Protein AF-A0A9N9Q1F9-F1 (afdb_monomer)

Structure (mmCIF, N/CA/C/O backbone):
data_AF-A0A9N9Q1F9-F1
#
_entry.id   AF-A0A9N9Q1F9-F1
#
loop_
_atom_site.group_PDB
_atom_site.id
_atom_site.type_symbol
_atom_site.label_atom_id
_atom_site.label_alt_id
_atom_site.label_comp_id
_atom_site.label_asym_id
_atom_site.label_entity_id
_atom_site.label_seq_id
_atom_site.pdbx_PDB_ins_code
_atom_site.Cartn_x
_atom_site.Cartn_y
_atom_site.Cartn_z
_atom_site.occupancy
_atom_site.B_iso_or_equiv
_atom_site.auth_seq_id
_atom_site.auth_comp_id
_atom_site.auth_asym_id
_atom_site.auth_atom_id
_atom_site.pdbx_PDB_model_num
ATOM 1 N N . MET A 1 1 ? 0.744 -7.986 -1.207 1.00 54.53 1 MET A N 1
ATOM 2 C CA . MET A 1 1 ? 1.701 -7.323 -2.105 1.00 54.53 1 MET A CA 1
ATOM 3 C C . MET A 1 1 ? 0.962 -6.364 -3.029 1.00 54.53 1 MET A C 1
ATOM 5 O O . MET A 1 1 ? -0.075 -6.737 -3.593 1.00 54.53 1 MET A O 1
ATOM 9 N N . VAL A 1 2 ? 1.494 -5.152 -3.222 1.00 58.03 2 VAL A N 1
ATOM 10 C CA . VAL A 1 2 ? 0.959 -4.183 -4.187 1.00 58.03 2 VAL A CA 1
ATOM 11 C C . VAL A 1 2 ? 2.035 -3.747 -5.170 1.00 58.03 2 VAL A C 1
ATOM 13 O O . VAL A 1 2 ? 2.921 -2.985 -4.808 1.00 58.03 2 VAL A O 1
ATOM 16 N N . VAL A 1 3 ? 1.899 -4.195 -6.415 1.00 67.56 3 VAL A N 1
ATOM 17 C CA . VAL A 1 3 ? 2.799 -3.896 -7.534 1.00 67.56 3 VAL A CA 1
ATOM 18 C C . VAL A 1 3 ? 2.157 -2.880 -8.480 1.00 67.56 3 VAL A C 1
ATOM 20 O O . VAL A 1 3 ? 1.004 -3.061 -8.887 1.00 67.56 3 VAL A O 1
ATOM 23 N N . ILE A 1 4 ? 2.895 -1.827 -8.836 1.00 59.59 4 ILE A N 1
ATOM 24 C CA . ILE A 1 4 ? 2.479 -0.759 -9.751 1.00 59.59 4 ILE A CA 1
ATOM 25 C C . ILE A 1 4 ? 3.607 -0.429 -10.732 1.00 59.59 4 ILE A C 1
ATOM 27 O O . ILE A 1 4 ? 4.702 -0.069 -10.319 1.00 59.59 4 ILE A O 1
ATOM 31 N N . GLY A 1 5 ? 3.321 -0.473 -12.033 1.00 59.00 5 GLY A N 1
ATOM 32 C CA . GLY A 1 5 ? 4.245 -0.028 -13.076 1.00 59.00 5 GLY A CA 1
ATOM 33 C C . GLY A 1 5 ? 4.016 -0.729 -14.411 1.00 59.00 5 GLY A C 1
ATOM 34 O O . GLY A 1 5 ? 3.220 -1.662 -14.511 1.00 59.00 5 GLY A O 1
ATOM 35 N N . GLY A 1 6 ? 4.729 -0.281 -15.444 1.00 62.16 6 GLY A N 1
ATOM 36 C CA . GLY A 1 6 ? 5.038 -1.139 -16.586 1.00 62.16 6 GLY A CA 1
ATOM 37 C C . GLY A 1 6 ? 6.184 -2.105 -16.242 1.00 62.16 6 GLY A C 1
ATOM 38 O O . GLY A 1 6 ? 6.813 -1.951 -15.193 1.00 62.16 6 GLY A O 1
ATOM 39 N N . PRO A 1 7 ? 6.536 -3.045 -17.140 1.00 62.09 7 PRO A N 1
ATOM 40 C CA . PRO A 1 7 ? 7.573 -4.061 -16.897 1.00 62.09 7 PRO A CA 1
ATOM 41 C C . PRO A 1 7 ? 8.996 -3.509 -16.659 1.00 62.09 7 PRO A C 1
ATOM 43 O O . PRO A 1 7 ? 9.911 -4.274 -16.381 1.00 62.09 7 PRO A O 1
ATOM 46 N N . THR A 1 8 ? 9.205 -2.193 -16.779 1.00 66.44 8 THR A N 1
ATOM 47 C CA . THR A 1 8 ? 10.481 -1.495 -16.531 1.00 66.44 8 THR A CA 1
ATOM 48 C C . THR A 1 8 ? 10.352 -0.360 -15.504 1.00 66.44 8 THR A C 1
ATOM 50 O O . THR A 1 8 ? 11.223 0.504 -15.407 1.00 66.44 8 THR A O 1
ATOM 53 N N . SER A 1 9 ? 9.235 -0.282 -14.778 1.00 77.25 9 SER A N 1
ATOM 54 C CA . SER A 1 9 ? 8.953 0.805 -13.830 1.00 77.25 9 SER A CA 1
ATOM 55 C C . SER A 1 9 ? 8.196 0.309 -12.598 1.00 77.25 9 SER A C 1
ATOM 57 O O . SER A 1 9 ? 7.347 1.020 -12.063 1.00 77.25 9 SER A O 1
ATOM 59 N N . GLU A 1 10 ? 8.468 -0.927 -12.188 1.00 87.44 10 GLU A N 1
ATOM 60 C CA . GLU A 1 10 ? 7.743 -1.595 -11.117 1.00 87.44 10 GLU A CA 1
ATOM 61 C C . GLU A 1 10 ? 8.135 -1.047 -9.734 1.00 87.44 10 GLU A C 1
ATOM 63 O O . GLU A 1 10 ? 9.303 -1.060 -9.336 1.00 87.44 10 GLU A O 1
ATOM 68 N N . ILE A 1 11 ? 7.132 -0.545 -9.015 1.00 90.06 11 ILE A N 1
ATOM 69 C CA . ILE A 1 11 ? 7.194 -0.102 -7.626 1.00 90.06 11 ILE A CA 1
ATOM 70 C C . ILE A 1 11 ? 6.292 -1.031 -6.822 1.00 90.06 11 ILE A C 1
ATOM 72 O O . ILE A 1 11 ? 5.115 -1.208 -7.144 1.00 90.06 11 ILE A O 1
ATOM 76 N N . GLU A 1 12 ? 6.842 -1.598 -5.761 1.00 92.38 12 GLU A N 1
ATOM 77 C CA . GLU A 1 12 ? 6.118 -2.395 -4.787 1.00 92.38 12 GLU A CA 1
ATOM 78 C C . GLU A 1 12 ? 5.976 -1.604 -3.481 1.00 92.38 12 GLU A C 1
ATOM 80 O O . GLU A 1 12 ? 6.921 -0.949 -3.041 1.00 92.38 12 GLU A O 1
ATOM 85 N N . VAL A 1 13 ? 4.803 -1.655 -2.847 1.00 94.06 13 VAL A N 1
ATOM 86 C CA . VAL A 1 13 ? 4.603 -1.121 -1.490 1.00 94.06 13 VAL A CA 1
ATOM 87 C C . VAL A 1 13 ? 3.982 -2.192 -0.609 1.00 94.06 13 VAL A C 1
ATOM 89 O O . VAL A 1 13 ? 2.976 -2.805 -0.979 1.00 94.06 13 VAL A O 1
ATOM 92 N N . ARG A 1 14 ? 4.570 -2.387 0.572 1.00 94.81 14 ARG A N 1
ATOM 93 C CA . ARG A 1 14 ? 4.149 -3.365 1.576 1.00 94.81 14 ARG A CA 1
ATOM 94 C C . ARG A 1 14 ? 4.125 -2.763 2.978 1.00 94.81 14 ARG A C 1
ATOM 96 O O . ARG A 1 14 ? 4.710 -1.715 3.250 1.00 94.81 14 ARG A O 1
ATOM 103 N N . LEU A 1 15 ? 3.449 -3.476 3.874 1.00 95.00 15 LEU A N 1
ATOM 104 C CA . LEU A 1 15 ? 3.528 -3.271 5.315 1.00 95.00 15 LEU A CA 1
ATOM 105 C C . LEU A 1 15 ? 4.297 -4.447 5.916 1.00 95.00 15 LEU A C 1
ATOM 107 O O . LEU A 1 15 ? 3.836 -5.591 5.859 1.00 95.00 15 LEU A O 1
ATOM 111 N N . ARG A 1 16 ? 5.481 -4.161 6.454 1.00 94.88 16 ARG A N 1
ATOM 112 C CA . ARG A 1 16 ? 6.360 -5.117 7.132 1.00 94.88 16 ARG A CA 1
ATOM 113 C C . ARG A 1 16 ? 6.069 -5.090 8.630 1.00 94.88 16 ARG A C 1
ATOM 115 O O . ARG A 1 16 ? 5.907 -4.017 9.201 1.00 94.88 16 ARG A O 1
ATOM 122 N N . LYS A 1 17 ? 6.004 -6.251 9.273 1.00 94.44 17 LYS A N 1
ATOM 123 C CA . LYS A 1 17 ? 5.884 -6.391 10.728 1.00 94.44 17 LYS A CA 1
ATOM 124 C C . LYS A 1 17 ? 7.252 -6.164 11.370 1.00 94.44 17 LYS A C 1
ATOM 126 O O . LYS A 1 17 ? 8.237 -6.760 10.939 1.00 94.44 17 LYS A O 1
ATOM 131 N N . ILE A 1 18 ? 7.313 -5.336 12.410 1.00 92.50 18 ILE A N 1
ATOM 132 C CA . ILE A 1 18 ? 8.529 -5.140 13.206 1.00 92.50 18 ILE A CA 1
ATOM 133 C C . ILE A 1 18 ? 8.450 -6.084 14.408 1.00 92.50 18 ILE A C 1
ATOM 135 O O . ILE A 1 18 ? 7.908 -5.745 15.458 1.00 92.50 18 ILE A O 1
ATOM 139 N N . THR A 1 19 ? 8.967 -7.299 14.238 1.00 89.56 19 THR A N 1
ATOM 140 C CA . THR A 1 19 ? 9.219 -8.234 15.343 1.00 89.56 19 THR A CA 1
ATOM 141 C C . THR A 1 19 ? 10.577 -7.921 15.968 1.00 89.56 19 THR A C 1
ATOM 143 O O . THR A 1 19 ? 11.546 -7.724 15.237 1.00 89.56 19 THR A O 1
ATOM 146 N N . GLY A 1 20 ? 10.647 -7.853 17.302 1.00 81.75 20 GLY A N 1
ATOM 147 C CA . GLY A 1 20 ? 11.796 -7.304 18.033 1.00 81.75 20 GLY A CA 1
ATOM 148 C C . GLY A 1 20 ? 13.166 -7.885 17.648 1.00 81.75 20 GLY A C 1
ATOM 149 O O . GLY A 1 20 ? 13.329 -9.099 17.573 1.00 81.75 20 GLY A O 1
ATOM 150 N N . THR A 1 21 ? 14.119 -6.973 17.432 1.00 64.50 21 THR A N 1
ATOM 151 C CA . THR A 1 21 ? 15.588 -7.129 17.346 1.00 64.50 21 THR A CA 1
ATOM 152 C C . THR A 1 21 ? 16.139 -8.559 17.209 1.00 64.50 21 THR A C 1
ATOM 154 O O . THR A 1 21 ? 16.678 -9.143 18.149 1.00 64.50 21 THR A O 1
ATOM 157 N N . GLY A 1 22 ? 16.081 -9.086 15.984 1.00 73.62 22 GLY A N 1
ATOM 158 C CA . GLY A 1 22 ? 16.832 -10.262 15.545 1.00 73.62 22 GLY A CA 1
ATOM 159 C C . GLY A 1 22 ? 17.310 -10.066 14.106 1.00 73.62 22 GLY A C 1
ATOM 160 O O . GLY A 1 22 ? 16.534 -10.255 13.173 1.00 73.62 22 GLY A O 1
ATOM 161 N N . ASP A 1 23 ? 18.578 -9.687 13.926 1.00 62.78 23 ASP A N 1
ATOM 162 C CA . ASP A 1 23 ? 19.118 -9.062 12.698 1.00 62.78 23 ASP A CA 1
ATOM 163 C C . ASP A 1 23 ? 19.160 -9.933 11.418 1.00 62.78 23 ASP A C 1
ATOM 165 O O . ASP A 1 23 ? 19.724 -9.506 10.414 1.00 62.78 23 ASP A O 1
ATOM 169 N N . ASN A 1 24 ? 18.594 -11.146 11.415 1.00 75.62 24 ASN A N 1
ATOM 170 C CA . ASN A 1 24 ? 18.623 -12.067 10.264 1.00 75.62 24 ASN A CA 1
ATOM 171 C C . ASN A 1 24 ? 17.307 -12.837 10.028 1.00 75.62 24 ASN A C 1
ATOM 173 O O . ASN A 1 24 ? 17.322 -13.881 9.380 1.00 75.62 24 ASN A O 1
ATOM 177 N N . LEU A 1 25 ? 16.170 -12.374 10.557 1.00 82.56 25 LEU A N 1
ATOM 178 C CA . LEU A 1 25 ? 14.877 -12.979 10.217 1.00 82.56 25 LEU A CA 1
ATOM 179 C C . LEU A 1 25 ? 14.363 -12.462 8.868 1.00 82.56 25 LEU A C 1
ATOM 181 O O . LEU A 1 25 ? 14.407 -11.257 8.599 1.00 82.56 25 LEU A O 1
ATOM 185 N N . ASP A 1 26 ? 13.831 -13.378 8.053 1.00 88.31 26 ASP A N 1
ATOM 186 C CA . ASP A 1 26 ? 13.129 -13.042 6.814 1.00 88.31 26 ASP A CA 1
ATOM 187 C C . ASP A 1 26 ? 12.028 -11.999 7.083 1.00 88.31 26 ASP A C 1
ATOM 189 O O . ASP A 1 26 ? 11.359 -12.052 8.124 1.00 88.31 26 ASP A O 1
ATOM 193 N N . PRO A 1 27 ? 11.813 -11.028 6.176 1.00 89.19 27 PRO A N 1
ATOM 194 C CA . PRO A 1 27 ? 10.837 -9.970 6.389 1.00 89.19 27 PRO A CA 1
ATOM 195 C C . PRO A 1 27 ? 9.419 -10.547 6.480 1.00 89.19 27 PRO A C 1
ATOM 197 O O . PRO A 1 27 ? 8.829 -10.992 5.495 1.00 89.19 27 PRO A O 1
ATOM 200 N N . ILE A 1 28 ? 8.849 -10.510 7.684 1.00 92.62 28 ILE A N 1
ATOM 201 C CA . ILE A 1 28 ? 7.460 -10.900 7.918 1.00 92.62 28 ILE A CA 1
ATOM 202 C C . ILE A 1 28 ? 6.567 -9.728 7.507 1.00 92.62 28 ILE A C 1
ATOM 204 O O . ILE A 1 28 ? 6.709 -8.618 8.017 1.00 92.62 28 ILE A O 1
ATOM 208 N N . TYR A 1 29 ? 5.624 -9.960 6.599 1.00 93.25 29 TYR A N 1
ATOM 209 C CA . TYR A 1 29 ? 4.676 -8.945 6.133 1.00 93.25 29 TYR A CA 1
ATOM 210 C C . TYR A 1 29 ? 3.286 -9.148 6.738 1.00 93.25 29 TYR A C 1
ATOM 212 O O . TYR A 1 29 ? 2.964 -10.220 7.252 1.00 93.25 29 TYR A O 1
ATOM 220 N N . PHE A 1 30 ? 2.446 -8.114 6.677 1.00 92.31 30 PHE A N 1
ATOM 221 C CA . PHE A 1 30 ? 1.016 -8.279 6.929 1.00 92.31 30 PHE A CA 1
ATOM 222 C C . PHE A 1 30 ? 0.368 -9.134 5.843 1.00 92.31 30 PHE A C 1
ATOM 224 O O . PHE A 1 30 ? 0.688 -9.012 4.656 1.00 92.31 30 PHE A O 1
ATOM 231 N N . ASP A 1 31 ? -0.609 -9.937 6.254 1.00 93.12 31 ASP A N 1
ATOM 232 C CA . ASP A 1 31 ? -1.518 -10.576 5.319 1.00 93.12 31 ASP A CA 1
ATOM 233 C C . ASP A 1 31 ? -2.417 -9.502 4.699 1.00 93.12 31 ASP A C 1
ATOM 235 O O . ASP A 1 31 ? -3.313 -8.938 5.330 1.00 93.12 31 ASP A O 1
ATOM 239 N N . GLU A 1 32 ? -2.119 -9.185 3.444 1.00 93.50 32 GLU A N 1
ATOM 240 C CA . GLU A 1 32 ? -2.910 -8.291 2.614 1.00 93.50 32 GLU A CA 1
ATOM 241 C C . GLU A 1 32 ? -3.990 -9.075 1.874 1.00 93.50 32 GLU A C 1
ATOM 243 O O . GLU A 1 32 ? -3.724 -10.132 1.304 1.00 93.50 32 GLU A O 1
ATOM 248 N N . TYR A 1 33 ? -5.185 -8.502 1.798 1.00 93.12 33 TYR A N 1
ATOM 249 C CA . TYR A 1 33 ? -6.349 -9.089 1.154 1.00 93.12 33 TYR A CA 1
ATOM 250 C C . TYR A 1 33 ? -6.899 -8.157 0.073 1.00 93.12 33 TYR A C 1
ATOM 252 O O . TYR A 1 33 ? -6.873 -6.933 0.215 1.00 93.12 33 TYR A O 1
ATOM 260 N N . ALA A 1 34 ? -7.432 -8.723 -1.005 1.00 91.19 34 ALA A N 1
ATOM 261 C CA . ALA A 1 34 ? -8.128 -7.990 -2.060 1.00 91.19 34 ALA A CA 1
ATOM 262 C C . ALA A 1 34 ? -9.520 -8.589 -2.308 1.00 91.19 34 ALA A C 1
ATOM 264 O O . ALA A 1 34 ? -9.777 -9.748 -1.975 1.00 91.19 34 ALA A O 1
ATOM 265 N N . SER A 1 35 ? -10.426 -7.774 -2.853 1.00 88.56 35 SER A N 1
ATOM 266 C CA . SER A 1 35 ? -11.763 -8.226 -3.247 1.00 88.56 35 SER A CA 1
ATOM 267 C C . SER A 1 35 ? -11.674 -9.144 -4.469 1.00 88.56 35 SER A C 1
ATOM 269 O O . SER A 1 35 ? -10.903 -8.874 -5.387 1.00 88.56 35 SER A O 1
ATOM 271 N N . THR A 1 36 ? -12.481 -10.206 -4.495 1.00 86.56 36 THR A N 1
ATOM 272 C CA . THR A 1 36 ? -12.654 -11.073 -5.678 1.00 86.56 36 THR A CA 1
ATOM 273 C C . THR A 1 36 ? -13.777 -10.607 -6.613 1.00 86.56 36 THR A C 1
ATOM 275 O O . THR A 1 36 ? -13.859 -11.069 -7.755 1.00 86.56 36 THR A O 1
ATOM 278 N N . SER A 1 37 ? -14.645 -9.701 -6.143 1.00 83.62 37 SER A N 1
ATOM 279 C CA . SER A 1 37 ? -15.818 -9.200 -6.871 1.00 83.62 37 SER A CA 1
ATOM 280 C C . SER A 1 37 ? -15.551 -7.920 -7.665 1.00 83.62 37 SER A C 1
ATOM 282 O O . SER A 1 37 ? -16.303 -7.611 -8.587 1.00 83.62 37 SER A O 1
ATOM 284 N N . GLU A 1 38 ? -14.496 -7.178 -7.326 1.00 83.50 38 GLU A N 1
ATOM 285 C CA . GLU A 1 38 ? -14.116 -5.929 -7.989 1.00 83.50 38 GLU A CA 1
ATOM 286 C C . GLU A 1 38 ? -12.846 -6.114 -8.821 1.00 83.50 38 GLU A C 1
ATOM 288 O O . GLU A 1 38 ? -11.862 -6.692 -8.361 1.00 83.50 38 GLU A O 1
ATOM 293 N N . ARG A 1 39 ? -12.835 -5.569 -10.043 1.00 80.50 39 ARG A N 1
ATOM 294 C CA . ARG A 1 39 ? -11.600 -5.475 -10.824 1.00 80.50 39 ARG A CA 1
ATOM 295 C C . ARG A 1 39 ? -10.703 -4.413 -10.208 1.00 80.50 39 ARG A C 1
ATOM 297 O O . ARG A 1 39 ? -11.152 -3.283 -10.016 1.00 80.50 39 ARG A O 1
ATOM 304 N N . GLU A 1 40 ? -9.426 -4.726 -9.992 1.00 78.44 40 GLU A N 1
ATOM 305 C CA . GLU A 1 40 ? -8.438 -3.660 -9.823 1.00 78.44 40 GLU A CA 1
ATOM 306 C C . GLU A 1 40 ? -8.511 -2.724 -11.040 1.00 78.44 40 GLU A C 1
ATOM 308 O O . GLU A 1 40 ? -8.433 -3.204 -12.178 1.00 78.44 40 GLU A O 1
ATOM 313 N N . PRO A 1 41 ? -8.681 -1.403 -10.841 1.00 73.62 41 PRO A N 1
ATOM 314 C CA . PRO A 1 41 ? -8.658 -0.458 -11.943 1.00 73.62 41 PRO A CA 1
ATOM 315 C C . PRO A 1 41 ? -7.374 -0.635 -12.750 1.00 73.62 41 PRO A C 1
ATOM 317 O O . PRO A 1 41 ? -6.274 -0.612 -12.202 1.00 73.62 41 PRO A O 1
ATOM 320 N N . GLN A 1 42 ? -7.521 -0.804 -14.065 1.00 67.19 42 GLN A N 1
ATOM 321 C CA . GLN A 1 42 ? -6.378 -0.977 -14.966 1.00 67.19 42 GLN A CA 1
ATOM 322 C C . GLN A 1 42 ? -5.502 0.290 -15.029 1.00 67.19 42 GLN A C 1
ATOM 324 O O . GLN A 1 42 ? -4.324 0.214 -15.377 1.00 67.19 42 GLN A O 1
ATOM 329 N N . ASP A 1 43 ? -6.056 1.434 -14.608 1.00 69.44 43 ASP A N 1
ATOM 330 C CA . ASP A 1 43 ? -5.288 2.581 -14.132 1.00 69.44 43 ASP A CA 1
ATOM 331 C C . ASP A 1 43 ? -4.503 2.197 -12.870 1.00 69.44 43 ASP A C 1
ATOM 333 O O . ASP A 1 43 ? -4.952 2.375 -11.733 1.00 69.44 43 ASP A O 1
ATOM 337 N N . ASN A 1 44 ? -3.265 1.754 -13.100 1.00 65.88 44 ASN A N 1
ATOM 338 C CA . ASN A 1 44 ? -2.227 1.415 -12.120 1.00 65.88 44 ASN A CA 1
ATOM 339 C C . ASN A 1 44 ? -1.922 2.513 -11.070 1.00 65.88 44 ASN A C 1
ATOM 341 O O . ASN A 1 44 ? -1.011 2.365 -10.264 1.00 65.88 44 ASN A O 1
ATOM 345 N N . LEU A 1 45 ? -2.646 3.631 -11.057 1.00 82.44 45 LEU A N 1
ATOM 346 C CA . LEU A 1 45 ? -2.497 4.734 -10.112 1.00 82.44 45 LEU A CA 1
ATOM 347 C C . LEU A 1 45 ? -3.253 4.519 -8.792 1.00 82.44 45 LEU A C 1
ATOM 349 O O . LEU A 1 45 ? -2.992 5.252 -7.839 1.00 82.44 45 LEU A O 1
ATOM 353 N N . ARG A 1 46 ? -4.182 3.555 -8.692 1.00 88.75 46 ARG A N 1
ATOM 354 C CA . ARG A 1 46 ? -4.900 3.268 -7.437 1.00 88.75 46 ARG A CA 1
ATOM 355 C C . ARG A 1 46 ? -4.996 1.774 -7.143 1.00 88.75 46 ARG A C 1
ATOM 357 O O . ARG A 1 46 ? -5.625 1.029 -7.881 1.00 88.75 46 ARG A O 1
ATOM 364 N N . LYS A 1 47 ? -4.473 1.379 -5.983 1.00 89.31 47 LYS A N 1
ATOM 365 C CA . LYS A 1 47 ? -4.536 0.016 -5.446 1.00 89.31 47 LYS A CA 1
ATOM 366 C C . LYS A 1 47 ? -5.103 0.045 -4.032 1.00 89.31 47 LYS A C 1
ATOM 368 O O . LYS A 1 47 ? -4.681 0.866 -3.219 1.00 89.31 47 LYS A O 1
ATOM 373 N N . GLU A 1 48 ? -6.040 -0.845 -3.728 1.00 91.56 48 GLU A N 1
ATOM 374 C CA . GLU A 1 48 ? -6.621 -0.983 -2.391 1.00 91.56 48 GLU A CA 1
ATOM 375 C C . GLU A 1 48 ? -6.424 -2.414 -1.871 1.00 91.56 48 GLU A C 1
ATOM 377 O O . GLU A 1 48 ? -6.544 -3.389 -2.616 1.00 91.56 48 GLU A O 1
ATOM 382 N N . ARG A 1 49 ? -6.057 -2.524 -0.594 1.00 92.81 49 ARG A N 1
ATOM 383 C CA . ARG A 1 49 ? -5.842 -3.766 0.147 1.00 92.81 49 ARG A CA 1
ATOM 384 C C . ARG A 1 49 ? -6.527 -3.651 1.492 1.00 92.81 49 ARG A C 1
ATOM 386 O O . ARG A 1 49 ? -6.419 -2.617 2.147 1.00 92.81 49 ARG A O 1
ATOM 393 N N . CYS A 1 50 ? -7.195 -4.711 1.918 1.00 93.50 50 CYS A N 1
ATOM 394 C CA . CYS A 1 50 ? -7.586 -4.868 3.310 1.00 93.50 50 CYS A CA 1
ATOM 395 C C . CYS A 1 50 ? -6.452 -5.551 4.083 1.00 93.50 50 CYS A C 1
ATOM 397 O O . CYS A 1 50 ? -5.741 -6.382 3.523 1.00 93.50 50 CYS A O 1
ATOM 399 N N . ILE A 1 51 ? -6.287 -5.207 5.354 1.00 94.19 51 ILE A N 1
ATOM 400 C CA . ILE A 1 51 ? -5.414 -5.911 6.297 1.00 94.19 51 ILE A CA 1
ATOM 401 C C . ILE A 1 51 ? -6.177 -6.143 7.602 1.00 94.19 51 ILE A C 1
ATOM 403 O O . ILE A 1 51 ? -7.014 -5.320 7.994 1.00 94.19 51 ILE A O 1
ATOM 407 N N . VAL A 1 52 ? -5.861 -7.241 8.283 1.00 92.31 52 VAL A N 1
ATOM 408 C CA . VAL A 1 52 ? -6.283 -7.454 9.671 1.00 92.31 52 VAL A CA 1
ATOM 409 C C . VAL A 1 52 ? -5.279 -6.725 10.575 1.00 92.31 52 VAL A C 1
ATOM 411 O O . VAL A 1 52 ? -4.080 -6.984 10.457 1.00 92.31 52 VAL A O 1
ATOM 414 N N . PRO A 1 53 ? -5.706 -5.780 11.433 1.00 90.69 53 PRO A N 1
ATOM 415 C CA . PRO A 1 53 ? -4.800 -5.108 12.353 1.00 90.69 53 PRO A CA 1
ATOM 416 C C . PRO A 1 53 ? -4.393 -6.051 13.491 1.00 90.69 53 PRO A C 1
ATOM 418 O O . PRO A 1 53 ? -5.237 -6.592 14.205 1.00 90.69 53 PRO A O 1
ATOM 421 N N . GLU A 1 54 ? -3.088 -6.180 13.688 1.00 89.94 54 GLU A N 1
ATOM 422 C CA . GLU A 1 54 ? -2.456 -6.862 14.819 1.00 89.94 54 GLU A CA 1
ATOM 423 C C . GLU A 1 54 ? -1.860 -5.798 15.758 1.00 89.94 54 GLU A C 1
ATOM 425 O O . GLU A 1 54 ? -1.474 -4.732 15.277 1.00 89.94 54 GLU A O 1
ATOM 430 N N . ASP A 1 55 ? -1.778 -6.065 17.069 1.00 90.81 55 ASP A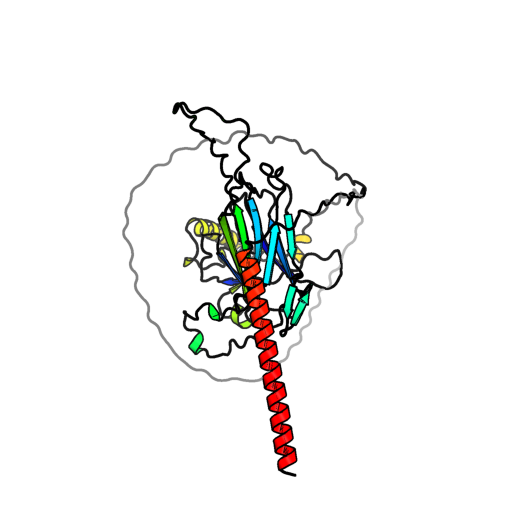 N 1
ATOM 431 C CA . ASP A 1 55 ? -1.184 -5.160 18.078 1.00 90.81 55 ASP A CA 1
ATOM 432 C C . ASP A 1 55 ? 0.355 -5.136 17.987 1.00 90.81 55 ASP A C 1
ATOM 434 O O . ASP A 1 55 ? 1.064 -5.547 18.906 1.00 90.81 55 ASP A O 1
ATOM 438 N N . ILE A 1 56 ? 0.878 -4.702 16.840 1.00 91.81 56 ILE A N 1
ATOM 439 C CA . ILE A 1 56 ? 2.306 -4.727 16.518 1.00 91.81 56 ILE A CA 1
ATOM 440 C C . ILE A 1 56 ? 2.758 -3.448 15.811 1.00 91.81 56 ILE A C 1
ATOM 442 O O . ILE A 1 56 ? 2.001 -2.774 15.099 1.00 91.81 56 ILE A O 1
ATOM 446 N N . ASN A 1 57 ? 4.044 -3.153 15.979 1.00 93.25 57 ASN A N 1
ATOM 447 C CA . ASN A 1 57 ? 4.742 -2.141 15.203 1.00 93.25 57 ASN A CA 1
ATOM 448 C C . ASN A 1 57 ? 4.912 -2.611 13.750 1.00 93.25 57 ASN A C 1
ATOM 450 O O . ASN A 1 57 ? 5.083 -3.804 13.472 1.00 93.25 57 ASN A O 1
ATOM 454 N N . TYR A 1 58 ? 4.883 -1.669 12.812 1.00 94.12 58 TYR A N 1
ATOM 455 C CA . TYR A 1 58 ? 5.057 -1.934 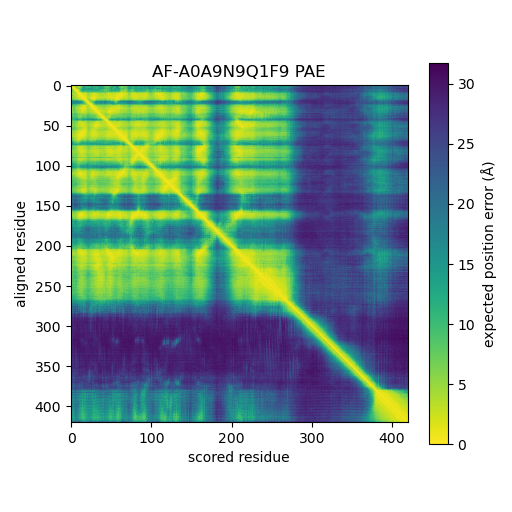11.391 1.00 94.12 58 TYR A CA 1
ATOM 456 C C . TYR A 1 58 ? 5.965 -0.903 10.730 1.00 94.12 58 TYR A C 1
ATOM 458 O O . TYR A 1 58 ? 6.030 0.252 11.137 1.00 94.12 58 TYR A O 1
ATOM 466 N N . ALA A 1 59 ? 6.631 -1.322 9.661 1.00 94.94 59 ALA A N 1
ATOM 467 C CA . ALA A 1 59 ? 7.290 -0.426 8.732 1.00 94.94 59 ALA A CA 1
ATOM 468 C C . ALA A 1 59 ? 6.519 -0.377 7.412 1.00 94.94 59 ALA A C 1
ATOM 470 O O . ALA A 1 59 ? 5.937 -1.369 6.965 1.00 94.94 59 ALA A O 1
ATOM 471 N N . ILE A 1 60 ? 6.531 0.785 6.769 1.00 95.44 60 ILE A N 1
ATOM 472 C CA . ILE A 1 60 ? 6.126 0.915 5.371 1.00 95.44 60 ILE A CA 1
ATOM 473 C C . ILE A 1 60 ? 7.370 0.646 4.532 1.00 95.44 60 ILE A C 1
ATOM 475 O O . ILE A 1 60 ? 8.355 1.371 4.641 1.00 95.44 60 ILE A O 1
ATOM 479 N N . GLU A 1 61 ? 7.316 -0.385 3.701 1.00 95.56 61 GLU A N 1
ATOM 480 C CA . GLU A 1 61 ? 8.397 -0.756 2.794 1.00 95.56 61 GLU A CA 1
ATOM 481 C C . GLU A 1 61 ? 7.999 -0.363 1.370 1.00 95.56 61 GLU A C 1
ATOM 483 O O . GLU A 1 61 ? 6.909 -0.705 0.904 1.00 95.56 61 GLU A O 1
ATOM 488 N N . VAL A 1 62 ? 8.862 0.389 0.687 1.00 94.69 62 VAL A N 1
ATOM 489 C CA . VAL A 1 62 ? 8.683 0.787 -0.713 1.00 94.69 62 VAL A CA 1
ATOM 490 C C . VAL A 1 62 ? 9.889 0.323 -1.511 1.00 94.69 62 VAL A C 1
ATOM 492 O O . VAL A 1 62 ? 10.998 0.818 -1.314 1.00 94.69 62 VAL A O 1
ATOM 495 N N . VAL A 1 63 ? 9.663 -0.628 -2.412 1.00 94.19 63 VAL A N 1
ATOM 496 C CA . VAL A 1 63 ? 10.703 -1.271 -3.215 1.00 94.19 63 VAL A CA 1
ATOM 497 C C . VAL A 1 63 ? 10.580 -0.818 -4.663 1.00 94.19 63 VAL A C 1
ATOM 499 O O . VAL A 1 63 ? 9.574 -1.064 -5.322 1.00 94.19 63 VAL A O 1
ATOM 502 N N . PHE A 1 64 ? 11.619 -0.178 -5.185 1.00 91.56 64 PHE A N 1
ATOM 503 C CA . PHE A 1 64 ? 11.763 0.071 -6.616 1.00 91.56 64 PHE A CA 1
ATOM 504 C C . PHE A 1 64 ? 12.490 -1.130 -7.213 1.00 91.56 64 PHE A C 1
ATOM 506 O O . PHE A 1 64 ? 13.656 -1.362 -6.889 1.00 91.56 64 PHE A O 1
ATOM 513 N N . LYS A 1 65 ? 11.807 -1.926 -8.039 1.00 92.00 65 LYS A N 1
ATOM 514 C CA . LYS A 1 65 ? 12.352 -3.198 -8.526 1.00 92.00 65 LYS A CA 1
ATOM 515 C C . LYS A 1 65 ? 13.577 -3.023 -9.412 1.00 92.00 65 LYS A C 1
ATOM 517 O O . LYS A 1 65 ? 13.744 -2.020 -10.111 1.00 92.00 65 LYS A O 1
ATOM 522 N N . LYS A 1 66 ? 14.404 -4.064 -9.466 1.00 90.62 66 LYS A N 1
ATOM 523 C CA . LYS A 1 66 ? 15.408 -4.256 -10.510 1.00 90.62 66 LYS A CA 1
ATOM 524 C C . LYS A 1 66 ? 14.797 -3.994 -11.889 1.00 90.62 66 LYS A C 1
ATOM 526 O O . LYS A 1 66 ? 13.725 -4.486 -12.220 1.00 90.62 66 LYS A O 1
ATOM 531 N N . GLY A 1 67 ? 15.502 -3.220 -12.706 1.00 87.38 67 GLY A N 1
ATOM 532 C CA . GLY A 1 67 ? 15.009 -2.763 -14.004 1.00 87.38 67 GLY A CA 1
ATOM 533 C C . GLY A 1 67 ? 14.252 -1.433 -13.961 1.00 87.38 67 GLY A C 1
ATOM 534 O O . GLY A 1 67 ? 14.098 -0.831 -15.020 1.00 87.38 67 GLY A O 1
ATOM 535 N N . PHE A 1 68 ? 13.852 -0.924 -12.785 1.00 86.06 68 PHE A N 1
ATOM 536 C CA . PHE A 1 68 ? 13.167 0.366 -12.658 1.00 86.06 68 PHE A CA 1
ATOM 537 C C . PHE A 1 68 ? 13.978 1.490 -13.317 1.00 86.06 68 PHE A C 1
ATOM 539 O O . PHE A 1 68 ? 15.157 1.696 -13.012 1.00 86.06 68 PHE A O 1
ATOM 546 N N . THR A 1 69 ? 13.344 2.230 -14.229 1.00 79.94 69 THR A N 1
ATOM 547 C CA . THR A 1 69 ? 13.935 3.404 -14.879 1.00 79.94 69 THR A CA 1
ATOM 548 C C . THR A 1 69 ? 13.251 4.689 -14.427 1.00 79.94 69 THR A C 1
ATOM 550 O O . THR A 1 69 ? 12.078 4.917 -14.721 1.00 79.94 69 THR A O 1
ATOM 553 N N . ILE A 1 70 ? 14.020 5.600 -13.825 1.00 72.75 70 ILE A N 1
ATOM 554 C CA . ILE A 1 70 ? 13.562 6.957 -13.472 1.00 72.75 70 ILE A CA 1
ATOM 555 C C . ILE A 1 70 ? 13.147 7.749 -14.732 1.00 72.75 70 ILE A C 1
ATOM 557 O O . ILE A 1 70 ? 12.290 8.631 -14.671 1.00 72.75 70 ILE A O 1
ATOM 561 N N . GLY A 1 71 ? 13.691 7.407 -15.905 1.00 71.38 71 GLY A N 1
ATOM 562 C CA . GLY A 1 71 ? 13.402 8.055 -17.187 1.00 71.38 71 GLY A CA 1
ATOM 563 C C . GLY A 1 71 ? 14.125 9.397 -17.367 1.00 71.38 71 GLY A C 1
ATOM 564 O O . GLY A 1 71 ? 14.884 9.837 -16.510 1.00 71.38 71 GLY A O 1
ATOM 565 N N . LYS A 1 72 ? 13.868 10.078 -18.492 1.00 60.66 72 LYS A N 1
ATOM 566 C CA . LYS A 1 72 ? 14.649 11.241 -18.978 1.00 60.66 72 LYS A CA 1
ATOM 567 C C . LYS A 1 72 ? 14.568 12.533 -18.138 1.00 60.66 72 LYS A C 1
ATOM 569 O O . LYS A 1 72 ? 15.110 13.556 -18.551 1.00 60.66 72 LYS A O 1
ATOM 574 N N . TYR A 1 73 ? 13.874 12.534 -17.004 1.00 59.50 73 TYR A N 1
ATOM 575 C CA . TYR A 1 73 ? 13.586 13.747 -16.233 1.00 59.50 73 TYR A CA 1
ATOM 576 C C . TYR A 1 73 ? 14.466 13.847 -14.983 1.00 59.50 73 TYR A C 1
ATOM 578 O O . TYR A 1 73 ? 14.756 12.838 -14.346 1.00 59.50 73 TYR A O 1
ATOM 586 N N . ASP A 1 74 ? 14.809 15.076 -14.582 1.00 64.75 74 ASP A N 1
ATOM 587 C CA . ASP A 1 74 ? 15.240 15.390 -13.210 1.00 64.75 74 ASP A CA 1
ATOM 588 C C . ASP A 1 74 ? 14.022 15.253 -12.273 1.00 64.75 74 ASP A C 1
ATOM 590 O O . ASP A 1 74 ? 13.409 16.239 -11.855 1.00 64.75 74 ASP A O 1
ATOM 594 N N . ALA A 1 75 ? 13.599 14.007 -12.059 1.00 65.94 75 ALA A N 1
ATOM 595 C CA . ALA A 1 75 ? 12.457 13.651 -11.237 1.00 65.94 75 ALA A CA 1
ATOM 596 C C . ALA A 1 75 ? 12.926 13.362 -9.810 1.00 65.94 75 ALA A C 1
ATOM 598 O O . ALA A 1 75 ? 13.592 12.361 -9.545 1.00 65.94 75 ALA A O 1
ATOM 599 N N . GLU A 1 76 ? 12.537 14.239 -8.894 1.00 83.31 76 GLU A N 1
ATOM 600 C CA . GLU A 1 76 ? 12.529 13.917 -7.473 1.00 83.31 76 GLU A CA 1
ATOM 601 C C . GLU A 1 76 ? 11.323 13.013 -7.223 1.00 83.31 76 GLU A C 1
ATOM 603 O O . GLU A 1 76 ? 10.256 13.200 -7.812 1.00 83.31 76 GLU A O 1
ATOM 608 N N . TRP A 1 77 ? 11.474 12.017 -6.363 1.00 86.81 77 TRP A N 1
ATOM 609 C CA . TRP A 1 77 ? 10.339 11.226 -5.902 1.00 86.81 77 TRP A CA 1
ATOM 610 C C . TRP A 1 77 ? 9.976 11.673 -4.496 1.00 86.81 77 TRP A C 1
ATOM 612 O O . TRP A 1 77 ? 10.854 12.022 -3.708 1.00 86.81 77 TRP A O 1
ATOM 622 N N . CYS A 1 78 ? 8.691 11.671 -4.160 1.00 91.06 78 CYS A N 1
ATOM 623 C CA . CYS A 1 78 ? 8.281 11.821 -2.773 1.00 91.06 78 CYS A CA 1
ATOM 624 C C . CYS A 1 78 ? 7.284 10.742 -2.375 1.00 91.06 78 CYS A C 1
ATOM 626 O O . CYS A 1 78 ? 6.343 10.431 -3.104 1.00 91.06 78 CYS A O 1
ATOM 628 N N . ILE A 1 79 ? 7.524 10.159 -1.206 1.00 92.44 79 ILE A N 1
ATOM 629 C CA . ILE A 1 79 ? 6.620 9.214 -0.566 1.00 92.44 79 ILE A CA 1
ATOM 630 C C . ILE A 1 79 ? 5.972 9.972 0.580 1.00 92.44 79 ILE A C 1
ATOM 632 O O . ILE A 1 79 ? 6.674 10.563 1.401 1.00 92.44 79 ILE A O 1
ATOM 636 N N . TYR A 1 80 ? 4.645 9.991 0.644 1.00 93.31 80 TYR A N 1
ATOM 637 C CA . TYR A 1 80 ? 3.939 10.542 1.795 1.00 93.31 80 TYR A CA 1
ATOM 638 C C . TYR A 1 80 ? 2.827 9.619 2.265 1.00 93.31 80 TYR A C 1
ATOM 640 O O . TYR A 1 80 ? 2.172 8.938 1.477 1.00 93.31 80 TYR A O 1
ATOM 648 N N . VAL A 1 81 ? 2.601 9.626 3.572 1.00 93.56 81 VAL A N 1
ATOM 649 C CA . VAL A 1 81 ? 1.620 8.774 4.243 1.00 93.56 81 VAL A CA 1
ATOM 650 C C . VAL A 1 81 ? 0.522 9.665 4.798 1.00 93.56 81 VAL A C 1
ATOM 652 O O . VAL A 1 81 ? 0.801 10.713 5.386 1.00 93.56 81 VAL A O 1
ATOM 655 N N . ARG A 1 82 ? -0.737 9.273 4.605 1.00 93.31 82 ARG A N 1
ATOM 656 C CA . ARG A 1 82 ? -1.892 9.895 5.258 1.00 93.31 82 ARG A CA 1
ATOM 657 C C . ARG A 1 82 ? -2.697 8.847 6.008 1.00 93.31 82 ARG A C 1
ATOM 659 O O . ARG A 1 82 ? -2.896 7.755 5.487 1.00 93.31 82 ARG A O 1
ATOM 666 N N . ASP A 1 83 ? -3.216 9.202 7.173 1.00 91.06 83 ASP A N 1
ATOM 667 C CA . ASP A 1 83 ? -4.314 8.445 7.777 1.00 91.06 83 ASP A CA 1
ATOM 668 C C . ASP A 1 83 ? -5.592 8.689 6.955 1.00 91.06 83 ASP A C 1
ATOM 670 O O . ASP A 1 83 ? -5.893 9.821 6.569 1.00 91.06 83 ASP A O 1
ATOM 674 N N . LEU A 1 84 ? -6.334 7.625 6.652 1.00 90.38 84 LEU A N 1
ATOM 675 C CA . LEU A 1 84 ? -7.574 7.699 5.879 1.00 90.38 84 LEU A CA 1
ATOM 676 C C . LEU A 1 84 ? -8.711 8.385 6.644 1.00 90.38 84 LEU A C 1
ATOM 678 O O . LEU A 1 84 ? -9.546 9.036 6.012 1.00 90.38 84 LEU A O 1
ATOM 682 N N . SER A 1 85 ? -8.737 8.263 7.974 1.00 86.00 85 SER A N 1
ATOM 683 C CA . SER A 1 85 ? -9.854 8.730 8.798 1.00 86.00 85 SER A CA 1
ATOM 684 C C . SER A 1 85 ? -9.822 10.247 9.024 1.00 86.00 85 SER A C 1
ATOM 686 O O . SER A 1 85 ? -10.757 10.950 8.638 1.00 86.00 85 SER A O 1
ATOM 688 N N . SER A 1 86 ? -8.717 10.783 9.546 1.00 85.31 86 SER A N 1
ATOM 689 C CA . SER A 1 86 ? -8.495 12.226 9.716 1.00 85.31 86 SER A CA 1
ATOM 690 C C . SER A 1 86 ? -8.087 12.942 8.424 1.00 85.31 86 SER A C 1
ATOM 692 O O . SER A 1 86 ? -8.183 14.165 8.344 1.00 85.31 86 SER A O 1
ATOM 694 N N . LYS A 1 87 ? -7.622 12.200 7.404 1.00 88.00 87 LYS A N 1
ATOM 695 C CA . LYS A 1 87 ? -6.983 12.714 6.170 1.00 88.00 87 LYS A CA 1
ATOM 696 C C . LYS A 1 87 ? -5.659 13.456 6.408 1.00 88.00 87 LYS A C 1
ATOM 698 O O . LYS A 1 87 ? -5.100 14.016 5.458 1.00 88.00 87 LYS A O 1
ATOM 703 N N . THR A 1 88 ? -5.145 13.436 7.638 1.00 87.62 88 THR A N 1
ATOM 704 C CA . THR A 1 88 ? -3.900 14.100 8.039 1.00 87.62 88 THR A CA 1
ATOM 705 C C . THR A 1 88 ? -2.707 13.455 7.345 1.00 87.62 88 THR A C 1
ATOM 707 O O . THR A 1 88 ? -2.596 12.230 7.285 1.00 87.62 88 THR A O 1
ATOM 710 N N . ARG A 1 89 ? -1.793 14.278 6.822 1.00 89.38 89 ARG A N 1
ATOM 711 C CA . ARG A 1 89 ? -0.488 13.836 6.314 1.00 89.38 89 ARG A CA 1
ATOM 712 C C . ARG A 1 89 ? 0.416 13.541 7.510 1.00 89.38 89 ARG A C 1
ATOM 714 O O . ARG A 1 89 ? 0.835 14.471 8.186 1.00 89.38 89 ARG A O 1
ATOM 721 N N . LEU A 1 90 ? 0.677 12.258 7.752 1.00 88.44 90 LEU A N 1
ATOM 722 C CA . LEU A 1 90 ? 1.516 11.769 8.847 1.00 88.44 90 LEU A CA 1
ATOM 723 C C . LEU A 1 90 ? 2.998 12.002 8.541 1.00 88.44 90 LEU A C 1
ATOM 725 O O . LEU A 1 90 ? 3.745 12.474 9.383 1.00 88.44 90 LEU A O 1
ATOM 729 N N . PHE A 1 91 ? 3.415 11.695 7.312 1.00 88.25 91 PHE A N 1
ATOM 730 C CA . PHE A 1 91 ? 4.823 11.652 6.923 1.00 88.25 91 PHE A CA 1
ATOM 731 C C . PHE A 1 91 ? 5.010 12.114 5.480 1.00 88.25 91 PHE A C 1
ATOM 733 O O . PHE A 1 91 ? 4.127 11.899 4.647 1.00 88.25 91 PHE A O 1
ATOM 740 N N . ILE A 1 92 ? 6.163 12.712 5.174 1.00 91.19 92 ILE A N 1
ATOM 741 C CA . ILE A 1 92 ? 6.650 12.937 3.808 1.00 91.19 92 ILE A CA 1
ATOM 742 C C . ILE A 1 92 ? 8.172 12.767 3.766 1.00 91.19 92 ILE A C 1
ATOM 744 O O . ILE A 1 92 ? 8.894 13.354 4.570 1.00 91.19 92 ILE A O 1
ATOM 748 N N . LYS A 1 93 ? 8.661 11.997 2.794 1.00 90.62 93 LYS A N 1
ATOM 749 C CA . LYS A 1 93 ? 10.082 11.814 2.492 1.00 90.62 93 LYS A CA 1
ATOM 750 C C . LYS A 1 93 ? 10.329 12.120 1.023 1.00 90.62 93 LYS A C 1
ATOM 752 O O . LYS A 1 93 ? 9.572 11.681 0.160 1.00 90.62 93 LYS A O 1
ATOM 757 N N . TRP A 1 94 ? 11.393 12.867 0.757 1.00 88.75 94 TRP A N 1
ATOM 758 C CA . TRP A 1 94 ? 11.873 13.170 -0.587 1.00 88.75 94 TRP A CA 1
ATOM 759 C C . TRP A 1 94 ? 13.092 12.305 -0.911 1.00 88.75 94 TRP A C 1
ATOM 761 O O . TRP A 1 94 ? 13.961 12.110 -0.060 1.00 88.75 94 TRP A O 1
ATOM 771 N N . PHE A 1 95 ? 13.148 11.816 -2.147 1.00 84.88 95 PHE A N 1
ATOM 772 C CA . PHE A 1 95 ? 14.216 10.993 -2.701 1.00 84.88 95 PHE A CA 1
ATOM 773 C C . PHE A 1 95 ? 14.758 11.693 -3.939 1.00 84.88 95 PHE A C 1
ATOM 775 O O . PHE A 1 95 ? 14.090 11.795 -4.973 1.00 84.88 95 PHE A O 1
ATOM 782 N N . CYS A 1 96 ? 15.986 12.181 -3.822 1.00 78.31 96 CYS A N 1
ATOM 783 C CA . CYS A 1 96 ? 16.735 12.724 -4.939 1.00 78.31 96 CYS A CA 1
ATOM 784 C C . CYS A 1 96 ? 17.625 11.609 -5.486 1.00 78.31 96 CYS A C 1
ATOM 786 O O . CYS A 1 96 ? 18.666 11.302 -4.905 1.00 78.31 96 CYS A O 1
ATOM 788 N N . PHE A 1 97 ? 17.234 11.001 -6.604 1.00 73.25 97 PHE A N 1
ATOM 789 C CA . PHE A 1 97 ? 18.144 10.123 -7.333 1.00 73.25 97 PHE A CA 1
ATOM 790 C C . PHE A 1 97 ? 19.268 10.974 -7.931 1.00 73.25 97 PHE A C 1
ATOM 792 O O . PHE A 1 97 ? 19.006 11.988 -8.580 1.00 73.25 97 PHE A O 1
ATOM 799 N N . HIS A 1 98 ? 20.527 10.590 -7.695 1.00 69.25 98 HIS A N 1
ATOM 800 C CA . HIS A 1 98 ? 21.673 11.379 -8.154 1.00 69.25 98 HIS A CA 1
ATOM 801 C C . HIS A 1 98 ? 21.604 11.571 -9.682 1.00 69.25 98 HIS A C 1
ATOM 803 O O . HIS A 1 98 ? 21.333 10.602 -10.396 1.00 69.25 98 HIS A O 1
ATOM 809 N N . PRO A 1 99 ? 21.904 12.758 -10.242 1.00 65.38 99 PRO A N 1
ATOM 810 C CA . PRO A 1 99 ? 21.769 13.022 -11.681 1.00 65.38 99 PRO A CA 1
ATOM 811 C C . PRO A 1 99 ? 22.581 12.118 -12.635 1.00 65.38 99 PRO A C 1
ATOM 813 O O . PRO A 1 99 ? 22.400 12.226 -13.846 1.00 65.38 99 PRO A O 1
ATOM 816 N N . HIS A 1 100 ? 23.424 11.208 -12.128 1.00 64.88 100 HIS A N 1
ATOM 817 C CA . HIS A 1 100 ? 24.111 10.169 -12.909 1.00 64.88 100 HIS A CA 1
ATOM 818 C C . HIS A 1 100 ? 23.282 8.876 -13.097 1.00 64.88 100 HIS A C 1
ATOM 820 O O . HIS A 1 100 ? 23.672 8.021 -13.888 1.00 64.88 100 HIS A O 1
ATOM 826 N N . PHE A 1 101 ? 22.127 8.727 -12.433 1.00 62.91 101 PHE A N 1
ATOM 827 C CA . PHE A 1 101 ? 21.222 7.573 -12.590 1.00 62.91 101 PHE A CA 1
ATOM 828 C C . PHE A 1 101 ? 20.290 7.655 -13.815 1.00 62.91 101 PHE A C 1
ATOM 830 O O . PHE A 1 101 ? 19.568 6.704 -14.097 1.00 62.91 101 PHE A O 1
ATOM 837 N N . LYS A 1 102 ? 20.308 8.757 -14.577 1.00 59.88 102 LYS A N 1
ATOM 838 C CA . LYS A 1 102 ? 19.329 9.063 -15.647 1.00 59.88 102 LYS A CA 1
ATOM 839 C C . LYS A 1 102 ? 19.188 8.015 -16.755 1.00 59.88 102 LYS A C 1
ATOM 841 O O . LYS A 1 102 ? 18.152 7.972 -17.411 1.00 59.88 102 LYS A O 1
ATOM 846 N N . GLU A 1 103 ? 20.216 7.198 -16.966 1.00 60.91 103 GLU A N 1
ATOM 847 C CA . GLU A 1 103 ? 20.284 6.212 -18.055 1.00 60.91 103 GLU A CA 1
ATOM 848 C C . GLU A 1 103 ? 20.557 4.786 -17.558 1.00 60.91 103 GLU A C 1
ATOM 850 O O . GLU A 1 103 ? 20.706 3.867 -18.357 1.00 60.91 103 GLU A O 1
ATOM 855 N N . ARG A 1 104 ? 20.626 4.575 -16.237 1.00 64.94 104 ARG A N 1
ATOM 856 C CA . ARG A 1 104 ? 20.889 3.258 -15.649 1.00 64.94 104 ARG A CA 1
ATOM 857 C C . ARG A 1 104 ? 19.656 2.790 -14.895 1.00 64.94 104 ARG A C 1
ATOM 859 O O . ARG A 1 104 ? 19.373 3.286 -13.809 1.00 64.94 104 ARG A O 1
ATOM 866 N N . SER A 1 105 ? 18.959 1.810 -15.466 1.00 78.31 105 SER A N 1
ATOM 867 C CA . SER A 1 105 ? 18.003 0.987 -14.724 1.00 78.31 105 SER A CA 1
ATOM 868 C C . SER A 1 105 ? 18.667 0.432 -13.464 1.00 78.31 105 SER A C 1
ATOM 870 O O . SER A 1 105 ? 19.827 0.002 -13.530 1.00 78.31 105 SER A O 1
ATOM 872 N N . HIS A 1 106 ? 17.957 0.395 -12.338 1.00 80.00 106 HIS A N 1
ATOM 873 C CA . HIS A 1 106 ? 18.519 -0.180 -11.115 1.00 80.00 106 HIS A CA 1
ATOM 874 C C . HIS A 1 106 ? 18.898 -1.652 -11.348 1.00 80.00 106 HIS A C 1
ATOM 876 O O . HIS A 1 106 ? 18.119 -2.428 -11.903 1.00 80.00 106 HIS A O 1
ATOM 882 N N . LYS A 1 107 ? 20.133 -2.027 -10.985 1.00 87.12 107 LYS A N 1
ATOM 883 C CA . LYS A 1 107 ? 20.661 -3.393 -11.184 1.00 87.12 107 LYS A CA 1
ATOM 884 C C . LYS A 1 107 ? 20.057 -4.415 -10.218 1.00 87.12 107 LYS A C 1
ATOM 886 O O . LYS A 1 107 ? 20.071 -5.610 -10.511 1.00 87.12 107 LYS A O 1
ATOM 891 N N . GLU A 1 108 ? 19.548 -3.915 -9.102 1.00 91.31 108 GLU A N 1
ATOM 892 C CA . GLU A 1 108 ? 19.037 -4.603 -7.920 1.00 91.31 108 GLU A CA 1
ATOM 893 C C . GLU A 1 108 ? 17.822 -3.814 -7.407 1.00 91.31 108 GLU A C 1
ATOM 895 O O . GLU A 1 108 ? 17.647 -2.647 -7.776 1.00 91.31 108 GLU A O 1
ATOM 900 N N . ASP A 1 109 ? 16.997 -4.445 -6.576 1.00 92.56 109 ASP A N 1
ATOM 901 C CA . ASP A 1 109 ? 15.865 -3.797 -5.909 1.00 92.56 109 ASP A CA 1
ATOM 902 C C . ASP A 1 109 ? 16.371 -2.700 -4.950 1.00 92.56 109 ASP A C 1
ATOM 904 O O . ASP A 1 109 ? 17.281 -2.928 -4.152 1.00 92.56 109 ASP A O 1
ATOM 908 N N . GLN A 1 110 ? 15.782 -1.502 -5.004 1.00 91.44 110 GLN A N 1
ATOM 909 C CA . GLN A 1 110 ? 16.045 -0.437 -4.030 1.00 91.44 110 GLN A CA 1
ATOM 910 C C . GLN A 1 110 ? 14.916 -0.364 -3.012 1.00 91.44 110 GLN A C 1
ATOM 912 O O . GLN A 1 110 ? 13.811 0.079 -3.328 1.00 91.44 110 GLN A O 1
ATOM 917 N N . ILE A 1 111 ? 15.219 -0.802 -1.793 1.00 93.25 111 ILE A N 1
ATOM 918 C CA . ILE A 1 111 ? 14.286 -0.880 -0.672 1.00 93.25 111 ILE A CA 1
ATOM 919 C C . ILE A 1 111 ? 14.401 0.396 0.167 1.00 93.25 111 ILE A C 1
ATOM 921 O O . ILE A 1 111 ? 15.488 0.763 0.614 1.00 93.25 111 ILE A O 1
ATOM 925 N N . PHE A 1 112 ? 13.271 1.058 0.405 1.00 92.81 112 PHE A N 1
ATOM 926 C CA . PHE A 1 112 ? 13.149 2.171 1.340 1.00 92.81 112 PHE A CA 1
ATOM 927 C C . PHE A 1 112 ? 12.153 1.800 2.439 1.00 92.81 112 PHE A C 1
ATOM 929 O O . PHE A 1 112 ? 10.973 1.591 2.164 1.00 92.81 112 PHE A O 1
ATOM 936 N N . GLU A 1 113 ? 12.632 1.728 3.679 1.00 94.19 113 GLU A N 1
ATOM 937 C CA . GLU A 1 113 ? 11.842 1.340 4.849 1.00 94.19 113 GLU A CA 1
ATOM 938 C C . GLU A 1 113 ? 11.561 2.556 5.752 1.00 94.19 113 GLU A C 1
ATOM 940 O O . GLU A 1 113 ? 12.434 3.403 5.967 1.00 94.19 113 GLU A O 1
ATOM 945 N N . PHE A 1 114 ? 10.335 2.650 6.278 1.00 92.69 114 PHE A N 1
ATOM 946 C CA . PHE A 1 114 ? 9.899 3.699 7.206 1.00 92.69 114 PHE A CA 1
ATOM 947 C C . PHE A 1 114 ? 9.183 3.071 8.408 1.00 92.69 114 PHE A C 1
ATOM 949 O O . PHE A 1 114 ? 7.995 2.758 8.327 1.00 92.69 114 PHE A O 1
ATOM 956 N N . SER A 1 115 ? 9.907 2.881 9.512 1.00 92.69 115 SER A N 1
ATOM 957 C CA . SER A 1 115 ? 9.395 2.368 10.794 1.00 92.69 115 SER A CA 1
ATOM 958 C C . SER A 1 115 ? 8.880 3.469 11.734 1.00 92.69 115 SER A C 1
ATOM 960 O O . SER A 1 115 ? 7.976 3.229 12.535 1.00 92.69 115 SER A O 1
ATOM 962 N N . SER A 1 116 ? 9.414 4.689 11.618 1.00 93.06 116 SER A N 1
ATOM 963 C CA . SER A 1 116 ? 9.042 5.843 12.442 1.00 93.06 116 SER A CA 1
ATOM 964 C C . SER A 1 116 ? 8.680 7.082 11.617 1.00 93.06 116 SER A C 1
ATOM 966 O O . SER A 1 116 ? 9.068 7.252 10.456 1.00 93.06 116 SER A O 1
ATOM 968 N N . VAL A 1 117 ? 7.912 7.973 12.243 1.00 89.12 117 VAL A N 1
ATOM 969 C CA . VAL A 1 117 ? 7.567 9.304 11.742 1.00 89.12 117 VAL A CA 1
ATOM 970 C C . VAL A 1 117 ? 8.362 10.340 12.547 1.00 89.12 117 VAL A C 1
ATOM 972 O O . VAL A 1 117 ? 8.168 10.406 13.759 1.00 89.12 117 VAL A O 1
ATOM 975 N N . PRO A 1 118 ? 9.187 11.204 11.918 1.00 88.94 118 PRO A N 1
ATOM 976 C CA . PRO A 1 118 ? 10.073 12.121 12.642 1.00 88.94 118 PRO A CA 1
ATOM 977 C C . PRO A 1 118 ? 9.362 13.063 13.617 1.00 88.94 118 PRO A C 1
ATOM 979 O O . PRO A 1 118 ? 9.953 13.477 14.605 1.00 88.94 118 PRO A O 1
ATOM 982 N N . GLN A 1 119 ? 8.104 13.423 13.342 1.00 86.56 119 GLN A N 1
ATOM 983 C CA . GLN A 1 119 ? 7.277 14.201 14.258 1.00 86.56 119 GLN A CA 1
ATOM 984 C C . GLN A 1 119 ? 5.786 13.936 14.008 1.00 86.56 119 GLN A C 1
ATOM 986 O O . GLN A 1 119 ? 5.317 14.080 12.878 1.00 86.56 119 GLN A O 1
ATOM 991 N N . ALA A 1 120 ? 5.029 13.585 15.050 1.00 84.69 120 ALA A N 1
ATOM 992 C CA . ALA A 1 120 ? 3.585 13.344 14.972 1.00 84.69 120 ALA A CA 1
ATOM 993 C C . ALA A 1 120 ? 2.843 13.836 16.227 1.00 84.69 120 ALA A C 1
ATOM 995 O O . ALA A 1 120 ? 3.434 14.008 17.293 1.00 84.69 120 ALA A O 1
ATOM 996 N N . LEU A 1 121 ? 1.530 14.062 16.103 1.00 78.25 121 LEU A N 1
ATOM 997 C CA . LEU A 1 121 ? 0.663 14.399 17.235 1.00 78.25 121 LEU A CA 1
ATOM 998 C C . LEU A 1 121 ? 0.091 13.110 17.848 1.00 78.25 121 LEU A C 1
ATOM 1000 O O . LEU A 1 121 ? -0.753 12.456 17.238 1.00 78.25 121 LEU A O 1
ATOM 1004 N N . VAL A 1 122 ? 0.530 12.759 19.054 1.00 80.88 122 VAL A N 1
ATOM 1005 C CA . VAL A 1 122 ? 0.109 11.563 19.795 1.00 80.88 122 VAL A CA 1
ATOM 1006 C C . VAL A 1 122 ? -0.587 12.014 21.074 1.00 80.88 122 VAL A C 1
ATOM 1008 O O . VAL A 1 122 ? 0.006 12.707 21.891 1.00 80.88 122 VAL A O 1
ATOM 1011 N N . ASN A 1 123 ? -1.859 11.645 21.249 1.00 81.31 123 ASN A N 1
ATOM 1012 C CA . ASN A 1 123 ? -2.681 12.027 22.410 1.00 81.31 123 ASN A CA 1
ATOM 1013 C C . ASN A 1 123 ? -2.739 13.550 22.687 1.00 81.31 123 ASN A C 1
ATOM 1015 O O . ASN A 1 123 ? -2.901 13.970 23.827 1.00 81.31 123 ASN A O 1
ATOM 1019 N N . GLY A 1 124 ? -2.610 14.382 21.646 1.00 83.12 124 GLY A N 1
ATOM 1020 C CA . GLY A 1 124 ? -2.581 15.848 21.759 1.00 83.12 124 GLY A CA 1
ATOM 1021 C C . GLY A 1 124 ? -1.190 16.451 22.003 1.00 83.12 124 GLY A C 1
ATOM 1022 O O . GLY A 1 124 ? -1.035 17.667 21.911 1.00 83.12 124 GLY A O 1
ATOM 1023 N N . GLU A 1 125 ? -0.169 15.626 22.233 1.00 87.69 125 GLU A N 1
ATOM 1024 C CA . GLU A 1 125 ? 1.225 16.050 22.374 1.00 87.69 125 GLU A CA 1
ATOM 1025 C C . GLU A 1 125 ? 1.983 15.880 21.057 1.00 87.69 125 GLU A C 1
ATOM 1027 O O . GLU A 1 125 ? 1.789 14.902 20.337 1.00 87.69 125 GLU A O 1
ATOM 1032 N N . VAL A 1 126 ? 2.884 16.810 20.736 1.00 88.06 126 VAL A N 1
ATOM 1033 C CA . VAL A 1 126 ? 3.818 16.625 19.617 1.00 88.06 126 VAL A CA 1
ATOM 1034 C C . VAL A 1 126 ? 4.983 15.777 20.116 1.00 88.06 126 VAL A C 1
ATOM 1036 O O . VAL A 1 126 ? 5.667 16.183 21.052 1.00 88.06 126 VAL A O 1
ATOM 1039 N N . ARG A 1 127 ? 5.199 14.618 19.495 1.00 90.38 127 ARG A N 1
ATOM 1040 C CA . ARG A 1 127 ? 6.294 13.691 19.801 1.00 90.38 127 ARG A CA 1
ATOM 1041 C C . ARG A 1 127 ? 7.165 13.485 18.568 1.00 90.38 127 ARG A C 1
ATOM 1043 O O . ARG A 1 127 ? 6.676 13.610 17.445 1.00 90.38 127 ARG A O 1
ATOM 1050 N N . GLU A 1 128 ? 8.437 13.192 18.793 1.00 93.81 128 GLU A N 1
ATOM 1051 C CA . GLU A 1 128 ? 9.438 12.941 17.750 1.00 93.81 128 GLU A CA 1
ATOM 1052 C C . GLU A 1 128 ? 9.706 11.435 17.616 1.00 93.81 128 GLU A C 1
ATOM 1054 O O . GLU A 1 128 ? 9.396 10.679 18.537 1.00 93.81 128 GLU A O 1
ATOM 1059 N N . ASP A 1 129 ? 10.192 11.013 16.444 1.00 92.56 129 ASP A N 1
ATOM 1060 C CA . ASP A 1 129 ? 10.497 9.616 16.080 1.00 92.56 129 ASP A CA 1
ATOM 1061 C C . ASP A 1 129 ? 9.419 8.591 16.489 1.00 92.56 129 ASP A C 1
ATOM 1063 O O . ASP A 1 129 ? 9.687 7.504 16.999 1.00 92.56 129 ASP A O 1
ATOM 1067 N N . VAL A 1 130 ? 8.157 8.941 16.234 1.00 92.62 130 VAL A N 1
ATOM 1068 C CA . VAL A 1 130 ? 6.986 8.151 16.625 1.00 92.62 130 VAL A CA 1
ATOM 1069 C C . VAL A 1 130 ? 6.894 6.886 15.778 1.00 92.62 130 VAL A C 1
ATOM 1071 O O . VAL A 1 130 ? 6.676 6.961 14.567 1.00 92.62 130 VAL A O 1
ATOM 1074 N N . GLU A 1 131 ? 7.015 5.725 16.418 1.00 93.44 131 GLU A N 1
ATOM 1075 C CA . GLU A 1 131 ? 6.842 4.423 15.771 1.00 93.44 131 GLU A CA 1
ATOM 1076 C C . GLU A 1 131 ? 5.432 4.242 15.198 1.00 93.44 131 GLU A C 1
ATOM 1078 O O . GLU A 1 131 ? 4.416 4.622 15.792 1.00 93.44 131 GLU A O 1
ATOM 1083 N N . LEU A 1 132 ? 5.373 3.615 14.027 1.00 90.69 132 LEU A N 1
ATOM 1084 C CA . LEU A 1 132 ? 4.128 3.239 13.386 1.00 90.69 132 LEU A CA 1
ATOM 1085 C C . LEU A 1 132 ? 3.611 1.921 13.980 1.00 90.69 132 LEU A C 1
ATOM 1087 O O . LEU A 1 132 ? 4.247 0.878 13.865 1.00 90.69 132 LEU A O 1
ATOM 1091 N N . SER A 1 133 ? 2.429 1.960 14.595 1.00 90.81 133 SER A N 1
ATOM 1092 C CA . SER A 1 133 ? 1.737 0.779 15.125 1.00 90.81 133 SER A CA 1
ATOM 1093 C C . SER A 1 133 ? 0.286 0.748 14.669 1.00 90.81 133 SER A C 1
ATOM 1095 O O . SER A 1 133 ? -0.377 1.786 14.554 1.00 90.81 133 SER A O 1
ATOM 1097 N N . PHE A 1 134 ? -0.220 -0.450 14.383 1.00 86.19 134 PHE A N 1
ATOM 1098 C CA . PHE A 1 134 ? -1.657 -0.666 14.404 1.00 86.19 134 PHE A CA 1
ATOM 1099 C C . PHE A 1 134 ? -1.998 -1.134 15.809 1.00 86.19 134 PHE A C 1
ATOM 1101 O O . PHE A 1 134 ? -1.345 -2.009 16.363 1.00 86.19 134 PHE A O 1
ATOM 1108 N N . ARG A 1 135 ? -3.031 -0.538 16.397 1.00 81.88 135 ARG A N 1
ATOM 1109 C CA . ARG A 1 135 ? -3.735 -1.212 17.482 1.00 81.88 135 ARG A CA 1
ATOM 1110 C C . ARG A 1 135 ? -4.737 -2.144 16.837 1.00 81.88 135 ARG A C 1
ATOM 1112 O O . ARG A 1 135 ? -5.381 -1.748 15.856 1.00 81.88 135 ARG A O 1
ATOM 1119 N N . ARG A 1 136 ? -4.905 -3.331 17.410 1.00 75.62 136 ARG A N 1
ATOM 1120 C CA . ARG A 1 136 ? -6.048 -4.194 17.158 1.00 75.62 136 ARG A CA 1
ATOM 1121 C C . ARG A 1 136 ? -7.281 -3.366 17.457 1.00 75.62 136 ARG A C 1
ATOM 1123 O O . ARG A 1 136 ? -7.662 -3.119 18.600 1.00 75.62 136 ARG A O 1
ATOM 1130 N N . LEU A 1 137 ? -7.884 -2.870 16.387 1.00 63.03 137 LEU A N 1
ATOM 1131 C CA . LEU A 1 137 ? -9.226 -2.352 16.469 1.00 63.03 137 LEU A CA 1
ATOM 1132 C C . LEU A 1 137 ? -10.069 -3.510 17.003 1.00 63.03 137 LEU A C 1
ATOM 1134 O O . LEU A 1 137 ? -9.978 -4.611 16.471 1.00 63.03 137 LEU A O 1
ATOM 1138 N N . VAL A 1 138 ? -10.878 -3.259 18.030 1.00 57.09 138 VAL A N 1
ATOM 1139 C CA . VAL A 1 138 ? -12.177 -3.924 18.130 1.00 57.09 138 VAL A CA 1
ATOM 1140 C C . VAL A 1 138 ? -13.008 -3.195 17.082 1.00 57.09 138 VAL A C 1
ATOM 1142 O O . VAL A 1 138 ? -13.403 -2.050 17.328 1.00 57.09 138 VAL A O 1
ATOM 1145 N N . PRO A 1 139 ? -13.136 -3.718 15.850 1.00 54.28 139 PRO A N 1
ATOM 1146 C CA . PRO A 1 139 ? -13.796 -2.982 14.800 1.00 54.28 139 PRO A CA 1
ATOM 1147 C C . PRO A 1 139 ? -15.266 -3.193 15.098 1.00 54.28 139 PRO A C 1
ATOM 1149 O O . PRO A 1 139 ? -15.773 -4.305 14.980 1.00 54.28 139 PRO A O 1
ATOM 1152 N N . ASP A 1 140 ? -15.936 -2.133 15.530 1.00 55.81 140 ASP A N 1
ATOM 1153 C CA . ASP A 1 140 ? -17.376 -2.141 15.743 1.00 55.81 140 ASP A CA 1
ATOM 1154 C C . ASP A 1 140 ? -18.066 -2.119 14.362 1.00 55.81 140 ASP A C 1
ATOM 1156 O O . ASP A 1 140 ? -18.734 -1.174 13.961 1.00 55.81 140 ASP A O 1
ATOM 1160 N N . GLU A 1 141 ? -17.811 -3.165 13.570 1.00 60.12 141 GLU A N 1
ATOM 1161 C CA . GLU A 1 141 ? -18.479 -3.511 12.310 1.00 60.12 141 GLU A CA 1
ATOM 1162 C C . GLU A 1 141 ? -19.896 -4.061 12.573 1.00 60.12 141 GLU A C 1
ATOM 1164 O O . GLU A 1 141 ? -20.668 -4.309 11.638 1.00 60.12 141 GLU A O 1
ATOM 1169 N N . THR A 1 142 ? -20.226 -4.208 13.859 1.00 54.78 142 THR A N 1
ATOM 1170 C CA . THR A 1 142 ? -21.553 -4.263 14.470 1.00 54.78 142 THR A CA 1
ATOM 1171 C C . THR A 1 142 ? -22.256 -2.899 14.564 1.00 54.78 142 THR A C 1
ATOM 1173 O O . THR A 1 142 ? -23.463 -2.896 14.812 1.00 54.78 142 THR A O 1
ATOM 1176 N N . LEU A 1 143 ? -21.588 -1.759 14.302 1.00 52.16 143 LEU A N 1
ATOM 1177 C CA . LEU A 1 143 ? -22.254 -0.452 14.165 1.00 52.16 143 LEU A CA 1
ATOM 1178 C C . LEU A 1 143 ? -23.177 -0.438 12.948 1.00 52.16 143 LEU A C 1
ATOM 1180 O O . LEU A 1 143 ? -22.763 -0.166 11.823 1.00 52.16 143 LEU A O 1
ATOM 1184 N N . ASP A 1 144 ? -24.441 -0.702 13.257 1.00 51.97 144 ASP A N 1
ATOM 1185 C CA . ASP A 1 144 ? -25.640 -0.590 12.439 1.00 51.97 144 ASP A CA 1
ATOM 1186 C C . ASP A 1 144 ? -25.539 -1.201 11.020 1.00 51.97 144 ASP A C 1
ATOM 1188 O O . ASP A 1 144 ? -25.027 -0.568 10.086 1.00 51.97 144 ASP A O 1
ATOM 1192 N N . PRO A 1 145 ? -26.110 -2.403 10.783 1.00 56.81 145 PRO A N 1
ATOM 1193 C CA . PRO A 1 145 ? -26.195 -2.969 9.437 1.00 56.81 145 PRO A CA 1
ATOM 1194 C C . PRO A 1 145 ? -26.949 -2.066 8.440 1.00 56.81 145 PRO A C 1
ATOM 1196 O O . PRO A 1 145 ? -26.765 -2.229 7.234 1.00 56.81 145 PRO A O 1
ATOM 1199 N N . GLY A 1 146 ? -27.717 -1.066 8.894 1.00 54.91 146 GLY A N 1
ATOM 1200 C CA . GLY A 1 146 ? -28.285 -0.012 8.051 1.00 54.91 146 GLY A CA 1
ATOM 1201 C C . GLY A 1 146 ? -27.245 0.812 7.274 1.00 54.91 146 GLY A C 1
ATOM 1202 O O . GLY A 1 146 ? -27.557 1.316 6.192 1.00 54.91 146 GLY A O 1
ATOM 1203 N N . ILE A 1 147 ? -25.998 0.893 7.756 1.00 52.72 147 ILE A N 1
ATOM 1204 C CA . ILE A 1 147 ? -24.884 1.592 7.089 1.00 52.72 147 ILE A CA 1
ATOM 1205 C C . ILE A 1 147 ? -24.278 0.744 5.950 1.00 52.72 147 ILE A C 1
ATOM 1207 O O . ILE A 1 147 ? -23.638 1.287 5.050 1.00 52.72 147 ILE A O 1
ATOM 1211 N N . ARG A 1 148 ? -24.524 -0.577 5.908 1.00 47.50 148 ARG A N 1
ATOM 1212 C CA . ARG A 1 148 ? -23.936 -1.496 4.909 1.00 47.50 148 ARG A CA 1
ATOM 1213 C C . ARG A 1 148 ? -24.509 -1.373 3.486 1.00 47.50 148 ARG A C 1
ATOM 1215 O O . ARG A 1 148 ? -24.047 -2.083 2.602 1.00 47.50 148 ARG A O 1
ATOM 1222 N N . LYS A 1 149 ? -25.477 -0.487 3.227 1.00 51.00 149 LYS A N 1
ATOM 1223 C CA . LYS A 1 149 ? -26.037 -0.265 1.878 1.00 51.00 149 LYS A CA 1
ATOM 1224 C C . LYS A 1 149 ? -25.044 0.454 0.955 1.00 51.00 149 LYS A C 1
ATOM 1226 O O . LYS A 1 149 ? -25.044 1.681 0.953 1.00 51.00 149 LYS A O 1
ATOM 1231 N N . ASP A 1 150 ? -24.227 -0.301 0.209 1.00 44.34 150 ASP A N 1
ATOM 1232 C CA . ASP A 1 150 ? -23.563 -0.050 -1.105 1.00 44.34 150 ASP A CA 1
ATOM 1233 C C . ASP A 1 150 ? -23.120 1.382 -1.492 1.00 44.34 150 ASP A C 1
ATOM 1235 O O . ASP A 1 150 ? -22.943 1.732 -2.658 1.00 44.34 150 ASP A O 1
ATOM 1239 N N . GLY A 1 151 ? -22.919 2.239 -0.502 1.00 50.25 151 GLY A N 1
ATOM 1240 C CA . GLY A 1 151 ? -22.734 3.676 -0.662 1.00 50.25 151 GLY A CA 1
ATOM 1241 C C . GLY A 1 151 ? -22.240 4.338 0.621 1.00 50.25 151 GLY A C 1
ATOM 1242 O O . GLY A 1 151 ? -22.252 5.567 0.720 1.00 50.25 151 GLY A O 1
ATOM 1243 N N . ALA A 1 152 ? -21.779 3.539 1.595 1.00 48.19 152 ALA A N 1
ATOM 1244 C CA . ALA A 1 152 ? -21.071 4.006 2.779 1.00 48.19 152 ALA A CA 1
ATOM 1245 C C . ALA A 1 152 ? -19.863 4.840 2.332 1.00 48.19 152 ALA A C 1
ATOM 1247 O O . ALA A 1 152 ? -18.818 4.317 1.932 1.00 48.19 152 ALA A O 1
ATOM 1248 N N . THR A 1 153 ? -20.048 6.164 2.319 1.00 51.62 153 THR A N 1
ATOM 1249 C CA . THR A 1 153 ? -19.073 7.085 1.731 1.00 51.62 153 THR A CA 1
ATOM 1250 C C . THR A 1 153 ? -17.700 6.867 2.358 1.00 51.62 153 THR A C 1
ATOM 1252 O O . THR A 1 153 ? -17.586 6.554 3.544 1.00 51.62 153 THR A O 1
ATOM 1255 N N . SER A 1 154 ? -16.633 7.087 1.585 1.00 54.09 154 SER A N 1
ATOM 1256 C CA . SER A 1 154 ? -15.244 6.766 1.959 1.00 54.09 154 SER A CA 1
ATOM 1257 C C . SER A 1 154 ? -14.718 7.419 3.254 1.00 54.09 154 SER A C 1
ATOM 1259 O O . SER A 1 154 ? -13.567 7.203 3.617 1.00 54.09 154 SER A O 1
ATOM 1261 N N . LYS A 1 155 ? -15.539 8.224 3.939 1.00 53.47 155 LYS A N 1
ATOM 1262 C CA . LYS A 1 155 ? -15.297 8.886 5.225 1.00 53.47 155 LYS A CA 1
ATOM 1263 C C . LYS A 1 155 ? -15.136 7.924 6.414 1.00 53.47 155 LYS A C 1
ATOM 1265 O O . LYS A 1 155 ? -14.586 8.349 7.420 1.00 53.47 155 LYS A O 1
ATOM 1270 N N . GLN A 1 156 ? -15.596 6.671 6.324 1.00 66.81 156 GLN A N 1
ATOM 1271 C CA . GLN A 1 156 ? -15.488 5.688 7.420 1.00 66.81 156 GLN A CA 1
ATOM 1272 C C . GLN A 1 156 ? -14.343 4.668 7.267 1.00 66.81 156 GLN A C 1
ATOM 1274 O O . GLN A 1 156 ? -14.107 3.878 8.181 1.00 66.81 156 GLN A O 1
ATOM 1279 N N . LYS A 1 157 ? -13.589 4.664 6.155 1.00 77.31 157 LYS A N 1
ATOM 1280 C CA . LYS A 1 157 ? -12.450 3.741 6.004 1.00 77.31 157 LYS A CA 1
ATOM 1281 C C . LYS A 1 157 ? -11.311 4.163 6.947 1.00 77.31 157 LYS A C 1
ATOM 1283 O O . LYS A 1 157 ? -10.641 5.156 6.688 1.00 77.31 157 LYS A O 1
ATOM 1288 N N . ARG A 1 158 ? -11.080 3.403 8.025 1.00 87.19 158 ARG A N 1
ATOM 1289 C CA . ARG A 1 158 ? -9.849 3.483 8.835 1.00 87.19 158 ARG A CA 1
ATOM 1290 C C . ARG A 1 158 ? -8.698 2.778 8.112 1.00 87.19 158 ARG A C 1
ATOM 1292 O O . ARG A 1 158 ? -8.924 1.774 7.434 1.00 87.19 158 ARG A O 1
ATOM 1299 N N . GLY A 1 159 ? -7.481 3.291 8.273 1.00 91.50 159 GLY A N 1
ATOM 1300 C CA . GLY A 1 159 ? -6.274 2.744 7.654 1.00 91.50 159 GLY A CA 1
ATOM 1301 C C . GLY A 1 159 ? -5.367 3.823 7.072 1.00 91.50 159 GLY A C 1
ATOM 1302 O O . GLY A 1 159 ? -5.480 4.996 7.426 1.00 91.50 159 GLY A O 1
ATOM 1303 N N . LEU A 1 160 ? -4.478 3.433 6.163 1.00 93.75 160 LEU A N 1
ATOM 1304 C CA . LEU A 1 160 ? -3.444 4.294 5.595 1.00 93.75 160 LEU A CA 1
ATOM 1305 C C . LEU A 1 160 ? -3.631 4.512 4.097 1.00 93.75 160 LEU A C 1
ATOM 1307 O O . LEU A 1 160 ? -4.021 3.610 3.357 1.00 93.75 160 LEU A O 1
ATOM 1311 N N . LYS A 1 161 ? -3.246 5.702 3.640 1.00 95.12 161 LYS A N 1
ATOM 1312 C CA . LYS A 1 161 ? -2.931 5.995 2.246 1.00 95.12 161 LYS A CA 1
ATOM 1313 C C . LYS A 1 161 ? -1.436 6.273 2.127 1.00 95.12 161 LYS A C 1
ATOM 1315 O O . LYS A 1 161 ? -0.989 7.344 2.536 1.00 95.12 161 LYS A O 1
ATOM 1320 N N . VAL A 1 162 ? -0.684 5.355 1.530 1.00 94.75 162 VAL A N 1
ATOM 1321 C CA . VAL A 1 162 ? 0.687 5.626 1.077 1.00 94.75 162 VAL A CA 1
ATOM 1322 C C . VAL A 1 162 ? 0.603 6.170 -0.345 1.00 94.75 162 VAL A C 1
ATOM 1324 O O . VAL A 1 162 ? -0.132 5.651 -1.187 1.00 94.75 162 VAL A O 1
ATOM 1327 N N . VAL A 1 163 ? 1.311 7.259 -0.617 1.00 93.88 163 VAL A N 1
ATOM 1328 C CA . VAL A 1 163 ? 1.386 7.860 -1.946 1.00 93.88 163 VAL A CA 1
ATOM 1329 C C . VAL A 1 163 ? 2.828 7.927 -2.384 1.00 93.88 163 VAL A C 1
ATOM 1331 O O . VAL A 1 163 ? 3.641 8.528 -1.691 1.00 93.88 163 VAL A O 1
ATOM 1334 N N . VAL A 1 164 ? 3.111 7.355 -3.551 1.00 92.69 164 VAL A N 1
ATOM 1335 C CA . VAL A 1 164 ? 4.405 7.450 -4.224 1.00 92.69 164 VAL A CA 1
ATOM 1336 C C . VAL A 1 164 ? 4.230 8.391 -5.415 1.00 92.69 164 VAL A C 1
ATOM 1338 O O . VAL A 1 164 ? 3.568 8.059 -6.399 1.00 92.69 164 VAL A O 1
ATOM 1341 N N . CYS A 1 165 ? 4.766 9.602 -5.294 1.00 91.00 165 CYS A N 1
ATOM 1342 C CA . CYS A 1 165 ? 4.673 10.663 -6.290 1.00 91.00 165 CYS A CA 1
ATOM 1343 C C . CYS A 1 165 ? 5.976 10.811 -7.072 1.00 91.00 165 CYS A C 1
ATOM 1345 O O . CYS A 1 165 ? 7.052 10.949 -6.487 1.00 91.00 165 CYS A O 1
ATOM 1347 N N . ARG A 1 166 ? 5.847 10.932 -8.393 1.00 87.19 166 ARG A N 1
ATOM 1348 C CA . ARG A 1 166 ? 6.903 11.393 -9.292 1.00 87.19 166 ARG A CA 1
ATOM 1349 C C . ARG A 1 166 ? 6.788 12.906 -9.469 1.00 87.19 166 ARG A C 1
ATOM 1351 O O . ARG A 1 166 ? 5.842 13.403 -10.091 1.00 87.19 166 ARG A O 1
ATOM 1358 N N . VAL A 1 167 ? 7.757 13.649 -8.948 1.00 84.38 167 VAL A N 1
ATOM 1359 C CA . VAL A 1 167 ? 7.798 15.113 -9.003 1.00 84.38 167 VAL A CA 1
ATOM 1360 C C . VAL A 1 167 ? 8.781 15.545 -10.080 1.00 84.38 167 VAL A C 1
ATOM 1362 O O . VAL A 1 167 ? 9.995 15.573 -9.888 1.00 84.38 167 VAL A O 1
ATOM 1365 N N . SER A 1 168 ? 8.248 15.903 -11.247 1.00 77.38 168 SER A N 1
ATOM 1366 C CA . SER A 1 168 ? 9.064 16.451 -12.324 1.00 77.38 168 SER A CA 1
ATOM 1367 C C . SER A 1 168 ? 9.315 17.940 -12.083 1.00 77.38 168 SER A C 1
ATOM 1369 O O . SER A 1 168 ? 8.389 18.761 -12.062 1.00 77.38 168 SER A O 1
ATOM 1371 N N . LYS A 1 169 ? 10.584 18.328 -11.952 1.00 69.88 169 LYS A N 1
ATOM 1372 C CA . LYS A 1 169 ? 10.969 19.715 -12.214 1.00 69.88 169 LYS A CA 1
ATOM 1373 C C . LYS A 1 169 ? 11.028 19.856 -13.728 1.00 69.88 169 LYS A C 1
ATOM 1375 O O . LYS A 1 169 ? 11.939 19.330 -14.368 1.00 69.88 169 LYS A O 1
ATOM 1380 N N . LYS A 1 170 ? 10.042 20.539 -14.327 1.00 62.09 170 LYS A N 1
ATOM 1381 C CA . LYS A 1 170 ? 10.165 20.941 -15.732 1.00 62.09 170 LYS A CA 1
ATOM 1382 C C . LYS A 1 170 ? 11.399 21.833 -15.797 1.00 62.09 170 LYS A C 1
ATOM 1384 O O . LYS A 1 170 ? 11.367 22.937 -15.256 1.00 62.09 170 LYS A O 1
ATO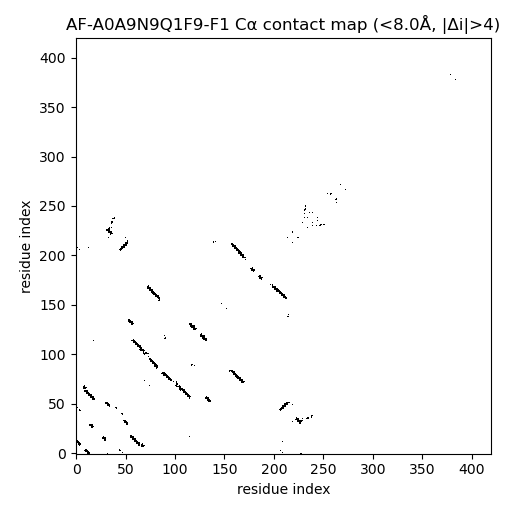M 1389 N N . ARG A 1 171 ? 12.477 21.362 -16.436 1.00 58.84 171 ARG A N 1
ATOM 1390 C CA . ARG A 1 171 ? 13.576 22.248 -16.822 1.00 58.84 171 ARG A CA 1
ATOM 1391 C C . ARG A 1 171 ? 12.937 23.371 -17.626 1.00 58.84 171 ARG A C 1
ATOM 1393 O O . ARG A 1 171 ? 12.385 23.122 -18.697 1.00 58.84 171 ARG A O 1
ATOM 1400 N N . SER A 1 172 ? 12.970 24.587 -17.094 1.00 59.66 172 SER A N 1
ATOM 1401 C CA . SER A 1 172 ? 12.888 25.754 -17.952 1.00 59.66 172 SER A CA 1
ATOM 1402 C C . SER A 1 172 ? 14.078 25.631 -18.889 1.00 59.66 172 SER A C 1
ATOM 1404 O O . SER A 1 172 ? 15.222 25.721 -18.435 1.00 59.66 172 SER A O 1
ATOM 1406 N N . GLU A 1 173 ? 13.820 25.370 -20.168 1.00 61.84 173 GLU A N 1
ATOM 1407 C CA . GLU A 1 173 ? 14.823 25.655 -21.186 1.00 61.84 173 GLU A CA 1
ATOM 1408 C C . GLU A 1 173 ? 15.289 27.095 -20.944 1.00 61.84 173 GLU A C 1
ATOM 1410 O O . GLU A 1 173 ? 14.440 27.954 -20.662 1.00 61.84 173 GLU A O 1
ATOM 1415 N N . PRO A 1 174 ? 16.606 27.361 -20.929 1.00 59.78 174 PRO A N 1
ATOM 1416 C CA . PRO A 1 174 ? 17.102 28.705 -20.695 1.00 59.78 174 PRO A CA 1
ATOM 1417 C C . PRO A 1 174 ? 16.535 29.593 -21.799 1.00 59.78 174 PRO A C 1
ATOM 1419 O O . PRO A 1 174 ? 16.948 29.484 -22.952 1.00 59.78 174 PRO A O 1
ATOM 1422 N N . ILE A 1 175 ? 15.545 30.421 -21.448 1.00 62.12 175 ILE A N 1
ATOM 1423 C CA . ILE A 1 175 ? 14.881 31.315 -22.396 1.00 62.12 175 ILE A CA 1
ATOM 1424 C C . ILE A 1 175 ? 15.989 32.176 -23.004 1.00 62.12 175 ILE A C 1
ATOM 1426 O O . ILE A 1 175 ? 16.651 32.890 -22.243 1.00 62.12 175 ILE A O 1
ATOM 1430 N N . PRO A 1 176 ? 16.226 32.119 -24.329 1.00 61.69 176 PRO A N 1
ATOM 1431 C CA . PRO A 1 176 ? 17.264 32.926 -24.945 1.00 61.69 176 PRO A CA 1
ATOM 1432 C C . PRO A 1 176 ? 16.947 34.395 -24.677 1.00 61.69 176 PRO A C 1
ATOM 1434 O O . PRO A 1 176 ? 15.929 34.906 -25.150 1.00 61.69 176 PRO A O 1
ATOM 1437 N N . GLN A 1 177 ? 17.783 35.064 -23.878 1.00 57.81 177 GLN A N 1
ATOM 1438 C CA . GLN A 1 177 ? 17.596 36.474 -23.550 1.00 57.81 177 GLN A CA 1
ATOM 1439 C C . GLN A 1 177 ? 17.848 37.315 -24.803 1.00 57.81 177 GLN A C 1
ATOM 1441 O O . GLN A 1 177 ? 18.965 37.736 -25.089 1.00 57.81 177 GLN A O 1
ATOM 1446 N N . LYS A 1 178 ? 16.780 37.549 -25.566 1.00 57.12 178 LYS A N 1
ATOM 1447 C CA . LYS A 1 178 ? 16.742 38.517 -26.657 1.00 57.12 178 LYS A CA 1
ATOM 1448 C C . LYS A 1 178 ? 16.624 39.921 -26.071 1.00 57.12 178 LYS A C 1
ATOM 1450 O O . LYS A 1 178 ? 15.522 40.420 -25.862 1.00 57.12 178 LYS A O 1
ATOM 1455 N N . THR A 1 179 ? 17.761 40.547 -25.798 1.00 53.81 179 THR A N 1
ATOM 1456 C CA . THR A 1 179 ? 17.838 41.987 -25.543 1.00 53.81 179 THR A CA 1
ATOM 1457 C C . THR A 1 179 ? 17.670 42.752 -26.856 1.00 53.81 179 THR A C 1
ATOM 1459 O O . THR A 1 179 ? 18.406 42.511 -27.813 1.00 53.81 179 THR A O 1
ATOM 1462 N N . LEU A 1 180 ? 16.692 43.664 -26.911 1.00 50.84 180 LEU A N 1
ATOM 1463 C CA . LEU A 1 180 ? 16.722 44.754 -27.886 1.00 50.84 180 LEU A CA 1
ATOM 1464 C C . LEU A 1 180 ? 17.799 45.747 -27.442 1.00 50.84 180 LEU A C 1
ATOM 1466 O O . LEU A 1 180 ? 17.847 46.126 -26.274 1.00 50.84 180 LEU A O 1
ATOM 1470 N N . ASP A 1 181 ? 18.637 46.155 -28.382 1.00 61.06 181 ASP A N 1
ATOM 1471 C CA . ASP A 1 181 ? 19.463 47.351 -28.299 1.00 61.06 181 ASP A CA 1
ATOM 1472 C C . ASP A 1 181 ? 18.688 48.568 -28.848 1.00 61.06 181 ASP A C 1
ATOM 1474 O O . ASP A 1 181 ? 17.646 48.427 -29.497 1.00 61.06 181 ASP A O 1
ATOM 1478 N N . ASP A 1 182 ? 19.210 49.777 -28.634 1.00 61.03 182 ASP A N 1
ATOM 1479 C CA . ASP A 1 182 ? 18.537 51.044 -28.986 1.00 61.03 182 ASP A CA 1
ATOM 1480 C C . ASP A 1 182 ? 18.360 51.273 -30.506 1.00 61.03 182 ASP A C 1
ATOM 1482 O O . ASP A 1 182 ? 17.798 52.279 -30.936 1.00 61.03 182 ASP A O 1
ATOM 1486 N N . ARG A 1 183 ? 18.832 50.334 -31.338 1.00 66.50 183 ARG A N 1
ATOM 1487 C CA . ARG A 1 183 ? 18.633 50.291 -32.797 1.00 66.50 183 ARG A CA 1
ATOM 1488 C C . ARG A 1 183 ? 17.624 49.223 -33.242 1.00 66.50 183 ARG A C 1
ATOM 1490 O O . ARG A 1 183 ? 17.468 49.008 -34.441 1.00 66.50 183 ARG A O 1
ATOM 1497 N N . GLY A 1 184 ? 16.971 48.517 -32.314 1.00 66.00 184 GLY A N 1
ATOM 1498 C CA . GLY A 1 184 ? 16.028 47.430 -32.620 1.00 66.00 184 GLY A CA 1
ATOM 1499 C C . GLY A 1 184 ? 16.672 46.190 -33.264 1.00 66.00 184 GLY A C 1
ATOM 1500 O O . GLY A 1 184 ? 15.980 45.372 -33.865 1.00 66.00 184 GLY A O 1
ATOM 1501 N N . THR A 1 185 ? 17.992 46.043 -33.151 1.00 64.62 185 THR A N 1
ATOM 1502 C CA . THR A 1 185 ? 18.846 45.044 -33.807 1.00 64.62 185 THR A CA 1
ATOM 1503 C C . THR A 1 185 ? 19.360 44.009 -32.793 1.00 64.62 185 THR A C 1
ATOM 1505 O O . THR A 1 185 ? 20.542 43.972 -32.471 1.00 64.62 185 THR A O 1
ATOM 1508 N N . LEU A 1 186 ? 18.451 43.152 -32.301 1.00 54.69 186 LEU A N 1
ATOM 1509 C CA . LEU A 1 186 ? 18.680 42.001 -31.397 1.00 54.69 186 LEU A CA 1
ATOM 1510 C C . LEU A 1 186 ? 20.158 41.597 -31.173 1.00 54.69 186 LEU A C 1
ATOM 1512 O O . LEU A 1 186 ? 20.686 40.721 -31.862 1.00 54.69 186 LEU A O 1
ATOM 1516 N N . SER A 1 187 ? 20.790 42.192 -30.160 1.00 56.44 187 SER A N 1
ATOM 1517 C CA . SER A 1 187 ? 22.203 41.991 -29.827 1.00 56.44 187 SER A CA 1
ATOM 1518 C C . SER A 1 187 ? 22.342 41.362 -28.441 1.00 56.44 187 SER A C 1
ATOM 1520 O O . SER A 1 187 ? 21.633 41.733 -27.504 1.00 56.44 187 SER A O 1
ATOM 1522 N N . ALA A 1 188 ? 23.225 40.370 -28.303 1.00 55.56 188 ALA A N 1
ATOM 1523 C CA . ALA A 1 188 ? 23.353 39.568 -27.088 1.00 55.56 188 ALA A CA 1
ATOM 1524 C C . ALA A 1 188 ? 24.128 40.319 -25.987 1.00 55.56 188 ALA A C 1
ATOM 1526 O O . ALA A 1 188 ? 25.352 40.436 -26.045 1.00 55.56 188 ALA A O 1
ATOM 1527 N N . ALA A 1 189 ? 23.424 40.804 -24.959 1.00 57.53 189 ALA A N 1
ATOM 1528 C CA . ALA A 1 189 ? 24.037 41.503 -23.829 1.00 57.53 189 ALA A CA 1
ATOM 1529 C C . ALA A 1 189 ? 24.886 40.547 -22.947 1.00 57.53 189 ALA A C 1
ATOM 1531 O O . ALA A 1 189 ? 24.335 39.580 -22.417 1.00 57.53 189 ALA A O 1
ATOM 1532 N N . PRO A 1 190 ? 26.190 40.807 -22.698 1.00 58.12 190 PRO A N 1
ATOM 1533 C CA . PRO A 1 190 ? 27.065 39.813 -22.054 1.00 58.12 190 PRO A CA 1
ATOM 1534 C C . PRO A 1 190 ? 26.812 39.502 -20.565 1.00 58.12 190 PRO A C 1
ATOM 1536 O O . PRO A 1 190 ? 27.284 38.472 -20.081 1.00 58.12 190 PRO A O 1
ATOM 1539 N N . HIS A 1 191 ? 26.149 40.384 -19.799 1.00 59.09 191 HIS A N 1
ATOM 1540 C CA . HIS A 1 191 ? 26.250 40.387 -18.322 1.00 59.09 191 HIS A CA 1
ATOM 1541 C C . HIS A 1 191 ? 24.935 40.611 -17.545 1.00 59.09 191 HIS A C 1
ATOM 1543 O O . HIS A 1 191 ? 24.952 41.085 -16.407 1.00 59.09 191 HIS A O 1
ATOM 1549 N N . SER A 1 192 ? 23.778 40.257 -18.112 1.00 59.88 192 SER A N 1
ATOM 1550 C CA . SER A 1 192 ? 22.519 40.268 -17.349 1.00 59.88 192 SER A CA 1
ATOM 1551 C C . SER A 1 192 ? 22.541 39.176 -16.259 1.00 59.88 192 SER A C 1
ATOM 1553 O O . SER A 1 192 ? 22.861 38.016 -16.526 1.00 59.88 192 SER A O 1
ATOM 1555 N N . LYS A 1 193 ? 22.235 39.538 -15.002 1.00 65.12 193 LYS A N 1
ATOM 1556 C CA . LYS A 1 193 ? 22.143 38.560 -13.903 1.00 65.12 193 LYS A CA 1
ATOM 1557 C C . LYS A 1 193 ? 20.968 37.614 -14.190 1.00 65.12 193 LYS A C 1
ATOM 1559 O O . LYS A 1 193 ? 19.867 38.109 -14.434 1.00 65.12 193 LYS A O 1
ATOM 1564 N N . PRO A 1 194 ? 21.150 36.281 -14.127 1.00 57.06 194 PRO A N 1
ATOM 1565 C CA . PRO A 1 194 ? 20.086 35.347 -14.468 1.00 57.06 194 PRO A CA 1
ATOM 1566 C C . PRO A 1 194 ? 18.890 35.536 -13.531 1.00 57.06 194 PRO A C 1
ATOM 1568 O O . PRO A 1 194 ? 19.003 35.383 -12.312 1.00 57.06 194 PRO A O 1
ATOM 1571 N N . LEU A 1 195 ? 17.734 35.853 -14.118 1.00 54.16 195 LEU A N 1
ATOM 1572 C CA . LEU A 1 195 ? 16.455 35.850 -13.419 1.00 54.16 195 LEU A CA 1
ATOM 1573 C C . LEU A 1 195 ? 16.233 34.454 -12.831 1.00 54.16 195 LEU A C 1
ATOM 1575 O O . LEU A 1 195 ? 16.165 33.466 -13.564 1.00 54.16 195 LEU A O 1
ATOM 1579 N N . LYS A 1 196 ? 16.120 34.371 -11.502 1.00 54.12 196 LYS A N 1
ATOM 1580 C CA . LYS A 1 196 ? 15.771 33.130 -10.806 1.00 54.12 196 LYS A CA 1
ATOM 1581 C C . LYS A 1 196 ? 14.322 32.772 -11.146 1.00 54.12 196 LYS A C 1
ATOM 1583 O O . LYS A 1 196 ? 13.403 33.200 -10.453 1.00 54.12 196 LYS A O 1
ATOM 1588 N N . LEU A 1 197 ? 14.106 31.995 -12.210 1.00 53.62 197 LEU A N 1
ATOM 1589 C CA . LEU A 1 197 ? 12.800 31.385 -12.442 1.00 53.62 197 LEU A CA 1
ATOM 1590 C C . LEU A 1 197 ? 12.478 30.469 -11.258 1.00 53.62 197 LEU A C 1
ATOM 1592 O O . LEU A 1 197 ? 13.170 29.480 -11.013 1.00 53.62 197 LEU A O 1
ATOM 1596 N N . HIS A 1 198 ? 11.395 30.784 -10.551 1.00 53.12 198 HIS A N 1
ATOM 1597 C CA . HIS A 1 198 ? 10.801 29.884 -9.574 1.00 53.12 198 HIS A CA 1
ATOM 1598 C C . HIS A 1 198 ? 10.213 28.685 -10.327 1.00 53.12 198 HIS A C 1
ATOM 1600 O O . HIS A 1 198 ? 9.109 28.743 -10.869 1.00 53.12 198 HIS A O 1
ATOM 1606 N N . ALA A 1 199 ? 10.990 27.604 -10.414 1.00 57.28 199 ALA A N 1
ATOM 1607 C CA . ALA A 1 199 ? 10.573 26.374 -11.068 1.00 57.28 199 ALA A CA 1
ATOM 1608 C C . ALA A 1 199 ? 9.414 25.737 -10.286 1.00 57.28 199 ALA A C 1
ATOM 1610 O O . ALA A 1 199 ? 9.623 25.076 -9.268 1.00 57.28 199 ALA A O 1
ATOM 1611 N N . THR A 1 200 ? 8.186 25.927 -10.770 1.00 62.62 200 THR A N 1
ATOM 1612 C CA . THR A 1 200 ? 7.008 25.250 -10.226 1.00 62.62 200 THR A CA 1
ATOM 1613 C C . THR A 1 200 ? 7.103 23.759 -10.535 1.00 62.62 200 THR A C 1
ATOM 1615 O O . THR A 1 200 ? 6.972 23.320 -11.680 1.00 62.62 200 THR A O 1
ATOM 1618 N N . ALA A 1 201 ? 7.382 22.968 -9.499 1.00 64.50 201 ALA A N 1
ATOM 1619 C CA . ALA A 1 201 ? 7.417 21.518 -9.600 1.00 64.50 201 ALA A CA 1
ATOM 1620 C C . ALA A 1 201 ? 6.030 20.996 -10.006 1.00 64.50 201 ALA A C 1
ATOM 1622 O O . ALA A 1 201 ? 5.020 21.369 -9.406 1.00 64.50 201 ALA A O 1
ATOM 1623 N N . LYS A 1 202 ? 5.973 20.135 -11.026 1.00 70.19 202 LYS A N 1
ATOM 1624 C CA . LYS A 1 202 ? 4.725 19.511 -11.472 1.00 70.19 202 LYS A CA 1
ATOM 1625 C C . LYS A 1 202 ? 4.751 18.029 -11.130 1.00 70.19 202 LYS A C 1
ATOM 1627 O O . LYS A 1 202 ? 5.616 17.289 -11.607 1.00 70.19 202 LYS A O 1
ATOM 1632 N N . TYR A 1 203 ? 3.781 17.608 -10.321 1.00 69.94 203 TYR A N 1
ATOM 1633 C CA . TYR A 1 203 ? 3.452 16.198 -10.141 1.00 69.94 203 TYR A CA 1
ATOM 1634 C C . TYR A 1 203 ? 3.108 15.616 -11.512 1.00 69.94 203 TYR A C 1
ATOM 1636 O O . TYR A 1 203 ? 2.180 16.085 -12.169 1.00 69.94 203 TYR A O 1
ATOM 1644 N N . GLN A 1 204 ? 3.916 14.662 -11.967 1.00 76.50 204 GLN A N 1
ATOM 1645 C CA . GLN A 1 204 ? 3.760 14.034 -13.278 1.00 76.50 204 GLN A CA 1
ATOM 1646 C C . GLN A 1 204 ? 2.938 12.750 -13.167 1.00 76.50 204 GLN A C 1
ATOM 1648 O O . GLN A 1 204 ? 2.142 12.445 -14.045 1.00 76.50 204 GLN A O 1
ATOM 1653 N N . GLU A 1 205 ? 3.135 12.021 -12.071 1.00 83.19 205 GLU A N 1
ATOM 1654 C CA . GLU A 1 205 ? 2.529 10.723 -11.811 1.00 83.19 205 GLU A CA 1
ATOM 1655 C C . GLU A 1 205 ? 2.369 10.552 -10.294 1.00 83.19 205 GLU A C 1
ATOM 1657 O O . GLU A 1 205 ? 3.149 11.100 -9.504 1.00 83.19 205 GLU A O 1
ATOM 1662 N N . SER A 1 206 ? 1.313 9.872 -9.855 1.00 87.94 206 SER A N 1
ATOM 1663 C CA . SER A 1 206 ? 1.010 9.696 -8.431 1.00 87.94 206 SER A CA 1
ATOM 1664 C C . SER A 1 206 ? 0.304 8.370 -8.213 1.00 87.94 206 SER A C 1
ATOM 1666 O O . SER A 1 206 ? -0.837 8.186 -8.632 1.00 87.94 206 SER A O 1
ATOM 1668 N N . HIS A 1 207 ? 0.991 7.458 -7.537 1.00 89.69 207 HIS A N 1
ATOM 1669 C CA . HIS A 1 207 ? 0.507 6.120 -7.249 1.00 89.69 207 HIS A CA 1
ATOM 1670 C C . HIS A 1 207 ? -0.037 6.069 -5.823 1.00 89.69 207 HIS A C 1
ATOM 1672 O O . HIS A 1 207 ? 0.642 6.449 -4.868 1.00 89.69 207 HIS A O 1
ATOM 1678 N N . HIS A 1 208 ? -1.286 5.641 -5.679 1.00 92.31 208 HIS A N 1
ATOM 1679 C CA . HIS A 1 208 ? -2.038 5.660 -4.434 1.00 92.31 208 HIS A CA 1
ATOM 1680 C C . HIS A 1 208 ? -2.298 4.238 -3.930 1.00 92.31 208 HIS A C 1
ATOM 1682 O O . HIS A 1 208 ? -3.096 3.498 -4.508 1.00 92.31 208 HIS A O 1
ATOM 1688 N N . TYR A 1 209 ? -1.686 3.907 -2.801 1.00 92.75 209 TYR A N 1
ATOM 1689 C CA . TYR A 1 209 ? -1.795 2.627 -2.117 1.00 92.75 209 TYR A CA 1
ATOM 1690 C C . TYR A 1 209 ? -2.659 2.810 -0.872 1.00 92.75 209 TYR A C 1
ATOM 1692 O O . TYR A 1 209 ? -2.366 3.658 -0.028 1.00 92.75 209 TYR A O 1
ATOM 1700 N N . TYR A 1 210 ? -3.739 2.047 -0.765 1.00 93.69 210 TYR A N 1
ATOM 1701 C CA . TYR A 1 210 ? -4.687 2.121 0.341 1.00 93.69 210 TYR A CA 1
ATOM 1702 C C . TYR A 1 210 ? -4.622 0.822 1.147 1.00 93.69 210 TYR A C 1
ATOM 1704 O O . TYR A 1 210 ? -4.967 -0.230 0.615 1.00 93.69 210 TYR A O 1
ATOM 1712 N N . PHE A 1 211 ? -4.218 0.903 2.414 1.00 94.06 211 PHE A N 1
ATOM 1713 C CA . PHE A 1 211 ? -4.234 -0.211 3.366 1.00 94.06 211 PHE A CA 1
ATOM 1714 C C . PHE A 1 211 ? -5.371 0.019 4.360 1.00 94.06 211 PHE A C 1
ATOM 1716 O O . PHE A 1 211 ? -5.290 0.894 5.220 1.00 94.06 211 PHE A O 1
ATOM 1723 N N . VAL A 1 212 ? -6.465 -0.713 4.190 1.00 92.62 212 VAL A N 1
ATOM 1724 C CA . VAL A 1 212 ? -7.744 -0.513 4.878 1.00 92.62 212 VAL A CA 1
ATOM 1725 C C . VAL A 1 212 ? -7.899 -1.554 5.985 1.00 92.62 212 VAL A C 1
ATOM 1727 O O . VAL A 1 212 ? -7.740 -2.745 5.744 1.00 92.62 212 VAL A O 1
ATOM 1730 N N . LEU A 1 213 ? -8.227 -1.120 7.202 1.00 91.81 213 LEU A N 1
ATOM 1731 C CA . LEU A 1 213 ? -8.359 -2.025 8.350 1.00 91.81 213 LEU A CA 1
ATOM 1732 C C . LEU A 1 213 ? -9.730 -2.722 8.350 1.00 91.81 213 LEU A C 1
ATOM 1734 O O . LEU A 1 213 ? -10.750 -2.058 8.124 1.00 91.81 213 LEU A O 1
ATOM 1738 N N . ARG A 1 214 ? -9.753 -4.035 8.616 1.00 90.44 214 ARG A N 1
ATOM 1739 C CA . ARG A 1 214 ? -10.957 -4.889 8.725 1.00 90.44 214 ARG A CA 1
ATOM 1740 C C . ARG A 1 214 ? -10.801 -5.971 9.798 1.00 90.44 214 ARG A C 1
ATOM 1742 O O . ARG A 1 214 ? -9.671 -6.321 10.133 1.00 90.44 214 ARG A O 1
ATOM 1749 N N . THR A 1 215 ? -11.907 -6.514 10.314 1.00 89.38 215 THR A N 1
ATOM 1750 C CA . THR A 1 215 ? -11.872 -7.808 11.032 1.00 89.38 215 THR A CA 1
ATOM 1751 C C . THR A 1 215 ? -11.449 -8.955 10.102 1.00 89.38 215 THR A C 1
ATOM 1753 O O . THR A 1 215 ? -11.548 -8.848 8.876 1.00 89.38 215 THR A O 1
ATOM 1756 N N . ALA A 1 216 ? -11.025 -10.077 10.693 1.00 89.88 216 ALA A N 1
ATOM 1757 C CA . ALA A 1 216 ? -10.942 -11.354 9.985 1.00 89.88 216 ALA A CA 1
ATOM 1758 C C . ALA A 1 216 ? -12.335 -11.784 9.481 1.00 89.88 216 ALA A C 1
ATOM 1760 O O . ALA A 1 216 ? -12.506 -12.024 8.288 1.00 89.88 216 ALA A O 1
ATOM 1761 N N . ASP A 1 217 ? -13.349 -11.729 10.350 1.00 87.94 217 ASP A N 1
ATOM 1762 C CA . ASP A 1 217 ? -14.744 -12.070 10.060 1.00 87.94 217 ASP A CA 1
ATOM 1763 C C . ASP A 1 217 ? -15.267 -11.361 8.796 1.00 87.94 217 ASP A C 1
ATOM 1765 O O . ASP A 1 217 ? -15.852 -11.988 7.915 1.00 87.94 217 ASP A O 1
ATOM 1769 N N . TYR A 1 218 ? -15.025 -10.056 8.644 1.00 88.06 218 TYR A N 1
ATOM 1770 C CA . TYR A 1 218 ? -15.421 -9.293 7.460 1.00 88.06 218 TYR A CA 1
ATOM 1771 C C . TYR A 1 218 ? -14.738 -9.809 6.196 1.00 88.06 218 TYR A C 1
ATOM 1773 O O . TYR A 1 218 ? -15.385 -9.927 5.156 1.00 88.06 218 TYR A O 1
ATOM 1781 N N . ILE A 1 219 ? -13.442 -10.103 6.265 1.00 89.62 219 ILE A N 1
ATOM 1782 C CA . ILE A 1 219 ? -12.664 -10.605 5.129 1.00 89.62 219 ILE A CA 1
ATOM 1783 C C . ILE A 1 219 ? -13.204 -11.971 4.685 1.00 89.62 219 ILE A C 1
ATOM 1785 O O . ILE A 1 219 ? -13.431 -12.178 3.490 1.00 89.62 219 ILE A O 1
ATOM 1789 N N . GLU A 1 220 ? -13.498 -12.855 5.639 1.00 88.25 220 GLU A N 1
ATOM 1790 C CA . GLU A 1 220 ? -14.090 -14.173 5.396 1.00 88.25 220 GLU A CA 1
ATOM 1791 C C . GLU A 1 220 ? -15.484 -14.075 4.755 1.00 88.25 220 GLU A C 1
ATOM 1793 O O . GLU A 1 220 ? -15.745 -14.723 3.738 1.00 88.25 220 GLU A O 1
ATOM 1798 N N . HIS A 1 221 ? -16.360 -13.214 5.286 1.00 88.31 221 HIS A N 1
ATOM 1799 C CA . HIS A 1 221 ? -17.758 -13.108 4.849 1.00 88.31 221 HIS A CA 1
ATOM 1800 C C . HIS A 1 221 ? -17.973 -12.270 3.576 1.00 88.31 221 HIS A C 1
ATOM 1802 O O . HIS A 1 221 ? -18.979 -12.458 2.896 1.00 88.31 221 HIS A O 1
ATOM 1808 N N . ASN A 1 222 ? -17.067 -11.348 3.225 1.00 86.06 222 ASN A N 1
ATOM 1809 C CA . ASN A 1 222 ? -17.248 -10.419 2.093 1.00 86.06 222 ASN A CA 1
ATOM 1810 C C . ASN A 1 222 ? -16.431 -10.808 0.844 1.00 86.06 222 ASN A C 1
ATOM 1812 O O . ASN A 1 222 ? -16.145 -9.961 -0.001 1.00 86.06 222 ASN A O 1
ATOM 1816 N N . GLY A 1 223 ? -16.031 -12.078 0.715 1.00 87.06 223 GLY A N 1
ATOM 1817 C CA . GLY A 1 223 ? -15.374 -12.582 -0.498 1.00 87.06 223 GLY A CA 1
ATOM 1818 C C . GLY A 1 223 ? -13.970 -12.015 -0.739 1.00 87.06 223 GLY A C 1
ATOM 1819 O O . GLY A 1 223 ? -13.529 -11.926 -1.888 1.00 87.06 223 GLY A O 1
ATOM 1820 N N . PHE A 1 224 ? -13.257 -11.631 0.320 1.00 90.50 224 PHE A N 1
ATOM 1821 C CA . PHE A 1 224 ? -11.859 -11.227 0.215 1.00 90.50 224 PHE A CA 1
ATOM 1822 C C . PHE A 1 224 ? -10.939 -12.457 0.192 1.00 90.50 224 PHE A C 1
ATOM 1824 O O . PHE A 1 224 ? -11.248 -13.521 0.743 1.00 90.50 224 PHE A O 1
ATOM 1831 N N . ARG A 1 225 ? -9.791 -12.323 -0.479 1.00 90.88 225 ARG A N 1
ATOM 1832 C CA . ARG A 1 225 ? -8.751 -13.360 -0.574 1.00 90.88 225 ARG A CA 1
ATOM 1833 C C . ARG A 1 225 ? -7.366 -12.754 -0.389 1.00 90.88 225 ARG A C 1
ATOM 1835 O O . ARG A 1 225 ? -7.152 -11.587 -0.719 1.00 90.88 225 ARG A O 1
ATOM 1842 N N . LYS A 1 226 ? -6.447 -13.551 0.161 1.00 91.69 226 LYS A N 1
ATOM 1843 C CA . LYS A 1 226 ? -5.049 -13.170 0.393 1.00 91.69 226 LYS A CA 1
ATOM 1844 C C . LYS A 1 226 ? -4.380 -12.808 -0.940 1.00 91.69 226 LYS A C 1
ATOM 1846 O O . LYS A 1 226 ? -4.630 -13.453 -1.954 1.00 91.69 226 LYS A O 1
ATOM 1851 N N . ALA A 1 227 ? -3.589 -11.740 -0.948 1.00 87.81 227 ALA A N 1
ATOM 1852 C CA . ALA A 1 227 ? -2.991 -11.162 -2.146 1.00 87.81 227 ALA A CA 1
ATOM 1853 C C . ALA A 1 227 ? -1.541 -11.655 -2.360 1.00 87.81 227 ALA A C 1
ATOM 1855 O O . ALA A 1 227 ? -0.762 -11.641 -1.403 1.00 87.81 227 ALA A O 1
ATOM 1856 N N . PRO A 1 228 ? -1.115 -11.964 -3.602 1.00 86.69 228 PRO A N 1
ATOM 1857 C CA . PRO A 1 228 ? -1.846 -11.784 -4.860 1.00 86.69 228 PRO A CA 1
ATOM 1858 C C . PRO A 1 228 ? -2.990 -12.793 -5.031 1.00 86.69 228 PRO A C 1
ATOM 1860 O O . PRO A 1 228 ? -2.832 -13.972 -4.740 1.00 86.69 228 PRO A O 1
ATOM 1863 N N . VAL A 1 229 ? -4.139 -12.315 -5.515 1.00 85.19 229 VAL A N 1
ATOM 1864 C CA . VAL A 1 229 ? -5.278 -13.185 -5.834 1.00 85.19 229 VAL A CA 1
ATOM 1865 C C . VAL A 1 229 ? -4.982 -13.880 -7.158 1.00 85.19 229 VAL A C 1
ATOM 1867 O O . VAL A 1 229 ? -4.677 -13.211 -8.147 1.00 85.19 229 VAL A O 1
ATOM 1870 N N . LEU A 1 230 ? -5.059 -15.210 -7.172 1.00 86.25 230 LEU A N 1
ATOM 1871 C CA . LEU A 1 230 ? -4.862 -16.009 -8.380 1.00 86.25 230 LEU A CA 1
ATOM 1872 C C . LEU A 1 230 ? -5.974 -15.722 -9.410 1.00 86.25 230 LEU A C 1
ATOM 1874 O O . LEU A 1 230 ? -7.097 -15.345 -9.052 1.00 86.25 230 LEU A O 1
ATOM 1878 N N . LEU A 1 231 ? -5.676 -15.873 -10.704 1.00 86.69 231 LEU A N 1
ATOM 1879 C CA . LEU A 1 231 ? -6.616 -15.517 -11.780 1.00 86.69 231 LEU A CA 1
ATOM 1880 C C . LEU A 1 231 ? -7.868 -16.405 -11.751 1.00 86.69 231 LEU A C 1
ATOM 1882 O O . LEU A 1 231 ? -8.978 -15.928 -11.957 1.00 86.69 231 LEU A O 1
ATOM 1886 N N . GLU A 1 232 ? -7.685 -17.679 -11.441 1.00 88.50 232 GLU A N 1
ATOM 1887 C CA . GLU A 1 232 ? -8.696 -18.712 -11.233 1.00 88.50 232 GLU A CA 1
ATOM 1888 C C . GLU A 1 232 ? -9.555 -18.493 -9.975 1.00 88.50 232 GLU A C 1
ATOM 1890 O O . GLU A 1 232 ? -10.670 -19.002 -9.901 1.00 88.50 232 GLU A O 1
ATOM 1895 N N . MET A 1 233 ? -9.087 -17.686 -9.014 1.00 86.31 233 MET A N 1
ATOM 1896 C CA . MET A 1 233 ? -9.854 -17.296 -7.820 1.00 86.31 233 MET A CA 1
ATOM 1897 C C . MET A 1 233 ? -10.627 -15.981 -7.996 1.00 86.31 233 MET A C 1
ATOM 1899 O O . MET A 1 233 ? -11.408 -15.596 -7.123 1.00 86.31 233 MET A O 1
ATOM 1903 N N . SER A 1 234 ? -10.396 -15.266 -9.096 1.00 86.44 234 SER A N 1
ATOM 1904 C CA . SER A 1 234 ? -11.083 -14.015 -9.416 1.00 86.44 234 SER A CA 1
ATOM 1905 C C . SER A 1 234 ? -12.419 -14.282 -10.114 1.00 86.44 234 SER A C 1
ATOM 1907 O O . SER A 1 234 ? -12.553 -15.228 -10.889 1.00 86.44 234 SER A O 1
ATOM 1909 N N . SER A 1 235 ? -13.422 -13.426 -9.893 1.00 88.62 235 SER A N 1
ATOM 1910 C CA . SER A 1 235 ? -14.714 -13.556 -10.576 1.00 88.62 235 SER A CA 1
ATOM 1911 C C . SER A 1 235 ? -14.546 -13.528 -12.100 1.00 88.62 235 SER A C 1
ATOM 1913 O O . SER A 1 235 ? -13.929 -12.620 -12.658 1.00 88.62 235 SER A O 1
ATOM 1915 N N . TRP A 1 236 ? -15.155 -14.479 -12.815 1.00 90.56 236 TRP A N 1
ATOM 1916 C CA . TRP A 1 236 ? -15.069 -14.533 -14.280 1.00 90.56 236 TRP A CA 1
ATOM 1917 C C . TRP A 1 236 ? -15.575 -13.244 -14.950 1.00 90.56 236 TRP A C 1
ATOM 1919 O O . TRP A 1 236 ? -15.084 -12.841 -16.002 1.00 90.56 236 TRP A O 1
ATOM 1929 N N . ASN A 1 237 ? -16.518 -12.534 -14.329 1.00 91.06 237 ASN A N 1
ATOM 1930 C CA . ASN A 1 237 ? -17.032 -11.263 -14.850 1.00 91.06 237 ASN A CA 1
ATOM 1931 C C . ASN A 1 237 ? -16.037 -10.099 -14.690 1.00 91.06 237 ASN A C 1
ATOM 1933 O O . ASN A 1 237 ? -16.118 -9.124 -15.433 1.00 91.06 237 ASN A O 1
ATOM 1937 N N . VAL A 1 238 ? -15.080 -10.225 -13.768 1.00 87.94 238 VAL A N 1
ATOM 1938 C CA . VAL A 1 238 ? -14.026 -9.243 -13.473 1.00 87.94 238 VAL A CA 1
ATOM 1939 C C . VAL A 1 238 ? -12.842 -9.357 -14.444 1.00 87.94 238 VAL A C 1
ATOM 1941 O O . VAL A 1 238 ? -12.217 -8.349 -14.773 1.00 87.94 238 VAL A O 1
ATOM 1944 N N . LEU A 1 239 ? -12.548 -10.560 -14.944 1.00 89.56 239 LEU A N 1
ATOM 1945 C CA . LEU A 1 239 ? -11.413 -10.808 -15.838 1.00 89.56 239 LEU A CA 1
ATOM 1946 C C . LEU A 1 239 ? -11.631 -10.255 -17.260 1.00 89.56 239 LEU A C 1
ATOM 1948 O O . LEU A 1 239 ? -12.680 -10.458 -17.885 1.00 89.56 239 LEU A O 1
ATOM 1952 N N . ASN A 1 240 ? -10.599 -9.624 -17.823 1.00 90.75 240 ASN A N 1
ATOM 1953 C CA . ASN A 1 240 ? -10.543 -9.233 -19.233 1.00 90.75 240 ASN A CA 1
ATOM 1954 C C . ASN A 1 240 ? -10.333 -10.449 -20.159 1.00 90.75 240 ASN A C 1
ATOM 1956 O O . ASN A 1 240 ? -10.058 -11.554 -19.700 1.00 90.75 240 ASN A O 1
ATOM 1960 N N . TYR A 1 241 ? -10.449 -10.267 -21.478 1.00 93.94 241 TYR A N 1
ATOM 1961 C CA . TYR A 1 241 ? -10.329 -11.371 -22.440 1.00 93.94 241 TYR A CA 1
ATOM 1962 C C . TYR A 1 241 ? -8.989 -12.132 -22.365 1.00 93.94 241 TYR A C 1
ATOM 1964 O O . TYR A 1 241 ? -8.983 -13.358 -22.362 1.00 93.94 241 TYR A O 1
ATOM 1972 N N . GLN A 1 242 ? -7.853 -11.438 -22.256 1.00 92.94 242 GLN A N 1
ATOM 1973 C CA . GLN A 1 242 ? -6.533 -12.072 -22.134 1.00 92.94 242 GLN A CA 1
ATOM 1974 C C . GLN A 1 242 ? -6.356 -12.767 -20.776 1.00 92.94 242 GLN A C 1
ATOM 1976 O O . GLN A 1 242 ? -5.800 -13.862 -20.713 1.00 92.94 242 GLN A O 1
ATOM 1981 N N . GLU A 1 243 ? -6.853 -12.155 -19.697 1.00 92.50 243 GLU A N 1
ATOM 1982 C CA . GLU A 1 243 ? -6.879 -12.760 -18.357 1.00 92.50 243 GLU A CA 1
ATOM 1983 C C . GLU A 1 243 ? -7.730 -14.042 -18.350 1.00 92.50 243 GLU A C 1
ATOM 1985 O O . GLU A 1 243 ? -7.289 -15.050 -17.809 1.00 92.50 243 GLU A O 1
ATOM 1990 N N . LYS A 1 244 ? -8.887 -14.047 -19.028 1.00 95.06 244 LYS A N 1
ATOM 1991 C CA . LYS A 1 244 ? -9.745 -15.229 -19.225 1.00 95.06 244 LYS A CA 1
ATOM 1992 C C . LYS A 1 244 ? -9.045 -16.349 -19.981 1.00 95.06 244 LYS A C 1
ATOM 1994 O O . LYS A 1 244 ? -9.131 -17.489 -19.550 1.00 95.06 244 LYS A O 1
ATOM 1999 N N . GLN A 1 245 ? -8.330 -16.043 -21.065 1.00 96.19 245 GLN A N 1
ATOM 2000 C CA . GLN A 1 245 ? -7.567 -17.053 -21.813 1.00 96.19 245 GLN A CA 1
ATOM 2001 C C . GLN A 1 245 ? -6.457 -17.683 -20.952 1.00 96.19 245 GLN A C 1
ATOM 2003 O O . GLN A 1 245 ? -6.267 -18.896 -20.980 1.00 96.19 245 GLN A O 1
ATOM 2008 N N . ARG A 1 246 ? -5.758 -16.883 -20.132 1.00 94.31 246 ARG A N 1
ATOM 2009 C CA . ARG A 1 246 ? -4.753 -17.391 -19.179 1.00 94.31 246 ARG A CA 1
ATOM 2010 C C . ARG A 1 246 ? -5.384 -18.232 -18.068 1.00 94.31 246 ARG A C 1
ATOM 2012 O O . ARG A 1 246 ? -4.929 -19.342 -17.832 1.00 94.31 246 ARG A O 1
ATOM 2019 N N . CYS A 1 247 ? -6.440 -17.722 -17.438 1.00 94.56 247 CYS A N 1
ATOM 2020 C CA . CYS A 1 247 ? -7.216 -18.414 -16.408 1.00 94.56 247 CYS A CA 1
ATOM 2021 C C . CYS A 1 247 ? -7.751 -19.760 -16.925 1.00 94.56 247 CYS A C 1
ATOM 2023 O O . CYS A 1 247 ? -7.561 -20.786 -16.285 1.00 94.56 247 CYS A O 1
ATOM 2025 N N . PHE A 1 248 ? -8.324 -19.783 -18.132 1.00 96.00 248 PHE A N 1
ATOM 2026 C CA . PHE A 1 248 ? -8.795 -21.008 -18.775 1.00 96.00 248 PHE A CA 1
ATOM 2027 C C . PHE A 1 248 ? -7.666 -22.023 -18.991 1.00 96.00 248 PHE A C 1
ATOM 2029 O O . PHE A 1 248 ? -7.850 -23.191 -18.669 1.00 96.00 248 PHE A O 1
ATOM 2036 N N . LYS A 1 249 ? -6.483 -21.587 -19.450 1.00 95.19 249 LYS A N 1
ATOM 2037 C CA . LYS A 1 249 ? -5.313 -22.467 -19.600 1.00 95.19 249 LYS A CA 1
ATOM 2038 C C . LYS A 1 249 ? -4.864 -23.072 -18.262 1.00 95.19 249 LYS A C 1
ATOM 2040 O O . LYS A 1 249 ? -4.658 -24.278 -18.198 1.00 95.19 249 LYS A O 1
ATOM 2045 N N . VAL A 1 250 ? -4.777 -22.265 -17.200 1.00 93.25 250 VAL A N 1
ATOM 2046 C CA . VAL A 1 250 ? -4.441 -22.740 -15.840 1.00 93.25 250 VAL A CA 1
ATOM 2047 C C . VAL A 1 250 ? -5.484 -23.743 -15.335 1.00 93.25 250 VAL A C 1
ATOM 2049 O O . VAL A 1 250 ? -5.133 -24.794 -14.808 1.00 93.25 250 VAL A O 1
ATOM 2052 N N . LEU A 1 251 ? -6.775 -23.473 -15.553 1.00 93.94 251 LEU A N 1
ATOM 2053 C CA . LEU A 1 251 ? -7.853 -24.397 -15.195 1.00 93.94 251 LEU A CA 1
ATOM 2054 C C . LEU A 1 251 ? -7.789 -25.711 -15.991 1.00 93.94 251 LEU A C 1
ATOM 2056 O O . LEU A 1 251 ? -8.003 -26.771 -15.411 1.00 93.94 251 LEU A O 1
ATOM 2060 N N . GLN A 1 252 ? -7.456 -25.673 -17.286 1.00 95.25 252 GLN A N 1
ATOM 2061 C CA . GLN A 1 252 ? -7.231 -26.883 -18.087 1.00 95.25 252 GLN A CA 1
ATOM 2062 C C . GLN A 1 252 ? -6.044 -27.699 -17.562 1.00 95.25 252 GLN A C 1
ATOM 2064 O O . GLN A 1 252 ? -6.157 -28.913 -17.428 1.00 95.25 252 GLN A O 1
ATOM 2069 N N . GLU A 1 253 ? -4.932 -27.045 -17.219 1.00 94.38 253 GLU A N 1
ATOM 2070 C CA . GLU A 1 253 ? -3.765 -27.700 -16.616 1.00 94.38 253 GLU A CA 1
ATOM 2071 C C . GLU A 1 253 ? -4.141 -28.362 -15.276 1.00 94.38 253 GLU A C 1
ATOM 2073 O O . GLU A 1 253 ? -3.861 -29.548 -15.087 1.00 94.38 253 GLU A O 1
ATOM 2078 N N . ARG A 1 254 ? -4.888 -27.667 -14.404 1.00 92.88 254 ARG A N 1
ATOM 2079 C CA . ARG A 1 254 ? -5.422 -28.210 -13.138 1.00 92.88 254 ARG A CA 1
ATOM 2080 C C . ARG A 1 254 ? -6.337 -29.427 -13.318 1.00 92.88 254 ARG A C 1
ATOM 2082 O O . ARG A 1 254 ? -6.239 -30.365 -12.528 1.00 92.88 254 ARG A O 1
ATOM 2089 N N . VAL A 1 255 ? -7.181 -29.463 -14.355 1.00 95.62 255 VAL A N 1
ATOM 2090 C CA . VAL A 1 255 ? -8.018 -30.644 -14.657 1.00 95.62 255 VAL A CA 1
ATOM 2091 C C . VAL A 1 255 ? -7.156 -31.885 -14.917 1.00 95.62 255 VAL A C 1
ATOM 2093 O O . VAL A 1 255 ? -7.500 -32.957 -14.428 1.00 95.62 255 VAL A O 1
ATOM 2096 N N . THR A 1 256 ? -5.996 -31.753 -15.574 1.00 95.62 256 THR A N 1
ATOM 2097 C CA . THR A 1 256 ? -5.116 -32.912 -15.831 1.00 95.62 256 THR A CA 1
ATOM 2098 C C . THR A 1 256 ? -4.480 -33.512 -14.573 1.00 95.62 256 THR A C 1
ATOM 2100 O O . THR A 1 256 ? -4.121 -34.687 -14.588 1.00 95.62 256 THR A O 1
ATOM 2103 N N . TYR A 1 257 ? -4.347 -32.746 -13.484 1.00 95.19 257 TYR A N 1
ATOM 2104 C CA . TYR A 1 257 ? -3.939 -33.281 -12.178 1.00 95.19 257 TYR A CA 1
ATOM 2105 C C . TYR A 1 257 ? -5.111 -33.996 -11.499 1.00 95.19 257 TYR A C 1
ATOM 2107 O O . TYR A 1 257 ? -4.973 -35.138 -11.061 1.00 95.19 257 TYR A O 1
ATOM 2115 N N . PHE A 1 258 ? -6.298 -33.378 -11.513 1.00 93.69 258 PHE A N 1
ATOM 2116 C CA . PHE A 1 258 ? -7.514 -33.968 -10.951 1.00 93.69 258 PHE A CA 1
ATOM 2117 C C . PHE A 1 258 ? -7.872 -35.319 -11.597 1.00 93.69 258 PHE A C 1
ATOM 2119 O O . PHE A 1 258 ? -8.183 -36.272 -10.887 1.00 93.69 258 PHE A O 1
ATOM 2126 N N . GLU A 1 259 ? -7.761 -35.440 -12.924 1.00 95.69 259 GLU A N 1
ATOM 2127 C CA . GLU A 1 259 ? -8.005 -36.694 -13.659 1.00 95.69 259 GLU A CA 1
ATOM 2128 C C . GLU A 1 259 ? -7.034 -37.830 -13.287 1.00 95.69 259 GLU A C 1
ATOM 2130 O O . GLU A 1 259 ? -7.380 -39.002 -13.433 1.00 95.69 259 GLU A O 1
ATOM 2135 N N . LYS A 1 260 ? -5.843 -37.507 -12.768 1.00 97.06 260 LYS A N 1
ATOM 2136 C CA . LYS A 1 260 ? -4.868 -38.488 -12.262 1.00 97.06 260 LYS A CA 1
ATOM 2137 C C . LYS A 1 260 ? -5.017 -38.787 -10.767 1.00 97.06 260 LYS A C 1
ATOM 2139 O O . LYS A 1 260 ? -4.341 -39.680 -10.265 1.00 97.06 260 LYS A O 1
ATOM 2144 N N . GLY A 1 261 ? -5.851 -38.034 -10.046 1.00 96.06 261 GLY A N 1
ATOM 2145 C CA . GLY A 1 261 ? -5.874 -38.042 -8.580 1.00 96.06 261 GLY A CA 1
ATOM 2146 C C . GLY A 1 261 ? -4.655 -37.361 -7.938 1.00 96.06 261 GLY A C 1
ATOM 2147 O O . GLY A 1 261 ? -4.348 -37.633 -6.780 1.00 96.06 261 GLY A O 1
ATOM 2148 N N . GLU A 1 262 ? -3.957 -36.495 -8.677 1.00 96.19 262 GLU A N 1
ATOM 2149 C CA . GLU A 1 262 ? -2.810 -35.715 -8.201 1.00 96.19 262 GLU A CA 1
ATOM 2150 C C . GLU A 1 262 ? -3.266 -34.332 -7.694 1.00 96.19 262 GLU A C 1
ATOM 2152 O O . GLU A 1 262 ? -4.160 -33.704 -8.267 1.00 96.19 262 GLU A O 1
ATOM 2157 N N . THR A 1 263 ? -2.622 -33.815 -6.645 1.00 92.06 263 THR A N 1
ATOM 2158 C CA . THR A 1 263 ? -2.784 -32.413 -6.218 1.00 92.06 263 THR A CA 1
ATOM 2159 C C . THR A 1 263 ? -1.908 -31.507 -7.096 1.00 92.06 263 THR A C 1
ATOM 2161 O O . THR A 1 263 ? -0.726 -31.823 -7.258 1.00 92.06 263 THR A O 1
ATOM 2164 N N . PRO A 1 264 ? -2.419 -30.382 -7.640 1.00 91.00 264 PRO A N 1
ATOM 2165 C CA . PRO A 1 264 ? -1.602 -29.424 -8.384 1.00 91.00 264 PRO A CA 1
ATOM 2166 C C . PRO A 1 264 ? -0.386 -28.945 -7.567 1.00 91.00 264 PRO A C 1
ATOM 2168 O O . PRO A 1 264 ? -0.540 -28.672 -6.372 1.00 91.00 264 PRO A O 1
ATOM 2171 N N . PRO A 1 265 ? 0.813 -28.801 -8.167 1.00 88.19 265 PRO A N 1
ATOM 2172 C CA . PRO A 1 265 ? 2.027 -28.435 -7.436 1.00 88.19 265 PRO A CA 1
ATOM 2173 C C . PRO A 1 265 ? 1.933 -27.121 -6.655 1.00 88.19 265 PRO A C 1
ATOM 2175 O O . PRO A 1 265 ? 2.604 -26.976 -5.636 1.00 88.19 265 PRO A O 1
ATOM 2178 N N . GLU A 1 266 ? 1.116 -26.167 -7.108 1.00 83.81 266 GLU A N 1
ATOM 2179 C CA . GLU A 1 266 ? 0.900 -24.896 -6.413 1.00 83.81 266 GLU A CA 1
ATOM 2180 C C . GLU A 1 266 ? -0.013 -24.988 -5.176 1.00 83.81 266 GLU A C 1
ATOM 2182 O O . GLU A 1 266 ? 0.040 -24.099 -4.326 1.00 83.81 266 GLU A O 1
ATOM 2187 N N . ASP A 1 267 ? -0.817 -26.051 -5.058 1.00 86.31 267 ASP A N 1
ATOM 2188 C CA . ASP A 1 267 ? -1.709 -26.296 -3.916 1.00 86.31 267 ASP A CA 1
ATOM 2189 C C . ASP A 1 267 ? -1.015 -27.155 -2.825 1.00 86.31 267 ASP A C 1
ATOM 2191 O O . ASP A 1 267 ? -1.547 -27.318 -1.724 1.00 86.31 267 ASP A O 1
ATOM 2195 N N . LEU A 1 268 ? 0.188 -27.685 -3.097 1.00 87.94 268 LEU A N 1
ATOM 2196 C CA . LEU A 1 268 ? 1.015 -28.399 -2.117 1.00 87.94 268 LEU A CA 1
ATOM 2197 C C . LEU A 1 268 ? 1.666 -27.426 -1.110 1.00 87.94 268 LEU A C 1
ATOM 2199 O O . LEU A 1 268 ? 2.139 -26.351 -1.493 1.00 87.94 268 LEU A O 1
ATOM 2203 N N . PRO A 1 269 ? 1.768 -27.789 0.183 1.00 82.62 269 PRO A N 1
ATOM 2204 C CA . PRO A 1 269 ? 2.427 -26.944 1.171 1.00 82.62 269 PRO A CA 1
ATOM 2205 C C . PRO A 1 269 ? 3.924 -26.801 0.846 1.00 82.62 269 PRO A C 1
ATOM 2207 O O . PRO A 1 269 ? 4.647 -27.790 0.736 1.00 82.62 269 PRO A O 1
ATOM 2210 N N . GLN A 1 270 ? 4.415 -25.558 0.756 1.00 70.50 270 GLN A N 1
ATOM 2211 C CA . GLN A 1 270 ? 5.790 -25.222 0.324 1.00 70.50 270 GLN A CA 1
ATOM 2212 C C . GLN A 1 270 ? 6.912 -25.938 1.107 1.00 70.50 270 GLN A C 1
ATOM 2214 O O . GLN A 1 270 ? 8.034 -26.075 0.617 1.00 70.50 270 GLN A O 1
ATOM 2219 N N . SER A 1 271 ? 6.619 -26.420 2.318 1.00 69.88 271 SER A N 1
ATOM 2220 C CA . SER A 1 271 ? 7.506 -27.257 3.133 1.00 69.88 271 SER A CA 1
ATOM 2221 C C . SER A 1 271 ? 7.860 -28.610 2.501 1.00 69.88 271 SER A C 1
ATOM 2223 O O . SER A 1 271 ? 8.897 -29.181 2.839 1.00 69.88 271 SER A O 1
ATOM 2225 N N . GLU A 1 272 ? 7.017 -29.140 1.612 1.00 59.66 272 GLU A N 1
ATOM 2226 C CA . GLU A 1 272 ? 7.222 -30.432 0.945 1.00 59.66 272 GLU A CA 1
ATOM 2227 C C . GLU A 1 272 ? 8.004 -30.286 -0.362 1.00 59.66 272 GLU A C 1
ATOM 2229 O O . GLU A 1 272 ? 8.897 -31.089 -0.638 1.00 59.66 272 GLU A O 1
ATOM 2234 N N . THR A 1 273 ? 7.759 -29.213 -1.121 1.00 54.69 273 THR A N 1
ATOM 2235 C CA . THR A 1 273 ? 8.441 -28.934 -2.397 1.00 54.69 273 THR A CA 1
ATOM 2236 C C . THR A 1 273 ? 9.962 -28.854 -2.230 1.00 54.69 273 THR A C 1
ATOM 2238 O O . THR A 1 273 ? 10.709 -29.308 -3.091 1.00 54.69 273 THR A O 1
ATOM 2241 N N . ASN A 1 274 ? 10.439 -28.351 -1.085 1.00 55.00 274 ASN A N 1
ATOM 2242 C CA . ASN A 1 274 ? 11.869 -28.224 -0.782 1.00 55.00 274 ASN A CA 1
ATOM 2243 C C . ASN A 1 274 ? 12.529 -29.537 -0.289 1.00 55.00 274 ASN A C 1
ATOM 2245 O O . ASN A 1 274 ? 13.708 -29.544 0.059 1.00 55.00 274 ASN A O 1
ATOM 2249 N N . ARG A 1 275 ? 11.784 -30.655 -0.225 1.00 55.97 275 ARG A N 1
ATOM 2250 C CA . ARG A 1 275 ? 12.320 -31.997 0.089 1.00 55.97 275 ARG A CA 1
ATOM 2251 C C . ARG A 1 275 ? 12.535 -32.873 -1.145 1.00 55.97 275 ARG A C 1
ATOM 2253 O O . ARG A 1 275 ? 13.282 -33.844 -1.055 1.00 55.97 275 ARG A O 1
ATOM 2260 N N . GLN A 1 276 ? 11.956 -32.523 -2.294 1.00 50.75 276 GLN A N 1
ATOM 2261 C CA . GLN A 1 276 ? 12.198 -33.205 -3.570 1.00 50.75 276 GLN A CA 1
ATOM 2262 C C . GLN A 1 276 ? 13.473 -32.691 -4.260 1.00 50.75 276 GLN A C 1
ATOM 2264 O O . GLN A 1 276 ? 13.468 -32.279 -5.419 1.00 50.75 276 GLN A O 1
ATOM 2269 N N . SER A 1 277 ? 14.600 -32.764 -3.549 1.00 50.06 277 SER A N 1
ATOM 2270 C CA . SER A 1 277 ? 15.905 -32.811 -4.215 1.00 50.06 277 SER A CA 1
ATOM 2271 C C . SER A 1 277 ? 15.946 -34.057 -5.111 1.00 50.06 277 SER A C 1
ATOM 2273 O O . SER A 1 277 ? 15.460 -35.109 -4.682 1.00 50.06 277 SER A O 1
ATOM 2275 N N . PRO A 1 278 ? 16.519 -33.992 -6.329 1.00 53.09 278 PRO A N 1
ATOM 2276 C CA . PRO A 1 278 ? 16.648 -35.176 -7.170 1.00 53.09 278 PRO A CA 1
ATOM 2277 C C . PRO A 1 278 ? 17.430 -36.262 -6.415 1.00 53.09 278 PRO A C 1
ATOM 2279 O O . PRO A 1 278 ? 18.370 -35.922 -5.685 1.00 53.09 278 PRO A O 1
ATOM 2282 N N . PRO A 1 279 ? 17.070 -37.551 -6.567 1.00 52.84 279 PRO A N 1
ATOM 2283 C CA . PRO A 1 279 ? 17.760 -38.626 -5.874 1.00 52.84 279 PRO A CA 1
ATOM 2284 C C . PRO A 1 279 ? 19.246 -38.565 -6.219 1.00 52.84 279 PRO A C 1
ATOM 2286 O O . PRO A 1 279 ? 19.633 -38.638 -7.388 1.00 52.84 279 PRO A O 1
ATOM 2289 N N . VAL A 1 280 ? 20.082 -38.413 -5.189 1.00 55.91 280 VAL A N 1
ATOM 2290 C CA . VAL A 1 280 ? 21.528 -38.561 -5.334 1.00 55.91 280 VAL A CA 1
ATOM 2291 C C . VAL A 1 280 ? 21.752 -39.969 -5.860 1.00 55.91 280 VAL A C 1
ATOM 2293 O O . VAL A 1 280 ? 21.437 -40.938 -5.173 1.00 55.91 280 VAL A O 1
ATOM 2296 N N . ALA A 1 281 ? 22.257 -40.072 -7.089 1.00 53.56 281 ALA A N 1
ATOM 2297 C CA . ALA A 1 281 ? 22.609 -41.344 -7.692 1.00 53.56 281 ALA A CA 1
ATOM 2298 C C . ALA A 1 281 ? 23.746 -41.969 -6.875 1.00 53.56 281 ALA A C 1
ATOM 2300 O O . ALA A 1 281 ? 24.924 -41.671 -7.087 1.00 53.56 281 ALA A O 1
ATOM 2301 N N . VAL A 1 282 ? 23.373 -42.808 -5.908 1.00 55.06 282 VAL A N 1
ATOM 2302 C CA . VAL A 1 282 ? 24.296 -43.692 -5.209 1.00 55.06 282 VAL A CA 1
ATOM 2303 C C . VAL A 1 282 ? 24.874 -44.606 -6.277 1.00 55.06 282 VAL A C 1
ATOM 2305 O O . VAL A 1 282 ? 24.155 -45.399 -6.880 1.00 55.06 282 VAL A O 1
ATOM 2308 N N . LYS A 1 283 ? 26.169 -44.451 -6.553 1.00 50.88 283 LYS A N 1
ATOM 2309 C CA . LYS A 1 283 ? 26.897 -45.444 -7.334 1.00 50.88 283 LYS A CA 1
ATOM 2310 C C . LYS A 1 283 ? 26.927 -46.720 -6.507 1.00 50.88 283 LYS A C 1
ATOM 2312 O O . LYS A 1 283 ? 27.530 -46.728 -5.437 1.00 50.88 283 LYS A O 1
ATOM 2317 N N . GLU A 1 284 ? 26.277 -47.761 -7.003 1.00 50.00 284 GLU A N 1
ATOM 2318 C CA . GLU A 1 284 ? 26.473 -49.113 -6.498 1.00 50.00 284 GLU A CA 1
ATOM 2319 C C . GLU A 1 284 ? 27.939 -49.497 -6.741 1.00 50.00 284 GLU A C 1
ATOM 2321 O O . GLU A 1 284 ? 28.404 -49.516 -7.882 1.00 50.00 284 GLU A O 1
ATOM 2326 N N . GLU A 1 285 ? 28.687 -49.754 -5.667 1.00 50.03 285 GLU A N 1
ATOM 2327 C CA . GLU A 1 285 ? 29.919 -50.534 -5.769 1.00 50.03 285 GLU A CA 1
ATOM 2328 C C . GLU A 1 285 ? 29.531 -52.011 -5.870 1.00 50.03 285 GLU A C 1
ATOM 2330 O O . GLU A 1 285 ? 28.755 -52.517 -5.055 1.00 50.03 285 GLU A O 1
ATOM 2335 N N . GLU A 1 286 ? 30.066 -52.704 -6.877 1.00 53.91 286 GLU A N 1
ATOM 2336 C CA . GLU A 1 286 ? 29.884 -54.145 -7.029 1.00 53.91 286 GLU A CA 1
ATOM 2337 C C . GLU A 1 286 ? 30.422 -54.889 -5.799 1.00 53.91 286 GLU A C 1
ATOM 2339 O O . GLU A 1 286 ? 31.595 -54.760 -5.440 1.00 53.91 286 GLU A O 1
ATOM 2344 N N . MET A 1 287 ? 29.597 -55.754 -5.209 1.00 46.25 287 MET A N 1
ATOM 2345 C CA . MET A 1 287 ? 30.071 -56.802 -4.309 1.00 46.25 287 MET A CA 1
ATOM 2346 C C . MET A 1 287 ? 29.510 -58.157 -4.742 1.00 46.25 287 MET A C 1
ATOM 2348 O O . MET A 1 287 ? 28.374 -58.261 -5.202 1.00 46.25 287 MET A O 1
ATOM 2352 N N . GLY A 1 288 ? 30.363 -59.180 -4.658 1.00 43.25 288 GLY A N 1
ATOM 2353 C CA . GLY A 1 288 ? 30.156 -60.487 -5.280 1.00 43.25 288 GLY A CA 1
ATOM 2354 C C . GLY A 1 288 ? 29.054 -61.371 -4.667 1.00 43.25 288 GLY A C 1
ATOM 2355 O O . GLY A 1 288 ? 28.387 -60.984 -3.709 1.00 43.25 288 GLY A O 1
ATOM 2356 N N . PRO A 1 289 ? 28.850 -62.573 -5.240 1.00 49.84 289 PRO A N 1
ATOM 2357 C CA . PRO A 1 289 ? 27.576 -63.284 -5.163 1.00 49.84 289 PRO A CA 1
ATOM 2358 C C . PRO A 1 289 ? 27.630 -64.441 -4.123 1.00 49.84 289 PRO A C 1
ATOM 2360 O O . PRO A 1 289 ? 28.498 -64.439 -3.252 1.00 49.84 289 PRO A O 1
ATOM 2363 N N . PRO A 1 290 ? 26.664 -65.378 -4.070 1.00 51.22 290 PRO A N 1
ATOM 2364 C CA . PRO A 1 290 ? 25.641 -65.329 -3.033 1.00 51.22 290 PRO A CA 1
ATOM 2365 C C . PRO A 1 290 ? 25.699 -66.542 -2.095 1.00 51.22 290 PRO A C 1
ATOM 2367 O O . PRO A 1 290 ? 26.204 -67.602 -2.463 1.00 51.22 290 PRO A O 1
ATOM 2370 N N . ASN A 1 291 ? 25.082 -66.439 -0.914 1.00 35.50 291 ASN A N 1
ATOM 2371 C CA . ASN A 1 291 ? 24.832 -67.620 -0.089 1.00 35.50 291 ASN A CA 1
ATOM 2372 C C . ASN A 1 291 ? 23.355 -67.757 0.295 1.00 35.50 291 ASN A C 1
ATOM 2374 O O . ASN A 1 291 ? 22.804 -66.974 1.063 1.00 35.50 291 ASN A O 1
ATOM 2378 N N . SER A 1 292 ? 22.753 -68.787 -0.300 1.00 44.47 292 SER A N 1
ATOM 2379 C CA . SER A 1 292 ? 21.621 -69.580 0.181 1.00 44.47 292 SER A CA 1
ATOM 2380 C C . SER A 1 292 ? 21.263 -69.387 1.664 1.00 44.47 292 SER A C 1
ATOM 2382 O O . SER A 1 292 ? 22.107 -69.625 2.521 1.00 44.47 292 SER A O 1
ATOM 2384 N N . HIS A 1 293 ? 19.997 -69.079 1.970 1.00 35.09 293 HIS A N 1
ATOM 2385 C CA . HIS A 1 293 ? 19.062 -70.045 2.579 1.00 35.09 293 HIS A CA 1
ATOM 2386 C C . HIS A 1 293 ? 17.661 -69.436 2.808 1.00 35.09 293 HIS A C 1
ATOM 2388 O O . HIS A 1 293 ? 17.502 -68.356 3.365 1.00 35.09 293 HIS A O 1
ATOM 2394 N N . ALA A 1 294 ? 16.641 -70.198 2.419 1.00 36.12 294 ALA A N 1
ATOM 2395 C CA . ALA A 1 294 ? 15.238 -70.109 2.845 1.00 36.12 294 ALA A CA 1
ATOM 2396 C C . ALA A 1 294 ? 14.831 -71.523 3.346 1.00 36.12 294 ALA A C 1
ATOM 2398 O O . ALA A 1 294 ? 15.660 -72.433 3.196 1.00 36.12 294 ALA A O 1
ATOM 2399 N N . PRO A 1 295 ? 13.611 -71.794 3.867 1.00 56.34 295 PRO A N 1
ATOM 2400 C CA . PRO A 1 295 ? 12.442 -70.922 4.083 1.00 56.34 295 PRO A CA 1
ATOM 2401 C C . PRO A 1 295 ? 11.856 -71.043 5.518 1.00 56.34 295 PRO A C 1
ATOM 2403 O O . PRO A 1 295 ? 12.457 -71.692 6.371 1.00 56.34 295 PRO A O 1
ATOM 2406 N N . THR A 1 296 ? 10.656 -70.496 5.779 1.00 36.19 296 THR A N 1
ATOM 2407 C CA . THR A 1 296 ? 9.463 -71.246 6.277 1.00 36.19 296 THR A CA 1
ATOM 2408 C C . THR A 1 296 ? 8.258 -70.305 6.472 1.00 36.19 296 THR A C 1
ATOM 2410 O O . THR A 1 296 ? 8.419 -69.146 6.840 1.00 36.19 296 THR A O 1
ATOM 2413 N N . ILE A 1 297 ? 7.059 -70.821 6.182 1.00 40.25 297 ILE A N 1
ATOM 2414 C CA . ILE A 1 297 ? 5.742 -70.162 6.251 1.00 40.25 297 ILE A CA 1
ATOM 2415 C C . ILE A 1 297 ? 5.073 -70.488 7.596 1.00 40.25 297 ILE A C 1
ATOM 2417 O O . ILE A 1 297 ? 5.179 -71.629 8.045 1.00 40.25 297 ILE A O 1
ATOM 2421 N N . ILE A 1 298 ? 4.330 -69.543 8.185 1.00 38.66 298 ILE A N 1
ATOM 2422 C CA . ILE A 1 298 ? 3.272 -69.835 9.170 1.00 38.66 298 ILE A CA 1
ATOM 2423 C C . ILE A 1 298 ? 2.065 -68.933 8.875 1.00 38.66 298 ILE A C 1
ATOM 2425 O O . ILE A 1 298 ? 2.130 -67.727 9.105 1.00 38.66 298 ILE A O 1
ATOM 2429 N N . ASP A 1 299 ? 0.976 -69.539 8.405 1.00 44.59 299 ASP A N 1
ATOM 2430 C CA . ASP A 1 299 ? -0.382 -68.993 8.509 1.00 44.59 299 ASP A CA 1
ATOM 2431 C C . ASP A 1 299 ? -0.963 -69.359 9.883 1.00 44.59 299 ASP A C 1
ATOM 2433 O O . ASP A 1 299 ? -0.666 -70.439 10.400 1.00 44.59 299 ASP A O 1
ATOM 2437 N N . LEU A 1 300 ? -1.816 -68.505 10.460 1.00 45.25 300 LEU A N 1
ATOM 2438 C CA . LEU A 1 300 ? -2.717 -68.883 11.555 1.00 45.25 300 LEU A CA 1
ATOM 2439 C C . LEU A 1 300 ? -3.943 -67.956 11.599 1.00 45.25 300 LEU A C 1
ATOM 2441 O O . LEU A 1 300 ? -3.825 -66.768 11.899 1.00 45.25 300 LEU A O 1
ATOM 2445 N N . ASP A 1 301 ? -5.115 -68.531 11.333 1.00 42.78 301 ASP A N 1
ATOM 2446 C CA . ASP A 1 301 ? -6.428 -67.929 11.579 1.00 42.78 301 ASP A CA 1
ATOM 2447 C C . ASP A 1 301 ? -6.727 -67.809 13.085 1.00 42.78 301 ASP A C 1
ATOM 2449 O O . ASP A 1 301 ? -6.179 -68.567 13.891 1.00 42.78 301 ASP A O 1
ATOM 2453 N N . SER A 1 302 ? -7.675 -66.941 13.462 1.00 47.25 302 SER A N 1
ATOM 2454 C CA . SER A 1 302 ? -8.626 -67.200 14.564 1.00 47.25 302 SER A CA 1
ATOM 2455 C C . SER A 1 302 ? -9.773 -66.186 14.590 1.00 47.25 302 SER A C 1
ATOM 2457 O O . SER A 1 302 ? -9.554 -64.975 14.649 1.00 47.25 302 SER A O 1
ATOM 2459 N N . ASP A 1 303 ? -10.997 -66.709 14.601 1.00 43.28 303 ASP A N 1
ATOM 2460 C CA . ASP A 1 303 ? -12.256 -65.973 14.727 1.00 43.28 303 ASP A CA 1
ATOM 2461 C C . ASP A 1 303 ? -12.530 -65.460 16.155 1.00 43.28 303 ASP A C 1
ATOM 2463 O O . ASP A 1 303 ? -12.016 -65.994 17.139 1.00 43.28 303 ASP A O 1
ATOM 2467 N N . SER A 1 304 ? -13.451 -64.496 16.283 1.00 47.81 304 SER A N 1
ATOM 2468 C CA . SER A 1 304 ? -14.318 -64.380 17.469 1.00 47.81 304 SER A CA 1
ATOM 2469 C C . SER A 1 304 ? -15.583 -63.570 17.167 1.00 47.81 304 SER A C 1
ATOM 2471 O O . SER A 1 304 ? -15.525 -62.372 16.896 1.00 47.81 304 SER A O 1
ATOM 2473 N N . GLU A 1 305 ? -16.741 -64.214 17.287 1.00 51.03 305 GLU A N 1
ATOM 2474 C CA . GLU A 1 305 ? -18.074 -63.601 17.196 1.00 51.03 305 GLU A CA 1
ATOM 2475 C C . GLU A 1 305 ? -18.478 -62.867 18.496 1.00 51.03 305 GLU A C 1
ATOM 2477 O O . GLU A 1 305 ? -17.982 -63.216 19.572 1.00 51.03 305 GLU A O 1
ATOM 2482 N N . ASN A 1 306 ? -19.422 -61.910 18.394 1.00 41.59 306 ASN A N 1
ATOM 2483 C CA . ASN A 1 306 ? -20.685 -61.788 19.175 1.00 41.59 306 ASN A CA 1
ATOM 2484 C C . ASN A 1 306 ? -21.172 -60.324 19.400 1.00 41.59 306 ASN A C 1
ATOM 2486 O O . ASN A 1 306 ? -20.690 -59.637 20.295 1.00 41.59 306 ASN A O 1
ATOM 2490 N N . ASP A 1 307 ? -22.145 -59.871 18.590 1.00 38.78 307 ASP A N 1
ATOM 2491 C CA . ASP A 1 307 ? -23.573 -59.652 18.951 1.00 38.78 307 ASP A CA 1
ATOM 2492 C C . ASP A 1 307 ? -24.025 -58.850 20.224 1.00 38.78 307 ASP A C 1
ATOM 2494 O O . ASP A 1 307 ? -23.346 -58.848 21.245 1.00 38.78 307 ASP A O 1
ATOM 2498 N N . PRO A 1 308 ? -25.276 -58.302 20.283 1.00 66.19 308 PRO A N 1
ATOM 2499 C CA . PRO A 1 308 ? -25.914 -57.317 19.375 1.00 66.19 308 PRO A CA 1
ATOM 2500 C C . PRO A 1 308 ? -26.817 -56.274 20.144 1.00 66.19 308 PRO A C 1
ATOM 2502 O O . PRO A 1 308 ? -26.661 -56.091 21.347 1.00 66.19 308 PRO A O 1
ATOM 2505 N N . ILE A 1 309 ? -27.857 -55.691 19.488 1.00 38.03 309 ILE A N 1
ATOM 2506 C CA . ILE A 1 309 ? -29.036 -54.950 20.071 1.00 38.03 309 ILE A CA 1
ATOM 2507 C C . ILE A 1 309 ? -28.708 -53.484 20.496 1.00 38.03 309 ILE A C 1
ATOM 2509 O O . ILE A 1 309 ? -27.701 -53.262 21.144 1.00 38.03 309 ILE A O 1
ATOM 2513 N N . ARG A 1 310 ? -29.432 -52.369 20.239 1.00 34.91 310 ARG A N 1
ATOM 2514 C CA . ARG A 1 310 ? -30.778 -51.920 19.749 1.00 34.91 310 ARG A CA 1
ATOM 2515 C C . ARG A 1 310 ? -30.571 -50.502 19.111 1.00 34.91 310 ARG A C 1
ATOM 2517 O O . ARG A 1 310 ? -29.514 -49.930 19.330 1.00 34.91 310 ARG A O 1
ATOM 2524 N N . ALA A 1 311 ? -31.466 -49.795 18.400 1.00 34.06 311 ALA A N 1
ATOM 2525 C CA . ALA A 1 311 ? -32.856 -49.966 17.941 1.00 34.06 311 ALA A CA 1
ATOM 2526 C C . ALA A 1 311 ? -33.137 -49.052 16.702 1.00 34.06 311 ALA A C 1
ATOM 2528 O O . ALA A 1 311 ? -32.258 -48.333 16.242 1.00 34.06 311 ALA A O 1
ATOM 2529 N N . ALA A 1 312 ? -34.391 -49.021 16.229 1.00 39.31 312 ALA A N 1
ATOM 2530 C CA . ALA A 1 312 ? -35.000 -47.993 15.355 1.00 39.31 312 ALA A CA 1
ATOM 2531 C C . ALA A 1 312 ? -36.181 -47.318 16.137 1.00 39.31 312 ALA A C 1
ATOM 2533 O O . ALA A 1 312 ? -36.302 -47.640 17.324 1.00 39.31 312 ALA A O 1
ATOM 2534 N N . PRO A 1 313 ? -37.104 -46.483 15.581 1.00 55.25 313 PRO A N 1
ATOM 2535 C CA . PRO A 1 313 ? -37.254 -46.007 14.193 1.00 55.25 313 PRO A CA 1
ATOM 2536 C C . PRO A 1 313 ? -37.673 -44.518 14.017 1.00 55.25 313 PRO A C 1
ATOM 2538 O O . PRO A 1 313 ? -38.103 -43.850 14.952 1.00 55.25 313 PRO A O 1
ATOM 2541 N N . SER A 1 314 ? -37.694 -44.025 12.771 1.00 35.09 314 SER A N 1
ATOM 2542 C CA . SER A 1 314 ? -38.935 -43.531 12.120 1.00 35.09 314 SER A CA 1
ATOM 2543 C C . SER A 1 314 ? -38.686 -43.010 10.694 1.00 35.09 314 SER A C 1
ATOM 2545 O O . SER A 1 314 ? -37.913 -42.090 10.460 1.00 35.09 314 SER A O 1
ATOM 2547 N N . ALA A 1 315 ? -39.386 -43.614 9.733 1.00 35.38 315 ALA A N 1
ATOM 2548 C CA . ALA A 1 315 ? -39.695 -43.030 8.422 1.00 35.38 315 ALA A CA 1
ATOM 2549 C C . ALA A 1 315 ? -40.970 -42.127 8.583 1.00 35.38 315 ALA A C 1
ATOM 2551 O O . ALA A 1 315 ? -41.453 -42.075 9.720 1.00 35.38 315 ALA A O 1
ATOM 2552 N N . PRO A 1 316 ? -41.591 -41.471 7.559 1.00 48.62 316 PRO A N 1
ATOM 2553 C CA . PRO A 1 316 ? -41.692 -41.970 6.174 1.00 48.62 316 PRO A CA 1
ATOM 2554 C C . PRO A 1 316 ? -41.819 -40.943 5.004 1.00 48.62 316 PRO A C 1
ATOM 2556 O O . PRO A 1 316 ? -42.166 -39.789 5.210 1.00 48.62 316 PRO A O 1
ATOM 2559 N N . ASN A 1 317 ? -41.735 -41.461 3.760 1.00 33.81 317 ASN A N 1
ATOM 2560 C CA . ASN A 1 317 ? -42.569 -41.074 2.588 1.00 33.81 317 ASN A CA 1
ATOM 2561 C C . ASN A 1 317 ? -42.387 -39.648 1.951 1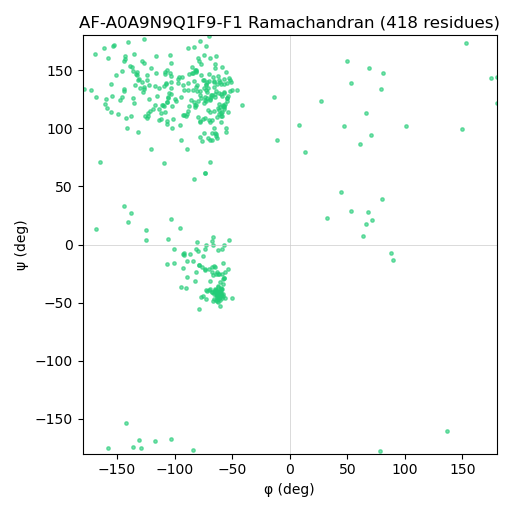.00 33.81 317 ASN A C 1
ATOM 2563 O O . ASN A 1 317 ? -42.050 -38.694 2.629 1.00 33.81 317 ASN A O 1
ATOM 2567 N N . THR A 1 318 ? -42.626 -39.357 0.651 1.00 30.77 318 THR A N 1
ATOM 2568 C CA . THR A 1 318 ? -43.024 -40.173 -0.525 1.00 30.77 318 THR A CA 1
ATOM 2569 C C . THR A 1 318 ? -42.994 -39.360 -1.851 1.00 30.77 318 THR A C 1
ATOM 2571 O O . THR A 1 318 ? -43.588 -38.295 -1.928 1.00 30.77 318 THR A O 1
ATOM 2574 N N . ILE A 1 319 ? -42.383 -39.919 -2.915 1.00 30.08 319 ILE A N 1
ATOM 2575 C CA . ILE A 1 319 ? -42.889 -39.970 -4.322 1.00 30.08 319 ILE A CA 1
ATOM 2576 C C . ILE A 1 319 ? -43.047 -38.662 -5.176 1.00 30.08 319 ILE A C 1
ATOM 2578 O O . ILE A 1 319 ? -44.027 -37.937 -5.064 1.00 30.08 319 ILE A O 1
ATOM 2582 N N . ARG A 1 320 ? -42.195 -38.572 -6.232 1.00 28.27 320 ARG A N 1
ATOM 2583 C CA . ARG A 1 320 ? -42.552 -38.495 -7.693 1.00 28.27 320 ARG A CA 1
ATOM 2584 C C . ARG A 1 320 ? -42.555 -37.165 -8.485 1.00 28.27 320 ARG A C 1
ATOM 2586 O O . ARG A 1 320 ? -43.564 -36.488 -8.604 1.00 28.27 320 ARG A O 1
ATOM 2593 N N . ALA A 1 321 ? -41.466 -37.014 -9.248 1.00 27.53 321 ALA A N 1
ATOM 2594 C CA . ALA A 1 321 ? -41.379 -36.909 -10.722 1.00 27.53 321 ALA A CA 1
ATOM 2595 C C . ALA A 1 321 ? -42.196 -35.877 -11.538 1.00 27.53 321 ALA A C 1
ATOM 2597 O O . ALA A 1 321 ? -43.424 -35.855 -11.506 1.00 27.53 321 ALA A O 1
ATOM 2598 N N . LYS A 1 322 ? -41.511 -35.291 -12.538 1.00 28.41 322 LYS A N 1
ATOM 2599 C CA . LYS A 1 322 ? -41.788 -35.563 -13.969 1.00 28.41 322 LYS A CA 1
ATOM 2600 C C . LYS A 1 322 ? -40.582 -35.239 -14.867 1.00 28.41 322 LYS A C 1
ATOM 2602 O O . LYS A 1 322 ? -39.679 -34.523 -14.453 1.00 28.41 322 LYS A O 1
ATOM 2607 N N . ALA A 1 323 ? -40.573 -35.814 -16.070 1.00 29.00 323 ALA A N 1
ATOM 2608 C CA . ALA A 1 323 ? -39.507 -35.726 -17.074 1.00 29.00 323 ALA A CA 1
ATOM 2609 C C . ALA A 1 323 ? -40.092 -35.494 -18.489 1.00 29.00 323 ALA A C 1
ATOM 2611 O O . ALA A 1 323 ? -41.314 -35.405 -18.628 1.00 29.00 323 ALA A O 1
ATOM 2612 N N . ALA A 1 324 ? -39.212 -35.512 -19.507 1.00 31.45 324 ALA A N 1
ATOM 2613 C CA . ALA A 1 324 ? -39.432 -35.268 -20.949 1.00 31.45 324 ALA A CA 1
ATOM 2614 C C . ALA A 1 324 ? -39.482 -33.769 -21.341 1.00 31.45 324 ALA A C 1
ATOM 2616 O O . ALA A 1 324 ? -39.890 -32.943 -20.534 1.00 31.45 324 ALA A O 1
ATOM 2617 N N . GLN A 1 325 ? -39.047 -33.328 -22.533 1.00 30.39 325 GLN A N 1
ATOM 2618 C CA . GLN A 1 325 ? -38.699 -33.997 -23.813 1.00 30.39 325 GLN A CA 1
ATOM 2619 C C . GLN A 1 325 ? -37.330 -33.454 -24.318 1.00 30.39 325 GLN A C 1
ATOM 2621 O O . GLN A 1 325 ? -36.972 -32.335 -23.973 1.00 30.39 325 GLN A O 1
ATOM 2626 N N . VAL A 1 326 ? -36.421 -34.178 -24.990 1.00 32.72 326 VAL A N 1
ATOM 2627 C CA . VAL A 1 326 ? -36.483 -34.892 -26.291 1.00 32.72 326 VAL A CA 1
ATOM 2628 C C . VAL A 1 326 ? -36.777 -33.977 -27.495 1.00 32.72 326 VAL A C 1
ATOM 2630 O O . VAL A 1 326 ? -37.920 -33.890 -27.922 1.00 32.72 326 VAL A O 1
ATOM 2633 N N . VAL A 1 327 ? -35.728 -33.380 -28.092 1.00 31.55 327 VAL A N 1
ATOM 2634 C CA . VAL A 1 327 ? -35.685 -32.962 -29.516 1.00 31.55 327 VAL A CA 1
ATOM 2635 C C . VAL A 1 327 ? -34.259 -33.092 -30.086 1.00 31.55 327 VAL A C 1
ATOM 2637 O O . VAL A 1 327 ? -33.314 -32.505 -29.566 1.00 31.55 327 VAL A O 1
ATOM 2640 N N . LYS A 1 328 ? -34.131 -33.844 -31.184 1.00 33.34 328 LYS A N 1
ATOM 2641 C CA . LYS A 1 328 ? -33.084 -33.859 -32.236 1.00 33.34 328 LYS A CA 1
ATOM 2642 C C . LYS A 1 328 ? -33.641 -34.748 -33.380 1.00 33.34 328 LYS A C 1
ATOM 2644 O O . LYS A 1 328 ? -34.564 -35.511 -33.087 1.00 33.34 328 LYS A O 1
ATOM 2649 N N . PRO A 1 329 ? -33.113 -34.743 -34.624 1.00 45.19 329 PRO A N 1
ATOM 2650 C CA . PRO A 1 329 ? -31.953 -34.011 -35.149 1.00 45.19 329 PRO A CA 1
ATOM 2651 C C . PRO A 1 329 ? -32.255 -33.222 -36.449 1.00 45.19 329 PRO A C 1
ATOM 2653 O O . PRO A 1 329 ? -33.365 -33.236 -36.974 1.00 45.19 329 PRO A O 1
ATOM 2656 N N . THR A 1 330 ? -31.228 -32.616 -37.049 1.00 31.03 330 THR A N 1
ATOM 2657 C CA . THR A 1 330 ? -31.163 -32.418 -38.510 1.00 31.03 330 THR A CA 1
ATOM 2658 C C . THR A 1 330 ? -29.707 -32.566 -38.954 1.00 31.03 330 THR A C 1
ATOM 2660 O O . THR A 1 330 ? -28.813 -32.054 -38.280 1.00 31.03 330 THR A O 1
ATOM 2663 N N . LEU A 1 331 ? -29.466 -33.318 -40.032 1.00 32.56 331 LEU A N 1
ATOM 2664 C CA . LEU A 1 331 ? -28.146 -33.469 -40.650 1.00 32.56 331 LEU A CA 1
ATOM 2665 C C . LEU A 1 331 ? -27.878 -32.326 -41.636 1.00 32.56 331 LEU A C 1
ATOM 2667 O O . LEU A 1 331 ? -28.800 -31.858 -42.302 1.00 32.56 331 LEU A O 1
ATOM 2671 N N . SER A 1 332 ? -26.604 -31.996 -41.831 1.00 37.59 332 SER A N 1
ATOM 2672 C CA . SER A 1 332 ? -26.119 -31.431 -43.091 1.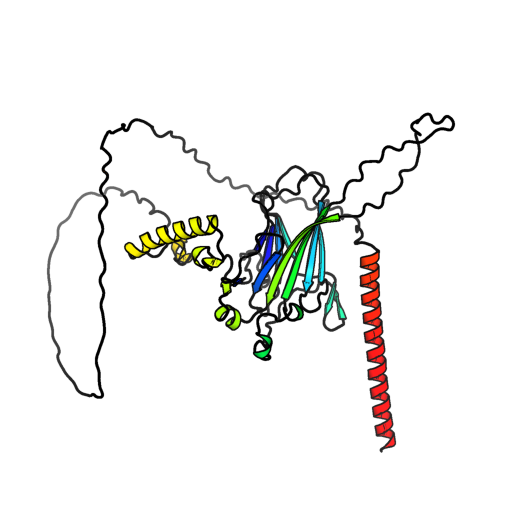00 37.59 332 SER A CA 1
ATOM 2673 C C . SER A 1 332 ? -24.728 -31.984 -43.398 1.00 37.59 332 SER A C 1
ATOM 2675 O O . SER A 1 332 ? -23.756 -31.644 -42.722 1.00 37.59 332 SER A O 1
ATOM 2677 N N . ASP A 1 333 ? -24.665 -32.848 -44.407 1.00 31.28 333 ASP A N 1
ATOM 2678 C CA . ASP A 1 333 ? -23.436 -33.295 -45.063 1.00 31.28 333 ASP A CA 1
ATOM 2679 C C . ASP A 1 333 ? -22.711 -32.126 -45.743 1.00 31.28 333 ASP A C 1
ATOM 2681 O O . ASP A 1 333 ? -23.346 -31.360 -46.462 1.00 31.28 333 ASP A O 1
ATOM 2685 N N . THR A 1 334 ? -21.382 -32.086 -45.623 1.00 38.69 334 THR A N 1
ATOM 2686 C CA . THR A 1 334 ? -20.457 -31.713 -46.714 1.00 38.69 334 THR A CA 1
ATOM 2687 C C . THR A 1 334 ? -19.062 -32.237 -46.371 1.00 38.69 334 THR A C 1
ATOM 2689 O O . THR A 1 334 ? -18.507 -31.874 -45.335 1.00 38.69 334 THR A O 1
ATOM 2692 N N . GLY A 1 335 ? -18.497 -33.092 -47.228 1.00 31.03 335 GLY A N 1
ATOM 2693 C CA . GLY A 1 335 ? -17.164 -33.678 -47.041 1.00 31.03 335 GLY A CA 1
ATOM 2694 C C . GLY A 1 335 ? -16.003 -32.783 -47.502 1.00 31.03 335 GLY A C 1
ATOM 2695 O O . GLY A 1 335 ? -16.205 -31.776 -48.178 1.00 31.03 335 GLY A O 1
ATOM 2696 N N . GLY A 1 336 ? -14.774 -33.189 -47.161 1.00 32.09 336 GLY A N 1
ATOM 2697 C CA . GLY A 1 336 ? -13.543 -32.444 -47.460 1.00 32.09 336 GLY A CA 1
ATOM 2698 C C . GLY A 1 336 ? -12.262 -33.274 -47.297 1.00 32.09 336 GLY A C 1
ATOM 2699 O O . GLY A 1 336 ? -11.516 -33.071 -46.352 1.00 32.09 336 GLY A O 1
ATOM 2700 N N . THR A 1 337 ? -12.067 -34.223 -48.216 1.00 34.66 337 THR A N 1
ATOM 2701 C CA . THR A 1 337 ? -10.808 -34.811 -48.737 1.00 34.66 337 THR A CA 1
ATOM 2702 C C . THR A 1 337 ? -9.525 -34.856 -47.877 1.00 34.66 337 THR A C 1
ATOM 2704 O O . THR A 1 337 ? -8.924 -33.842 -47.540 1.00 34.66 337 THR A O 1
ATOM 2707 N N . LEU A 1 338 ? -9.004 -36.080 -47.705 1.00 34.78 338 LEU A N 1
ATOM 2708 C CA . LEU A 1 338 ? -7.638 -36.413 -47.265 1.00 34.78 338 LEU A CA 1
ATOM 2709 C C . LEU A 1 338 ? -6.574 -36.195 -48.361 1.00 34.78 338 LEU A C 1
ATOM 2711 O O . LEU A 1 338 ? -6.754 -36.695 -49.468 1.00 34.78 338 LEU A O 1
ATOM 2715 N N . GLN A 1 339 ? -5.443 -35.574 -48.000 1.00 32.69 339 GLN A N 1
ATOM 2716 C CA . GLN A 1 339 ? -4.060 -35.703 -48.532 1.00 32.69 339 GLN A CA 1
ATOM 2717 C C . GLN A 1 339 ? -3.203 -34.635 -47.807 1.00 32.69 339 GLN A C 1
ATOM 2719 O O . GLN A 1 339 ? -3.719 -33.557 -47.538 1.00 32.69 339 GLN A O 1
ATOM 2724 N N . SER A 1 340 ? -1.930 -34.802 -47.434 1.00 36.16 340 SER A N 1
ATOM 2725 C CA . SER A 1 340 ? -0.955 -35.913 -47.460 1.00 36.16 340 SER A CA 1
ATOM 2726 C C . SER A 1 340 ? 0.176 -35.576 -46.441 1.00 36.16 340 SER A C 1
ATOM 2728 O O . SER A 1 340 ? 0.186 -34.450 -45.938 1.00 36.16 340 SER A O 1
ATOM 2730 N N . PRO A 1 341 ? 1.108 -36.485 -46.074 1.00 43.06 341 PRO A N 1
ATOM 2731 C CA . PRO A 1 341 ? 2.087 -36.219 -45.008 1.00 43.06 341 PRO A CA 1
ATOM 2732 C C . PRO A 1 341 ? 3.273 -35.356 -45.476 1.00 43.06 341 PRO A C 1
ATOM 2734 O O . PRO A 1 341 ? 3.560 -35.297 -46.670 1.00 43.06 341 PRO A O 1
ATOM 2737 N N . ILE A 1 342 ? 3.976 -34.730 -44.524 1.00 38.78 342 ILE A N 1
ATOM 2738 C CA . ILE A 1 342 ? 5.313 -34.135 -44.708 1.00 38.78 342 ILE A CA 1
ATOM 2739 C C . ILE A 1 342 ? 6.208 -34.597 -43.551 1.00 38.78 342 ILE A C 1
ATOM 2741 O O . ILE A 1 342 ? 5.743 -34.754 -42.419 1.00 38.78 342 ILE A O 1
ATOM 2745 N N . ASP A 1 343 ? 7.467 -34.868 -43.877 1.00 33.91 343 ASP A N 1
ATOM 2746 C CA . ASP A 1 343 ? 8.367 -35.728 -43.117 1.00 33.91 343 ASP A CA 1
ATOM 2747 C C . ASP A 1 343 ? 8.986 -35.118 -41.850 1.00 33.91 343 ASP A C 1
ATOM 2749 O O . ASP A 1 343 ? 9.201 -33.911 -41.721 1.00 33.91 343 ASP A O 1
ATOM 2753 N N . LEU A 1 344 ? 9.364 -36.016 -40.935 1.00 36.50 344 LEU A N 1
ATOM 2754 C CA . LEU A 1 344 ? 10.427 -35.760 -39.968 1.00 36.50 344 LEU A CA 1
ATOM 2755 C C . LEU A 1 344 ? 11.764 -35.696 -40.713 1.00 36.50 344 LEU A C 1
ATOM 2757 O O . LEU A 1 344 ? 12.168 -36.706 -41.283 1.00 36.50 344 LEU A O 1
ATOM 2761 N N . GLU A 1 345 ? 12.538 -34.623 -40.542 1.00 32.12 345 GLU A N 1
ATOM 2762 C CA . GLU A 1 345 ? 13.992 -34.788 -40.451 1.00 32.12 345 GLU A CA 1
ATOM 2763 C C . GLU A 1 345 ? 14.704 -33.659 -39.688 1.00 32.12 345 GLU A C 1
ATOM 2765 O O . GLU A 1 345 ? 14.434 -32.476 -39.867 1.00 32.12 345 GLU A O 1
ATOM 2770 N N . GLY A 1 346 ? 15.665 -34.062 -38.850 1.00 32.47 346 GLY A N 1
ATOM 2771 C CA . GLY A 1 346 ? 16.872 -33.290 -38.548 1.00 32.47 346 GLY A CA 1
ATOM 2772 C C . GLY A 1 346 ? 16.768 -32.011 -37.707 1.00 32.47 346 GLY A C 1
ATOM 2773 O O . GLY A 1 346 ? 16.784 -30.912 -38.248 1.00 32.47 346 GLY A O 1
ATOM 2774 N N . TYR A 1 347 ? 16.981 -32.130 -36.389 1.00 31.59 347 TYR A N 1
ATOM 2775 C CA . TYR A 1 347 ? 17.949 -31.238 -35.730 1.00 31.59 347 TYR A CA 1
ATOM 2776 C C . TYR A 1 347 ? 18.691 -31.932 -34.577 1.00 31.59 347 TYR A C 1
ATOM 2778 O O . TYR A 1 347 ? 18.084 -32.520 -33.685 1.00 31.59 347 TYR A O 1
ATOM 2786 N N . ARG A 1 348 ? 20.031 -31.884 -34.608 1.00 33.69 348 ARG A N 1
ATOM 2787 C CA . ARG A 1 348 ? 20.906 -32.446 -33.562 1.00 33.69 348 ARG A CA 1
ATOM 2788 C C . ARG A 1 348 ? 21.034 -31.488 -32.366 1.00 33.69 348 ARG A C 1
ATOM 2790 O O . ARG A 1 348 ? 21.022 -30.274 -32.568 1.00 33.69 348 ARG A O 1
ATOM 2797 N N . PRO A 1 349 ? 21.249 -32.004 -31.142 1.00 35.22 349 PRO A N 1
ATOM 2798 C CA . PRO A 1 349 ? 21.519 -31.172 -29.974 1.00 35.22 349 PRO A CA 1
ATOM 2799 C C . PRO A 1 349 ? 22.920 -30.546 -30.046 1.00 35.22 349 PRO A C 1
ATOM 2801 O O . PRO A 1 349 ? 23.889 -31.206 -30.423 1.00 35.22 349 PRO A O 1
ATOM 2804 N N . SER A 1 350 ? 23.033 -29.280 -29.635 1.00 34.28 350 SER A N 1
ATOM 2805 C CA . SER A 1 350 ? 24.318 -28.601 -29.443 1.00 34.28 350 SER A CA 1
ATOM 2806 C C . SER A 1 350 ? 24.713 -28.617 -27.969 1.00 34.28 350 SER A C 1
ATOM 2808 O O . SER A 1 350 ? 23.979 -28.148 -27.100 1.00 34.28 350 SER A O 1
ATOM 2810 N N . THR A 1 351 ? 25.891 -29.162 -27.693 1.00 31.97 351 THR A N 1
ATOM 2811 C CA . THR A 1 351 ? 26.516 -29.202 -26.373 1.00 31.97 351 THR A CA 1
ATOM 2812 C C . THR A 1 351 ? 27.314 -27.926 -26.093 1.00 31.97 351 THR A C 1
ATOM 2814 O O . THR A 1 351 ? 28.294 -27.665 -26.786 1.00 31.97 351 THR A O 1
ATOM 2817 N N . SER A 1 352 ? 27.032 -27.222 -24.996 1.00 35.84 352 SER A N 1
ATOM 2818 C CA . SER A 1 352 ? 28.097 -26.864 -24.042 1.00 35.84 352 SER A CA 1
ATOM 2819 C C . SER A 1 352 ? 27.516 -26.518 -22.669 1.00 35.84 352 SER A C 1
ATOM 2821 O O . SER A 1 352 ? 26.639 -25.672 -22.531 1.00 35.84 352 SER A O 1
ATOM 2823 N N . LEU A 1 353 ? 28.011 -27.209 -21.642 1.00 30.62 353 LEU A N 1
ATOM 2824 C CA . LEU A 1 353 ? 27.592 -27.051 -20.252 1.00 30.62 353 LEU A CA 1
ATOM 2825 C C . LEU A 1 353 ? 28.834 -26.635 -19.451 1.00 30.62 353 LEU A C 1
ATOM 2827 O O . LEU A 1 353 ? 29.530 -27.472 -18.883 1.00 30.62 353 LEU A O 1
ATOM 2831 N N . GLN A 1 354 ? 29.167 -25.340 -19.466 1.00 34.72 354 GLN A N 1
ATOM 2832 C CA . GLN A 1 354 ? 30.302 -24.807 -18.701 1.00 34.72 354 GLN A CA 1
ATOM 2833 C C . GLN A 1 354 ? 29.883 -24.382 -17.291 1.00 34.72 354 GLN A C 1
ATOM 2835 O O . GLN A 1 354 ? 29.641 -23.216 -16.997 1.00 34.72 354 GLN A O 1
ATOM 2840 N N . GLN A 1 355 ? 29.828 -25.389 -16.421 1.00 31.50 355 GLN A N 1
ATOM 2841 C CA . GLN A 1 355 ? 30.445 -25.396 -15.091 1.00 31.50 355 GLN A CA 1
ATOM 2842 C C . GLN A 1 355 ? 31.043 -24.050 -14.610 1.00 31.50 355 GLN A C 1
ATOM 2844 O O . GLN A 1 355 ? 32.169 -23.702 -14.961 1.00 31.50 355 GLN A O 1
ATOM 2849 N N . TRP A 1 356 ? 30.334 -23.341 -13.724 1.00 31.39 356 TRP A N 1
ATOM 2850 C CA . TRP A 1 356 ? 30.894 -22.263 -12.895 1.00 31.39 356 TRP A CA 1
ATOM 2851 C C . TRP A 1 356 ? 30.683 -22.596 -11.415 1.00 31.39 356 TRP A C 1
ATOM 2853 O O . TRP A 1 356 ? 29.553 -22.680 -10.942 1.00 31.39 356 TRP A O 1
ATOM 2863 N N . MET A 1 357 ? 31.781 -22.802 -10.683 1.00 30.73 357 MET A N 1
ATOM 2864 C CA . MET A 1 357 ? 31.762 -22.978 -9.227 1.00 30.73 357 MET A CA 1
ATOM 2865 C C . MET A 1 357 ? 31.694 -21.621 -8.505 1.00 30.73 357 MET A C 1
ATOM 2867 O O . MET A 1 357 ? 32.276 -20.645 -8.991 1.00 30.73 357 MET A O 1
ATOM 2871 N N . PRO A 1 358 ? 31.049 -21.541 -7.326 1.00 31.52 358 PRO A N 1
ATOM 2872 C CA . PRO A 1 358 ? 30.990 -20.310 -6.548 1.00 31.52 358 PRO A CA 1
ATOM 2873 C C . PRO A 1 358 ? 32.370 -19.959 -5.975 1.00 31.52 358 PRO A C 1
ATOM 2875 O O . PRO A 1 358 ? 32.983 -20.751 -5.259 1.00 31.52 358 PRO A O 1
ATOM 2878 N N . ARG A 1 359 ? 32.852 -18.742 -6.251 1.00 32.94 359 ARG A N 1
ATOM 2879 C CA . ARG A 1 359 ? 34.017 -18.178 -5.558 1.00 32.94 359 ARG A CA 1
ATOM 2880 C C . ARG A 1 359 ? 33.565 -17.451 -4.299 1.00 32.94 359 ARG A C 1
ATOM 2882 O O . ARG A 1 359 ? 32.914 -16.413 -4.379 1.00 32.94 359 ARG A O 1
ATOM 2889 N N . THR A 1 360 ? 33.973 -17.964 -3.145 1.00 35.00 360 THR A N 1
ATOM 2890 C CA . THR A 1 360 ? 33.928 -17.253 -1.865 1.00 35.00 360 THR A CA 1
ATOM 2891 C C . THR A 1 360 ? 34.804 -16.003 -1.948 1.00 35.00 360 THR A C 1
ATOM 2893 O O . THR A 1 360 ? 36.023 -16.106 -2.083 1.00 35.00 360 THR A O 1
ATOM 2896 N N . ILE A 1 361 ? 34.200 -14.819 -1.845 1.00 35.38 361 ILE A N 1
ATOM 2897 C CA . ILE A 1 361 ? 34.930 -13.559 -1.677 1.00 35.38 361 ILE A CA 1
ATOM 2898 C C . ILE A 1 361 ? 34.838 -13.165 -0.204 1.00 35.38 361 ILE A C 1
ATOM 2900 O O . ILE A 1 361 ? 33.750 -12.991 0.341 1.00 35.38 361 ILE A O 1
ATOM 2904 N N . LYS A 1 362 ? 36.001 -13.078 0.449 1.00 33.88 362 LYS A N 1
ATOM 2905 C CA . LYS A 1 362 ? 36.135 -12.553 1.812 1.00 33.88 362 LYS A CA 1
ATOM 2906 C C . LYS A 1 362 ? 35.776 -11.067 1.807 1.00 33.88 362 LYS A C 1
ATOM 2908 O O . LYS A 1 362 ? 36.141 -10.362 0.872 1.00 33.88 362 LYS A O 1
ATOM 2913 N N . GLY A 1 363 ? 35.077 -10.608 2.842 1.00 36.84 363 GLY A N 1
ATOM 2914 C CA . GLY A 1 363 ? 34.660 -9.213 2.938 1.00 36.84 363 GLY A CA 1
ATOM 2915 C C . GLY A 1 363 ? 35.838 -8.248 3.091 1.00 36.84 363 GLY A C 1
ATOM 2916 O O . GLY A 1 363 ? 36.758 -8.506 3.865 1.00 36.84 363 GLY A O 1
ATOM 2917 N N . GLU A 1 364 ? 35.745 -7.113 2.405 1.00 32.00 364 GLU A N 1
ATOM 2918 C CA . GLU A 1 364 ? 36.436 -5.874 2.765 1.00 32.00 364 GLU A CA 1
ATOM 2919 C C . GLU A 1 364 ? 35.402 -4.860 3.288 1.00 32.00 364 GLU A C 1
ATOM 2921 O O . GLU A 1 364 ? 34.237 -4.898 2.871 1.00 32.00 364 GLU A O 1
ATOM 2926 N N . PRO A 1 365 ? 35.777 -3.976 4.228 1.00 3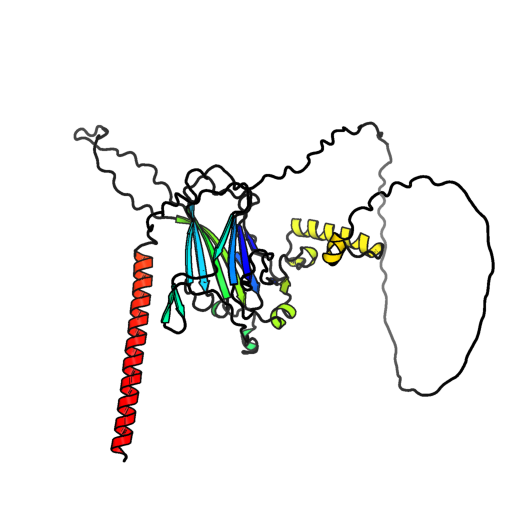8.31 365 PRO A N 1
ATOM 2927 C CA . PRO A 1 365 ? 34.848 -3.024 4.821 1.00 38.31 365 PRO A CA 1
ATOM 2928 C C . PRO A 1 365 ? 34.478 -1.919 3.824 1.00 38.31 365 PRO A C 1
ATOM 2930 O O . PRO A 1 365 ? 35.344 -1.220 3.302 1.00 38.31 365 PRO A O 1
ATOM 2933 N N . VAL A 1 366 ? 33.177 -1.713 3.607 1.00 35.59 366 VAL A N 1
ATOM 2934 C CA . VAL A 1 366 ? 32.681 -0.559 2.846 1.00 35.59 366 VAL A CA 1
ATOM 2935 C C . VAL A 1 366 ? 32.909 0.710 3.668 1.00 35.59 366 VAL A C 1
ATOM 2937 O O . VAL A 1 366 ? 32.298 0.892 4.724 1.00 35.59 366 VAL A O 1
ATOM 2940 N N . ASP A 1 367 ? 33.778 1.584 3.164 1.00 29.69 367 ASP A N 1
ATOM 2941 C CA . ASP A 1 367 ? 34.041 2.906 3.727 1.00 29.69 367 ASP A CA 1
ATOM 2942 C C . ASP A 1 367 ? 32.737 3.728 3.784 1.00 29.69 367 ASP A C 1
ATOM 2944 O O . ASP A 1 367 ? 32.067 3.945 2.772 1.00 29.69 367 ASP A O 1
ATOM 2948 N N . ARG A 1 368 ? 32.347 4.143 4.996 1.00 37.34 368 ARG A N 1
ATOM 2949 C CA . ARG A 1 368 ? 31.124 4.921 5.269 1.00 37.34 368 ARG A CA 1
ATOM 2950 C C . ARG A 1 368 ? 31.372 6.435 5.322 1.00 37.34 368 ARG A C 1
ATOM 2952 O O . ARG A 1 368 ? 30.511 7.175 5.801 1.00 37.34 368 ARG A O 1
ATOM 2959 N N . SER A 1 369 ? 32.522 6.918 4.859 1.00 34.41 369 SER A N 1
ATOM 2960 C CA . SER A 1 369 ? 32.780 8.354 4.736 1.00 34.41 369 SER A CA 1
ATOM 2961 C C . SER A 1 369 ? 32.163 8.946 3.453 1.00 34.41 369 SER A C 1
ATOM 2963 O O . SER A 1 369 ? 32.036 8.278 2.432 1.00 34.41 369 SER A O 1
ATOM 2965 N N . LEU A 1 370 ? 31.764 10.227 3.515 1.00 32.31 370 LEU A N 1
ATOM 2966 C CA . LEU A 1 370 ? 31.176 11.031 2.420 1.00 32.31 370 LEU A CA 1
ATOM 2967 C C . LEU A 1 370 ? 29.675 10.849 2.085 1.00 32.31 370 LEU A C 1
ATOM 2969 O O . LEU A 1 370 ? 29.264 11.045 0.940 1.00 32.31 370 LEU A O 1
ATOM 2973 N N . PHE A 1 371 ? 28.810 10.685 3.093 1.00 27.02 371 PHE A N 1
ATOM 2974 C CA . PHE A 1 371 ? 27.454 11.253 2.990 1.00 27.02 371 PHE A CA 1
ATOM 2975 C C . PHE A 1 371 ? 27.494 12.763 3.266 1.00 27.02 371 PHE A C 1
ATOM 2977 O O . PHE A 1 371 ? 27.389 13.211 4.407 1.00 27.02 371 PHE A O 1
ATOM 2984 N N . VAL A 1 372 ? 27.629 13.567 2.208 1.00 27.97 372 VAL A N 1
ATOM 2985 C CA . VAL A 1 372 ? 27.336 15.006 2.286 1.00 27.97 372 VAL A CA 1
ATOM 2986 C C . VAL A 1 372 ? 25.819 15.165 2.342 1.00 27.97 372 VAL A C 1
ATOM 2988 O O . VAL A 1 372 ? 25.133 14.925 1.348 1.00 27.97 372 VAL A O 1
ATOM 2991 N N . SER A 1 373 ? 25.289 15.562 3.501 1.00 27.53 373 SER A N 1
ATOM 2992 C CA . SER A 1 373 ? 23.864 15.867 3.656 1.00 27.53 373 SER A CA 1
ATOM 2993 C C . SER A 1 373 ? 23.428 16.905 2.615 1.00 27.53 373 SER A C 1
ATOM 2995 O O . SER A 1 373 ? 23.996 18.002 2.591 1.00 27.53 373 SER A O 1
ATOM 2997 N N . PRO A 1 374 ? 22.420 16.621 1.766 1.00 30.53 374 PRO A N 1
ATOM 2998 C CA . PRO A 1 374 ? 21.849 17.656 0.920 1.00 30.53 374 PRO A CA 1
ATOM 2999 C C . PRO A 1 374 ? 21.224 18.743 1.812 1.00 30.53 374 PRO A C 1
ATOM 3001 O O . PRO A 1 374 ? 20.672 18.420 2.870 1.00 30.53 374 PRO A O 1
ATOM 3004 N N . PRO A 1 375 ? 21.281 20.027 1.415 1.00 28.55 375 PRO A N 1
ATOM 3005 C CA . PRO A 1 375 ? 20.607 21.084 2.159 1.00 28.55 375 PRO A CA 1
ATOM 3006 C C . PRO A 1 375 ? 19.097 20.797 2.230 1.00 28.55 375 PRO A C 1
ATOM 3008 O O . PRO A 1 375 ? 18.559 20.161 1.317 1.00 28.55 375 PRO A O 1
ATOM 3011 N N . PRO A 1 376 ? 18.385 21.272 3.268 1.00 31.12 376 PRO A N 1
ATOM 3012 C CA . PRO A 1 376 ? 16.941 21.094 3.377 1.00 31.12 376 PRO A CA 1
ATOM 3013 C C . PRO A 1 376 ? 16.230 21.838 2.237 1.00 31.12 376 PRO A C 1
ATOM 3015 O O . PRO A 1 376 ? 15.976 23.039 2.312 1.00 31.12 376 PRO A O 1
ATOM 3018 N N . ILE A 1 377 ? 15.925 21.118 1.154 1.00 35.03 377 ILE A N 1
ATOM 3019 C CA . ILE A 1 377 ? 15.167 21.655 0.026 1.00 35.03 377 ILE A CA 1
ATOM 3020 C C . ILE A 1 377 ? 13.709 21.795 0.461 1.00 35.03 377 ILE A C 1
ATOM 3022 O O . ILE A 1 377 ? 13.066 20.847 0.912 1.00 35.03 377 ILE A O 1
ATOM 3026 N N . LEU A 1 378 ? 13.218 23.023 0.334 1.00 35.94 378 LEU A N 1
ATOM 3027 C CA . LEU A 1 378 ? 11.914 23.462 0.800 1.00 35.94 378 LEU A CA 1
ATOM 3028 C C . LEU A 1 378 ? 10.786 22.627 0.167 1.00 35.94 378 LEU A C 1
ATOM 3030 O O . LEU A 1 378 ? 10.558 22.682 -1.043 1.00 35.94 378 LEU A O 1
ATOM 3034 N N . CYS A 1 379 ? 10.002 21.942 1.009 1.00 39.78 379 CYS A N 1
ATOM 3035 C CA . CYS A 1 379 ? 8.573 21.792 0.718 1.00 39.78 379 CYS A CA 1
ATOM 3036 C C . CYS A 1 379 ? 8.002 23.196 0.475 1.00 39.78 379 CYS A C 1
ATOM 3038 O O . CYS A 1 379 ? 8.445 24.119 1.160 1.00 39.78 379 CYS A O 1
ATOM 3040 N N . ASN A 1 380 ? 7.049 23.349 -0.462 1.00 48.69 380 ASN A N 1
ATOM 3041 C CA . ASN A 1 380 ? 6.495 24.660 -0.835 1.00 48.69 380 ASN A CA 1
ATOM 3042 C C . ASN A 1 380 ? 6.264 25.505 0.424 1.00 48.69 380 ASN A C 1
ATOM 3044 O O . ASN A 1 380 ? 5.565 25.054 1.335 1.00 48.69 380 ASN A O 1
ATOM 3048 N N . GLU A 1 381 ? 6.911 26.669 0.510 1.00 53.59 381 GLU A N 1
ATOM 3049 C CA . GLU A 1 381 ? 7.049 27.392 1.779 1.00 53.59 381 GLU A CA 1
ATOM 3050 C C . GLU A 1 381 ? 5.669 27.753 2.345 1.00 53.59 381 GLU A C 1
ATOM 3052 O O . GLU A 1 381 ? 5.438 27.633 3.542 1.00 53.59 381 GLU A O 1
ATOM 3057 N N . GLU A 1 382 ? 4.704 28.011 1.461 1.00 58.53 382 GLU A N 1
ATOM 3058 C CA . GLU A 1 382 ? 3.279 28.171 1.755 1.00 58.53 382 GLU A CA 1
ATOM 3059 C C . GLU A 1 382 ? 2.632 26.936 2.410 1.00 58.53 382 GLU A C 1
ATOM 3061 O O . GLU A 1 382 ? 1.871 27.088 3.361 1.00 58.53 382 GLU A O 1
ATOM 3066 N N . GLU A 1 383 ? 2.924 25.707 1.961 1.00 54.03 383 GLU A N 1
ATOM 3067 C CA . GLU A 1 383 ? 2.413 24.483 2.603 1.00 54.03 383 GLU A CA 1
ATOM 3068 C C . GLU A 1 383 ? 3.042 24.269 3.983 1.00 54.03 383 GLU A C 1
ATOM 3070 O O . GLU A 1 383 ? 2.355 23.845 4.912 1.00 54.03 383 GLU A O 1
ATOM 3075 N N . PHE A 1 384 ? 4.333 24.566 4.141 1.00 57.59 384 PHE A N 1
ATOM 3076 C CA . PHE A 1 384 ? 5.014 24.426 5.428 1.00 57.59 384 PHE A CA 1
ATOM 3077 C C . PHE A 1 384 ? 4.581 25.508 6.426 1.00 57.59 384 PHE A C 1
ATOM 3079 O O . PHE A 1 384 ? 4.353 25.211 7.599 1.00 57.59 384 PHE A O 1
ATOM 3086 N N . VAL A 1 385 ? 4.390 26.746 5.960 1.00 64.75 385 VAL A N 1
ATOM 3087 C CA . VAL A 1 385 ? 3.775 27.843 6.718 1.00 64.75 385 VAL A CA 1
ATOM 3088 C C . VAL A 1 385 ? 2.333 27.498 7.075 1.00 64.75 385 VAL A C 1
ATOM 3090 O O . VAL A 1 385 ? 1.954 27.681 8.230 1.00 64.75 385 VAL A O 1
ATOM 3093 N N . LYS A 1 386 ? 1.555 26.919 6.151 1.00 73.38 386 LYS A N 1
ATOM 3094 C CA . LYS A 1 386 ? 0.188 26.456 6.414 1.00 73.38 386 LYS A CA 1
ATOM 3095 C C . LYS A 1 386 ? 0.159 2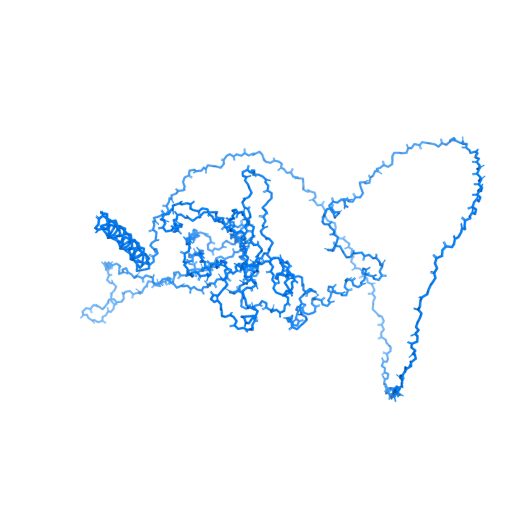5.387 7.505 1.00 73.38 386 LYS A C 1
ATOM 3097 O O . LYS A 1 386 ? -0.504 25.606 8.513 1.00 73.38 386 LYS A O 1
ATOM 3102 N N . VAL A 1 387 ? 0.942 24.312 7.386 1.00 61.84 387 VAL A N 1
ATOM 3103 C CA . VAL A 1 387 ? 1.033 23.265 8.424 1.00 61.84 387 VAL A CA 1
ATOM 3104 C C . VAL A 1 387 ? 1.517 23.847 9.759 1.00 61.84 387 VAL A C 1
ATOM 3106 O O . VAL A 1 387 ? 0.934 23.559 10.800 1.00 61.84 387 VAL A O 1
ATOM 3109 N N . LYS A 1 388 ? 2.515 24.744 9.763 1.00 67.69 388 LYS A N 1
ATOM 3110 C CA . LYS A 1 388 ? 2.930 25.458 10.985 1.00 67.69 388 LYS A CA 1
ATOM 3111 C C . LYS A 1 388 ? 1.818 26.336 11.567 1.00 67.69 388 LYS A C 1
ATOM 3113 O O . LYS A 1 388 ? 1.731 26.439 12.787 1.00 67.69 388 LYS A O 1
ATOM 3118 N N . SER A 1 389 ? 0.986 26.967 10.740 1.00 78.75 389 SER A N 1
ATOM 3119 C CA . SER A 1 389 ? -0.146 27.784 11.193 1.00 78.75 389 SER A CA 1
ATOM 3120 C C . SER A 1 389 ? -1.281 26.929 11.765 1.00 78.75 389 SER A C 1
ATOM 3122 O O . SER A 1 389 ? -1.800 27.263 12.825 1.00 78.75 389 SER A O 1
ATOM 3124 N N . GLU A 1 390 ? -1.576 25.780 11.151 1.00 74.44 390 GLU A N 1
ATOM 3125 C CA . GLU A 1 390 ? -2.542 24.789 11.639 1.00 74.44 390 GLU A CA 1
ATOM 3126 C C . GLU A 1 390 ? -2.081 24.200 12.984 1.00 74.44 390 GLU A C 1
ATOM 3128 O O . GLU A 1 390 ? -2.862 24.149 13.932 1.00 74.44 390 GLU A O 1
ATOM 3133 N N . ILE A 1 391 ? -0.789 23.873 13.129 1.00 68.25 391 ILE A N 1
ATOM 3134 C CA . ILE A 1 391 ? -0.197 23.429 14.404 1.00 68.25 391 ILE A CA 1
ATOM 3135 C C . ILE A 1 391 ? -0.274 24.528 15.476 1.00 68.25 391 ILE A C 1
ATOM 3137 O O . ILE A 1 391 ? -0.587 24.228 16.629 1.00 68.25 391 ILE A O 1
ATOM 3141 N N . ARG A 1 392 ? -0.013 25.801 15.138 1.00 79.50 392 ARG A N 1
ATOM 3142 C CA . ARG A 1 392 ? -0.175 26.917 16.093 1.00 79.50 392 ARG A CA 1
ATOM 3143 C C . ARG A 1 392 ? -1.634 27.079 16.520 1.00 79.50 392 ARG A C 1
ATOM 3145 O O . ARG A 1 392 ? -1.888 27.148 17.715 1.00 79.50 392 ARG A O 1
ATOM 3152 N N . ALA A 1 393 ? -2.574 27.079 15.575 1.00 81.94 393 ALA A N 1
ATOM 3153 C CA . ALA A 1 393 ? -4.003 27.194 15.860 1.00 81.94 393 ALA A CA 1
ATOM 3154 C C . ALA A 1 393 ? -4.511 26.038 16.740 1.00 81.94 393 ALA A C 1
ATOM 3156 O O . ALA A 1 393 ? -5.248 26.272 17.699 1.00 81.94 393 ALA A O 1
ATOM 3157 N N . ALA A 1 394 ? -4.057 24.807 16.482 1.00 75.19 394 ALA A N 1
ATOM 3158 C CA . ALA A 1 394 ? -4.339 23.654 17.334 1.00 75.19 394 ALA A CA 1
ATOM 3159 C C . ALA A 1 394 ? -3.785 23.846 18.758 1.00 75.19 394 ALA A C 1
ATOM 3161 O O . ALA A 1 394 ? -4.522 23.655 19.723 1.00 75.19 394 ALA A O 1
ATOM 3162 N N . LYS A 1 395 ? -2.531 24.304 18.906 1.00 82.44 395 LYS A N 1
ATOM 3163 C CA . LYS A 1 395 ? -1.936 24.610 20.222 1.00 82.44 395 LYS A CA 1
ATOM 3164 C C . LYS A 1 395 ? -2.713 25.691 20.981 1.00 82.44 395 LYS A C 1
ATOM 3166 O O . LYS A 1 395 ? -2.995 25.498 22.158 1.00 82.44 395 LYS A O 1
ATOM 3171 N N . THR A 1 396 ? -3.111 26.781 20.321 1.00 88.44 396 THR A N 1
ATOM 3172 C CA . THR A 1 396 ? -3.944 27.832 20.935 1.00 88.44 396 THR A CA 1
ATOM 3173 C C . THR A 1 396 ? -5.315 27.297 21.354 1.00 88.44 396 THR A C 1
ATOM 3175 O O . THR A 1 396 ? -5.784 27.613 22.440 1.00 88.44 396 THR A O 1
ATOM 3178 N N . THR A 1 397 ? -5.936 26.435 20.543 1.00 87.25 397 THR A N 1
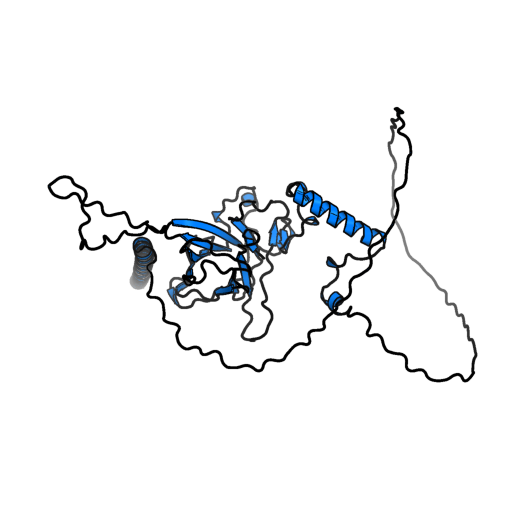ATOM 3179 C CA . THR A 1 397 ? -7.238 25.823 20.867 1.00 87.25 397 THR A CA 1
ATOM 3180 C C . THR A 1 397 ? -7.148 24.906 22.092 1.00 87.25 397 THR A C 1
ATOM 3182 O O . THR A 1 397 ? -8.032 24.929 22.946 1.00 87.25 397 THR A O 1
ATOM 3185 N N . VAL A 1 398 ? -6.068 24.125 22.215 1.00 86.19 398 VAL A N 1
ATOM 3186 C CA . VAL A 1 398 ? -5.815 23.272 23.390 1.00 86.19 398 VAL A CA 1
ATOM 3187 C C . VAL A 1 398 ? -5.534 24.111 24.641 1.00 86.19 398 VAL A C 1
ATOM 3189 O O . VAL A 1 398 ? -6.059 23.788 25.703 1.00 86.19 398 VAL A O 1
ATOM 3192 N N . ALA A 1 399 ? -4.769 25.203 24.522 1.00 88.38 399 ALA A N 1
ATOM 3193 C CA . ALA A 1 399 ? -4.507 26.121 25.633 1.00 88.38 399 ALA A CA 1
ATOM 3194 C C . ALA A 1 399 ? -5.797 26.787 26.148 1.00 88.38 399 ALA A C 1
ATOM 3196 O O . ALA A 1 399 ? -6.095 26.684 27.333 1.00 88.38 399 ALA A O 1
ATOM 3197 N N . LEU A 1 400 ? -6.616 27.355 25.254 1.00 92.44 400 LEU A N 1
ATOM 3198 C CA . LEU A 1 400 ? -7.905 27.964 25.613 1.00 92.44 400 LEU A CA 1
ATOM 3199 C C . LEU A 1 400 ? -8.870 26.964 26.260 1.00 92.44 400 LEU A C 1
ATOM 3201 O O . LEU A 1 400 ? -9.587 27.312 27.196 1.00 92.44 400 LEU A O 1
ATOM 3205 N N . LYS A 1 401 ? -8.892 25.711 25.786 1.00 91.06 401 LYS A N 1
ATOM 3206 C CA . LYS A 1 401 ? -9.706 24.669 26.419 1.00 91.06 401 LYS A CA 1
ATOM 3207 C C . LYS A 1 401 ? -9.228 24.377 27.844 1.00 91.06 401 LYS A C 1
ATOM 3209 O O . LYS A 1 401 ? -10.052 24.250 28.739 1.00 91.06 401 LYS A O 1
ATOM 3214 N N . ARG A 1 402 ? -7.912 24.309 28.056 1.00 92.12 402 ARG A N 1
ATOM 3215 C CA . ARG A 1 402 ? -7.326 24.097 29.381 1.00 92.12 402 ARG A CA 1
ATOM 3216 C C . ARG A 1 402 ? -7.644 25.247 30.343 1.00 92.12 402 ARG A C 1
ATOM 3218 O O . ARG A 1 402 ? -8.061 24.973 31.458 1.00 92.12 402 ARG A O 1
ATOM 3225 N N . GLU A 1 403 ? -7.514 26.498 29.903 1.00 95.25 403 GLU A N 1
ATOM 3226 C CA . GLU A 1 403 ? -7.891 27.681 30.697 1.00 95.25 403 GLU A CA 1
ATOM 3227 C C . GLU A 1 403 ? -9.385 27.667 31.071 1.00 95.25 403 GLU A C 1
ATOM 3229 O O . GLU A 1 403 ? -9.749 27.989 32.202 1.00 95.25 403 GLU A O 1
ATOM 3234 N N . TYR A 1 404 ? -10.256 27.242 30.147 1.00 95.94 404 TYR A N 1
ATOM 3235 C CA . TYR A 1 404 ? -11.687 27.075 30.413 1.00 95.94 404 TYR A CA 1
ATOM 3236 C C . TYR A 1 404 ? -11.968 25.964 31.436 1.00 95.94 404 TYR A C 1
ATOM 3238 O O . TYR A 1 404 ? -12.735 26.182 32.373 1.00 95.94 404 TYR A O 1
ATOM 3246 N N . ASP A 1 405 ? -11.338 24.796 31.284 1.00 92.44 405 ASP A N 1
ATOM 3247 C CA . ASP A 1 405 ? -11.500 23.666 32.203 1.00 92.44 405 ASP A CA 1
ATOM 3248 C C . ASP A 1 405 ? -10.969 24.028 33.615 1.00 92.44 405 ASP A C 1
ATOM 3250 O O . ASP A 1 405 ? -11.636 23.755 34.614 1.00 92.44 405 ASP A O 1
ATOM 3254 N N . GLU A 1 406 ? -9.830 24.728 33.714 1.00 96.25 406 GLU A N 1
ATOM 3255 C CA . GLU A 1 406 ? -9.271 25.243 34.976 1.00 96.25 406 GLU A CA 1
ATOM 3256 C C . GLU A 1 406 ? -10.222 26.278 35.629 1.00 96.25 406 GLU A C 1
ATOM 3258 O O . GLU A 1 406 ? -10.604 26.115 36.793 1.00 96.25 406 GLU A O 1
ATOM 3263 N N . SER A 1 407 ? -10.727 27.263 34.875 1.00 96.06 407 SER A N 1
ATOM 3264 C CA . SER A 1 407 ? -11.706 28.253 35.366 1.00 96.06 407 SER A CA 1
ATOM 3265 C C . SER A 1 407 ? -13.040 27.625 35.810 1.00 96.06 407 SER A C 1
ATOM 3267 O O . SER A 1 407 ? -13.637 28.039 36.812 1.00 96.06 407 SER A O 1
ATOM 3269 N N . ALA A 1 408 ? -13.500 26.580 35.115 1.00 94.94 408 ALA A N 1
ATOM 3270 C CA . ALA A 1 408 ? -14.685 25.822 35.506 1.00 94.94 408 ALA A CA 1
ATOM 3271 C C . ALA A 1 408 ? -14.475 25.089 36.844 1.00 94.94 408 ALA A C 1
ATOM 3273 O O . ALA A 1 408 ? -15.382 25.082 37.681 1.00 94.94 408 ALA A O 1
ATOM 3274 N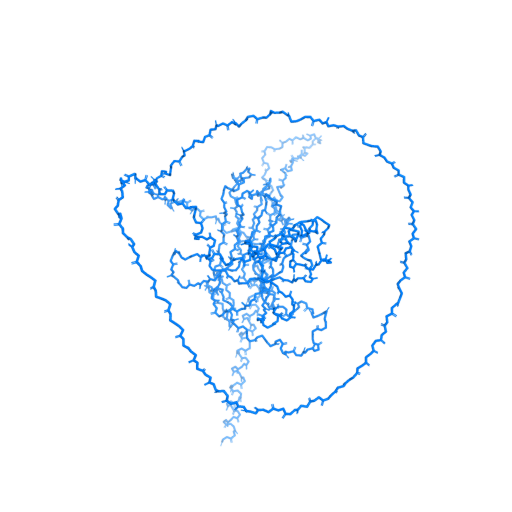 N . THR A 1 409 ? -13.284 24.525 37.088 1.00 95.94 409 THR A N 1
ATOM 3275 C CA . THR A 1 409 ? -12.967 23.895 38.383 1.00 95.94 409 THR A CA 1
ATOM 3276 C C . THR A 1 409 ? -12.885 24.900 39.531 1.00 95.94 409 THR A C 1
ATOM 3278 O O . THR A 1 409 ? -13.456 24.638 40.590 1.00 95.94 409 THR A O 1
ATOM 3281 N N . GLU A 1 410 ? -12.284 26.075 39.323 1.00 97.25 410 GLU A N 1
ATOM 3282 C CA . GLU A 1 410 ? -12.234 27.140 40.337 1.00 97.25 410 GLU A CA 1
ATOM 3283 C C . GLU A 1 410 ? -13.643 27.644 40.697 1.00 97.25 410 GLU A C 1
ATOM 3285 O O . GLU A 1 410 ? -13.991 27.772 41.874 1.00 97.25 410 GLU A O 1
ATOM 3290 N N . THR A 1 411 ? -14.497 27.844 39.688 1.00 95.94 411 THR A N 1
ATOM 3291 C CA . THR A 1 411 ? -15.899 28.248 39.887 1.00 95.94 411 THR A CA 1
ATOM 3292 C C . THR A 1 411 ? -16.680 27.191 40.677 1.00 95.94 411 THR A C 1
ATOM 3294 O O . THR A 1 411 ? -17.455 27.528 41.576 1.00 95.94 411 THR A O 1
ATOM 3297 N N . LEU A 1 412 ? -16.449 25.903 40.392 1.00 96.44 412 LEU A N 1
ATOM 3298 C CA . LEU A 1 412 ? -17.064 24.790 41.117 1.00 96.44 412 LEU A CA 1
ATOM 3299 C C . LEU A 1 412 ? -16.598 24.725 42.581 1.00 96.44 412 LEU A C 1
ATOM 3301 O O . LEU A 1 412 ? -17.413 24.461 43.465 1.00 96.44 412 LEU A O 1
ATOM 3305 N N . GLU A 1 413 ? -15.313 24.959 42.860 1.00 97.06 413 GLU A N 1
ATOM 3306 C CA . GLU A 1 413 ? -14.812 25.030 44.237 1.00 97.06 413 GLU A CA 1
ATOM 3307 C C . GLU A 1 413 ? -15.391 26.216 45.003 1.00 97.06 413 GLU A C 1
ATOM 3309 O O . GLU A 1 413 ? -15.798 26.053 46.154 1.00 97.06 413 GLU A O 1
ATOM 3314 N N . LYS A 1 414 ? -15.486 27.390 44.372 1.00 97.31 414 LYS A N 1
ATOM 3315 C CA . LYS A 1 414 ? -16.080 28.570 45.002 1.00 97.31 414 LYS A CA 1
ATOM 3316 C C . LYS A 1 414 ? -17.534 28.313 45.415 1.00 97.31 414 LYS A C 1
ATOM 3318 O O . LYS A 1 414 ? -17.887 28.564 46.562 1.00 97.31 414 LYS A O 1
ATOM 3323 N N . LEU A 1 415 ? -18.336 27.718 44.528 1.00 97.06 415 LEU A N 1
ATOM 3324 C CA . LEU A 1 415 ? -19.727 27.340 44.817 1.00 97.06 415 LEU A CA 1
ATOM 3325 C C . LEU A 1 415 ? -19.865 26.265 45.909 1.00 97.06 415 LEU A C 1
ATOM 3327 O O . LEU A 1 415 ? -20.908 26.194 46.555 1.00 97.06 415 LEU A O 1
ATOM 3331 N N . LYS A 1 416 ? -18.844 25.426 46.134 1.00 97.06 416 LYS A N 1
ATOM 3332 C CA . LYS A 1 416 ? -18.816 24.512 47.290 1.00 97.06 416 LYS A CA 1
ATOM 3333 C C . LYS A 1 416 ? -18.564 25.278 48.590 1.00 97.06 416 LYS A C 1
ATOM 3335 O O . LYS A 1 416 ? -19.316 25.089 49.535 1.00 97.06 416 LYS A O 1
ATOM 3340 N N . ARG A 1 417 ? -17.575 26.180 48.609 1.00 97.12 417 ARG A N 1
ATOM 3341 C CA . ARG A 1 417 ? -17.232 27.000 49.789 1.00 97.12 417 ARG A CA 1
ATOM 3342 C C . ARG A 1 417 ? -18.324 28.005 50.176 1.00 97.12 417 ARG A C 1
ATOM 3344 O O . ARG A 1 417 ? -18.401 28.381 51.331 1.00 97.12 417 ARG A O 1
ATOM 3351 N N . GLU A 1 418 ? -19.158 28.445 49.231 1.00 97.25 418 GLU A N 1
ATOM 3352 C CA . GLU A 1 418 ? -20.337 29.295 49.500 1.00 97.25 418 GLU A CA 1
ATOM 3353 C C . GLU A 1 418 ? -21.561 28.503 50.017 1.00 97.25 418 GLU A C 1
ATOM 3355 O O . GLU A 1 418 ? -22.582 29.104 50.349 1.00 97.25 418 GLU A O 1
ATOM 3360 N N . LYS A 1 419 ? -21.487 27.164 50.054 1.00 96.56 419 LYS A N 1
ATOM 3361 C CA . LYS A 1 419 ? -22.570 26.268 50.498 1.00 96.56 419 LYS A CA 1
ATOM 3362 C C . LYS A 1 419 ? -22.314 25.632 51.876 1.00 96.56 419 LYS A C 1
ATOM 3364 O O . LYS A 1 419 ? -23.252 25.089 52.463 1.00 96.56 419 LYS A O 1
ATOM 3369 N N . GLU A 1 420 ? -21.069 25.669 52.344 1.00 92.62 420 GLU A N 1
ATOM 3370 C CA . GLU A 1 420 ? -20.633 25.268 53.693 1.00 92.62 420 GLU A CA 1
ATOM 3371 C C . GLU A 1 420 ? -20.803 26.421 54.697 1.00 92.62 420 GLU A C 1
ATOM 3373 O O . GLU A 1 420 ? -21.250 26.121 55.827 1.00 92.62 420 GLU A O 1
#

Solvent-accessible surface area (backbone atoms only — not comparable to full-atom values): 27047 Å² total; per-residue (Å²): 96,45,80,34,62,58,102,46,42,36,35,35,48,46,52,34,52,58,73,82,94,57,100,80,66,79,89,48,60,63,70,29,24,34,61,30,81,57,61,76,54,85,62,63,41,50,48,71,31,39,30,60,52,50,81,43,42,32,24,46,34,40,33,40,32,54,44,25,48,87,40,96,57,70,47,36,35,37,43,34,33,23,40,42,57,84,61,46,74,57,43,75,49,79,45,76,70,61,87,84,47,54,84,51,47,36,91,51,66,47,76,46,77,43,47,55,29,72,52,44,75,56,97,88,40,82,42,63,62,40,66,39,62,42,65,52,66,84,68,68,80,77,66,51,78,84,57,70,62,95,65,64,59,76,72,74,48,45,41,38,33,44,32,50,31,39,34,32,48,65,76,73,71,81,74,78,73,77,37,72,44,101,79,72,60,73,44,81,71,94,76,76,77,81,77,83,74,82,71,72,67,39,77,75,46,62,33,39,39,34,45,32,60,44,54,64,68,54,38,68,74,66,54,41,40,62,40,75,70,53,67,78,70,37,38,76,88,53,49,52,74,70,52,44,55,51,29,49,50,54,52,55,56,48,47,61,27,54,78,72,74,42,80,49,79,87,80,48,65,71,82,56,67,78,65,70,63,78,80,78,80,75,76,82,76,91,75,84,85,87,80,91,85,84,87,88,89,84,87,82,88,84,89,84,90,83,91,82,91,88,84,85,90,83,85,81,88,83,90,84,90,88,82,88,82,93,87,84,87,82,88,81,92,80,88,84,84,93,85,81,90,81,81,91,78,88,83,82,88,84,89,83,85,82,86,79,81,90,78,88,76,82,88,76,87,82,80,83,78,84,82,75,78,76,76,90,75,76,64,60,64,68,59,54,51,46,54,52,47,52,52,48,52,52,51,51,53,52,50,54,50,50,54,49,56,52,52,51,50,53,54,52,50,51,60,49,65,77,70,113

pLDDT: mean 70.02, std 22.72, range [27.02, 97.31]

Organism: NCBI:txid595503

Nearest PDB structures (foldseek):
  8alz-assembly1_B  TM=4.245E-01  e=5.688E-02  Homo sapiens
  2e4f-assembly1_A  TM=1.826E-01  e=4.027E-02  Mus musculus

Secondary structure (DSSP, 8-state):
-EEES-TTS-EEEEEEE--SS-TT----B--EEEESSSPPPSSTTEEEEEE---SEEEEEEEEE-TT----SS-EEEEEEEEETTT--EEEEEEE---TT-TT---SS-EEEEE-EEEEEEETTEEEEEEEPEE------TTS-GGGGSS---GGG--EEEEEEEEEE----------PPPTTS-----TTPPPP------EEEEEEEEEEEE--HHHHHHTTEEESSPPGGGS-TTTS-HHHHHHHHHHHHHHHHHHTTTPPPTTTS-HHHHTT-PPP----PPP-------------------------------------------------------------PPPP---------PPP---------PPP-PPS-HHHHHHHHHHHHHHHHHHHHHHHHHHHHHHHHHHHHHTT-

Foldseek 3Di:
DQWADDPQAIKDKFKWFCDPDDVDDDTHGFFWKDFLAAADPPPSQEDETETAFDQTFIKIKMKGAQNRALEQFQWKKKKWKAWQQVRDTQAIDIHGDPPVRNPPGHRGIDMDIGQFGQWDQDPNDIDGRHGHHGDRDPPCPVPDPVCVPPCNDSNPFGFMKIKIWTWGQPPPPQDQPQDQDPVSPRDRDDDDDDDPPPRDIDGPGMHIYTYTYDHPVCCVVRRMDGPPDDLLSHDPVNDDPVSNVVNVVVVVVCVVCVVVVHHPPVPDDPVVVVVPDPPDPDPDDDDDDDDDDDDDDDDDDDDDDDDDDDDDDDDDDDDDDDDDDDDDDDDDDDDDDDDDDDDDDDDDDDDDDDDDDDDDDDDDDDDPPDPPPDPPDDDPVVVVVVVVVVVVVSVVVVVVVVVVVVVVVVVVVVVVVVVD

Mean predicted aligned error: 17.4 Å

Sequence (420 aa):
MVVIGGPTSEIEVRLRKITGTGDNLDPIYFDEYASTSEREPQDNLRKERCIVPEDINYAIEVVFKKGFTIGKYDAEWCIYVRDLSSKTRLFIKWFCFHPHFKERSHKEDQIFEFSSVPQALVNGEVREDVELSFRRLVPDETLDPGIRKDGATSKQKRGLKVVVCRVSKKRSEPIPQKTLDDRGTLSAAPHSKPLKLHATAKYQESHHYYFVLRTADYIEHNGFRKAPVLLEMSSWNVLNYQEKQRCFKVLQERVTYFEKGETPPEDLPQSETNRQSPPVAVKEEEMGPPNSHAPTIIDLDSDSENDPIRAAPSAPNTIRAKAAQVVKPTLSDTGGTLQSPIDLEGYRPSTSLQQWMPRTIKGEPVDRSLFVSPPPILCNEEEFVKVKSEIRAAKTTVALKREYDESATETLEKLKREKE

Radius of gyration: 35.92 Å; Cα contacts (8 Å, |Δi|>4): 464; chains: 1; bounding box: 80×122×102 Å